Protein AF-A0AAV2HZ87-F1 (afdb_monomer)

Mean predicted aligned error: 24.45 Å

Organism: Lymnaea stagnalis (NCBI:txid6523)

Structure (mmCIF, N/CA/C/O backbone):
data_AF-A0AAV2HZ87-F1
#
_entry.id   AF-A0AAV2HZ87-F1
#
loop_
_atom_site.group_PDB
_atom_site.id
_atom_site.type_symbol
_atom_site.label_atom_id
_atom_site.label_alt_id
_atom_site.label_comp_id
_atom_site.label_asym_id
_atom_site.label_entity_id
_atom_site.label_seq_id
_atom_site.pdbx_PDB_ins_code
_atom_site.Cartn_x
_atom_site.Cartn_y
_atom_site.Cartn_z
_atom_site.occupancy
_atom_site.B_iso_or_equiv
_atom_site.auth_seq_id
_atom_site.auth_comp_id
_atom_site.auth_asym_id
_atom_site.auth_atom_id
_atom_site.pdbx_PDB_model_num
ATOM 1 N N . MET A 1 1 ? -7.444 34.129 24.844 1.00 46.22 1 MET A N 1
ATOM 2 C CA . MET A 1 1 ? -8.744 34.751 24.521 1.00 46.22 1 MET A CA 1
ATOM 3 C C . MET A 1 1 ? -9.625 33.693 23.876 1.00 46.22 1 MET A C 1
ATOM 5 O O . MET A 1 1 ? -9.539 33.537 22.671 1.00 46.22 1 MET A O 1
ATOM 9 N N . THR A 1 2 ? -10.431 32.992 24.679 1.00 33.97 2 THR A N 1
ATOM 10 C CA . THR A 1 2 ? -11.698 32.346 24.288 1.00 33.97 2 THR A CA 1
ATOM 11 C C . THR A 1 2 ? -12.420 31.922 25.572 1.00 33.97 2 THR A C 1
ATOM 13 O O . THR A 1 2 ? -11.978 31.061 26.316 1.00 33.97 2 THR A O 1
ATOM 16 N N . VAL A 1 3 ? -13.450 32.715 25.848 1.00 33.53 3 VAL A N 1
ATOM 17 C CA . VAL A 1 3 ? -14.628 32.626 26.721 1.00 33.53 3 VAL A CA 1
ATOM 18 C C . VAL A 1 3 ? -14.800 31.398 27.636 1.00 33.53 3 VAL A C 1
ATOM 20 O O . VAL A 1 3 ? -15.091 30.293 27.195 1.00 33.53 3 VAL A O 1
ATOM 23 N N . ASN A 1 4 ? -14.766 31.691 28.940 1.00 40.66 4 ASN A N 1
ATOM 24 C CA . ASN A 1 4 ? -15.251 30.883 30.060 1.00 40.66 4 ASN A CA 1
ATOM 25 C C . ASN A 1 4 ? -16.699 30.387 29.875 1.00 40.66 4 ASN A C 1
ATOM 27 O O . ASN A 1 4 ? -17.609 31.200 29.717 1.00 40.66 4 ASN A O 1
ATOM 31 N N . TYR A 1 5 ? -16.920 29.085 30.069 1.00 37.78 5 TYR A N 1
ATOM 32 C CA . TYR A 1 5 ? -18.210 28.511 30.476 1.00 37.78 5 TYR A CA 1
ATOM 33 C C . TYR A 1 5 ? -18.002 27.581 31.684 1.00 37.78 5 TYR A C 1
ATOM 35 O O . TYR A 1 5 ? -18.273 26.389 31.650 1.00 37.78 5 TYR A O 1
ATOM 43 N N . MET A 1 6 ? -17.513 28.148 32.788 1.00 40.31 6 MET A N 1
ATOM 44 C CA . MET A 1 6 ? -17.765 27.599 34.120 1.00 40.31 6 MET A CA 1
ATOM 45 C C . MET A 1 6 ? -18.746 28.513 34.849 1.00 40.31 6 MET A C 1
ATOM 47 O O . MET A 1 6 ? -18.586 29.731 34.858 1.00 40.31 6 MET A O 1
ATOM 51 N N . GLY A 1 7 ? -19.732 27.897 35.497 1.00 41.03 7 GLY A N 1
ATOM 52 C CA . GLY A 1 7 ? -20.393 28.471 36.663 1.00 41.03 7 GLY A CA 1
ATOM 53 C C . GLY A 1 7 ? -21.442 29.549 36.396 1.00 41.03 7 GLY A C 1
ATOM 54 O O . GLY A 1 7 ? -21.218 30.733 36.632 1.00 41.03 7 GLY A O 1
ATOM 55 N N . ARG A 1 8 ? -22.669 29.120 36.092 1.00 36.19 8 ARG A N 1
ATOM 56 C CA . ARG A 1 8 ? -23.851 29.749 36.698 1.00 36.19 8 ARG A CA 1
ATOM 57 C C . ARG A 1 8 ? -24.708 28.686 37.364 1.00 36.19 8 ARG A C 1
ATOM 59 O O . ARG A 1 8 ? -25.719 28.253 36.829 1.00 36.19 8 ARG A O 1
ATOM 66 N N . ILE A 1 9 ? -24.328 28.326 38.584 1.00 58.75 9 ILE A N 1
ATOM 67 C CA . ILE A 1 9 ? -25.347 28.100 39.603 1.00 58.75 9 ILE A CA 1
ATOM 68 C C . ILE A 1 9 ? -25.701 29.494 40.125 1.00 58.75 9 ILE A C 1
ATOM 70 O O . ILE A 1 9 ? -24.933 30.094 40.868 1.00 58.75 9 ILE A O 1
ATOM 74 N N . SER A 1 10 ? -26.837 30.038 39.687 1.00 39.12 10 SER A N 1
ATOM 75 C CA . SER A 1 10 ? -27.584 31.024 40.470 1.00 39.12 10 SER A CA 1
ATOM 76 C C . SER A 1 10 ? -29.057 30.994 40.062 1.00 39.12 10 SER A C 1
ATOM 78 O O . SER A 1 10 ? -29.461 31.583 39.065 1.00 39.12 10 SER A O 1
ATOM 80 N N . ILE A 1 11 ? -29.808 30.185 40.812 1.00 52.72 11 ILE A N 1
ATOM 81 C CA . ILE A 1 11 ? -31.067 30.551 41.472 1.00 52.72 11 ILE A CA 1
ATOM 82 C C . ILE A 1 11 ? -32.019 31.419 40.628 1.00 52.72 11 ILE A C 1
ATOM 84 O O . ILE A 1 11 ? -31.890 32.638 40.626 1.00 52.72 11 ILE A O 1
ATOM 88 N N . LEU A 1 12 ? -33.023 30.785 40.005 1.00 42.03 12 LEU A N 1
ATOM 89 C CA . LEU A 1 12 ? -34.413 31.273 39.906 1.00 42.03 12 LEU A CA 1
ATOM 90 C C . LEU A 1 12 ? -35.309 30.221 39.217 1.00 42.03 12 LEU A C 1
ATOM 92 O O . LEU A 1 12 ? -35.277 30.036 38.008 1.00 42.03 12 LEU A O 1
ATOM 96 N N . ASP A 1 13 ? -36.059 29.493 40.045 1.00 52.56 13 ASP A N 1
ATOM 97 C CA . ASP A 1 13 ? -37.490 29.185 39.899 1.00 52.56 13 ASP A CA 1
ATOM 98 C C . ASP A 1 13 ? -38.147 29.384 38.507 1.00 52.56 13 ASP A C 1
ATOM 100 O O . ASP A 1 13 ? -38.295 30.523 38.062 1.00 52.56 13 ASP A O 1
ATOM 104 N N . ARG A 1 14 ? -38.625 28.280 37.890 1.00 48.53 14 ARG A N 1
ATOM 105 C CA . ARG A 1 14 ? -39.996 28.076 37.335 1.00 48.53 14 ARG A CA 1
ATOM 106 C C . ARG A 1 14 ? -40.038 27.034 36.204 1.00 48.53 14 ARG A C 1
ATOM 108 O O . ARG A 1 14 ? -39.647 27.309 35.081 1.00 48.53 14 ARG A O 1
ATOM 115 N N . GLY A 1 15 ? -40.608 25.860 36.476 1.00 56.06 15 GLY A N 1
ATOM 116 C CA . GLY A 1 15 ? -41.425 25.094 35.514 1.00 56.06 15 GLY A CA 1
ATOM 117 C C . GLY A 1 15 ? -40.804 24.451 34.258 1.00 56.06 15 GLY A C 1
ATOM 118 O O . GLY A 1 15 ? -41.478 23.601 33.688 1.00 56.06 15 GLY A O 1
ATOM 119 N N . ASP A 1 16 ? -39.574 24.777 33.839 1.00 58.31 16 ASP A N 1
ATOM 120 C CA . ASP A 1 16 ? -39.048 24.407 32.502 1.00 58.31 16 ASP A CA 1
ATOM 121 C C . ASP A 1 16 ? -38.128 23.167 32.460 1.00 58.31 16 ASP A C 1
ATOM 123 O O . ASP A 1 16 ? -37.713 22.708 31.395 1.00 58.31 16 ASP A O 1
ATOM 127 N N . ALA A 1 17 ? -37.851 22.546 33.612 1.00 69.38 17 ALA A N 1
ATOM 128 C CA . ALA A 1 17 ? -37.120 21.273 33.686 1.00 69.38 17 ALA A CA 1
ATOM 129 C C . ALA A 1 17 ? -37.725 20.140 32.814 1.00 69.38 17 ALA A C 1
ATOM 131 O O . ALA A 1 17 ? -36.959 19.387 32.205 1.00 69.38 17 ALA A O 1
ATOM 132 N N . PRO A 1 18 ? -39.065 20.009 32.677 1.00 74.25 18 PRO A N 1
ATOM 133 C CA . PRO A 1 18 ? -39.667 19.059 31.745 1.00 74.25 18 PRO A CA 1
ATOM 134 C C . PRO A 1 18 ? -39.367 19.395 30.279 1.00 74.25 18 PRO A C 1
ATOM 136 O O . PRO A 1 18 ? -39.163 18.483 29.482 1.00 74.25 18 PRO A O 1
ATOM 139 N N . ALA A 1 19 ? -39.310 20.682 29.917 1.00 75.44 19 ALA A N 1
ATOM 140 C CA . ALA A 1 19 ? -39.018 21.114 28.553 1.00 75.44 19 ALA A CA 1
ATOM 141 C C . ALA A 1 19 ? -37.564 20.800 28.173 1.00 75.44 19 ALA A C 1
ATOM 143 O O . ALA A 1 19 ? -37.319 20.225 27.111 1.00 75.44 19 ALA A O 1
ATOM 144 N N . GLN A 1 20 ? -36.613 21.052 29.077 1.00 72.38 20 GLN A N 1
ATOM 145 C CA . GLN A 1 20 ? -35.204 20.715 28.857 1.00 72.38 20 GLN A CA 1
ATOM 146 C C . GLN A 1 20 ? -34.988 19.198 28.718 1.00 72.38 20 GLN A C 1
ATOM 148 O O . GLN A 1 20 ? -34.262 18.749 27.833 1.00 72.38 20 GLN A O 1
ATOM 153 N N . ALA A 1 21 ? -35.691 18.390 29.520 1.00 75.38 21 ALA A N 1
ATOM 154 C CA . ALA A 1 21 ? -35.643 16.932 29.408 1.00 75.38 21 ALA A CA 1
ATOM 155 C C . ALA A 1 21 ? -36.190 16.418 28.061 1.00 75.38 21 ALA A C 1
ATOM 157 O O . ALA A 1 21 ? -35.691 15.426 27.525 1.00 75.38 21 ALA A O 1
ATOM 158 N N . VAL A 1 22 ? -37.202 17.085 27.492 1.00 81.38 22 VAL A N 1
ATOM 159 C CA . VAL A 1 22 ? -37.735 16.758 26.159 1.00 81.38 22 VAL A CA 1
ATOM 160 C C . VAL A 1 22 ? -36.750 17.153 25.056 1.00 81.38 22 VAL A C 1
ATOM 162 O O . VAL A 1 22 ? -36.570 16.380 24.116 1.00 81.38 22 VAL A O 1
ATOM 165 N N . ILE A 1 23 ? -36.075 18.300 25.178 1.00 80.06 23 ILE A N 1
ATOM 166 C CA . ILE A 1 23 ? -35.040 18.738 24.229 1.00 80.06 23 ILE A CA 1
ATOM 167 C C . ILE A 1 23 ? -33.872 17.747 24.218 1.00 80.06 23 ILE A C 1
ATOM 169 O O . ILE A 1 23 ? -33.511 17.252 23.151 1.00 80.06 23 ILE A O 1
ATOM 173 N N . ASP A 1 24 ? -33.357 17.365 25.388 1.00 79.88 24 ASP A N 1
ATOM 174 C CA . ASP A 1 24 ? -32.273 16.385 25.502 1.00 79.88 24 ASP A CA 1
ATOM 175 C C . ASP A 1 24 ? -32.683 15.009 24.967 1.00 79.88 24 ASP A C 1
ATOM 177 O O . ASP A 1 24 ? -31.897 14.321 24.310 1.00 79.88 24 ASP A O 1
ATOM 181 N N . ARG A 1 25 ? -33.932 14.594 25.209 1.00 83.19 25 ARG A N 1
ATOM 182 C CA . ARG A 1 25 ? -34.468 13.335 24.680 1.00 83.19 25 ARG A CA 1
ATOM 183 C C . ARG A 1 25 ? -34.591 13.365 23.158 1.00 83.19 25 ARG A C 1
ATOM 185 O O . ARG A 1 25 ? -34.259 12.371 22.514 1.00 83.19 25 ARG A O 1
ATOM 192 N N . ASN A 1 26 ? -35.026 14.483 22.581 1.00 80.38 26 ASN A N 1
ATOM 193 C CA . ASN A 1 26 ? -35.097 14.659 21.131 1.00 80.38 26 ASN A CA 1
ATOM 194 C C . ASN A 1 26 ? -33.704 14.720 20.499 1.00 80.38 26 ASN A C 1
ATOM 196 O O . ASN A 1 26 ? -33.497 14.087 19.468 1.00 80.38 26 ASN A O 1
ATOM 200 N N . ALA A 1 27 ? -32.741 15.393 21.133 1.00 80.38 27 ALA A N 1
ATOM 201 C CA . ALA A 1 27 ? -31.355 15.434 20.673 1.00 80.38 27 ALA A CA 1
ATOM 202 C C . ALA A 1 27 ? -30.731 14.029 20.646 1.00 80.38 27 ALA A C 1
ATOM 204 O O . ALA A 1 27 ? -30.168 13.619 19.632 1.00 80.38 27 ALA A O 1
ATOM 205 N N . ARG A 1 28 ? -30.921 13.237 21.712 1.00 81.25 28 ARG A N 1
ATOM 206 C CA . ARG A 1 28 ? -30.480 11.831 21.744 1.00 81.25 28 ARG A CA 1
ATOM 207 C C . ARG A 1 28 ? -31.207 10.974 20.713 1.00 81.25 28 ARG A C 1
ATOM 209 O O . ARG A 1 28 ? -30.574 10.158 20.056 1.00 81.25 28 ARG A O 1
ATOM 216 N N . SER A 1 29 ? -32.517 11.158 20.542 1.00 83.38 29 SER A N 1
ATOM 217 C CA . SER A 1 29 ? -33.289 10.402 19.550 1.00 83.38 29 SER A CA 1
ATOM 218 C C . SER A 1 29 ? -32.896 10.746 18.111 1.00 83.38 29 SER A C 1
ATOM 220 O O . SER A 1 29 ? -32.966 9.870 17.252 1.00 83.38 29 SER A O 1
ATOM 222 N N . LEU A 1 30 ? -32.501 11.993 17.840 1.00 84.75 30 LEU A N 1
ATOM 223 C CA . LEU A 1 30 ? -31.978 12.416 16.544 1.00 84.75 30 LEU A CA 1
ATOM 224 C C . LEU A 1 30 ? -30.601 11.796 16.296 1.00 84.75 30 LEU A C 1
ATOM 226 O O . LEU A 1 30 ? -30.400 11.188 15.252 1.00 84.75 30 LEU A O 1
ATOM 230 N N . ALA A 1 31 ? -29.695 11.871 17.274 1.00 78.88 31 ALA A N 1
ATOM 231 C CA . ALA A 1 31 ? -28.378 11.241 17.186 1.00 78.88 31 ALA A CA 1
ATOM 232 C C . ALA A 1 31 ? -28.484 9.721 16.966 1.00 78.88 31 ALA A C 1
ATOM 234 O O . ALA A 1 31 ? -27.778 9.168 16.128 1.00 78.88 31 ALA A O 1
ATOM 235 N N . GLN A 1 32 ? -29.421 9.059 17.653 1.00 85.06 32 GLN A N 1
ATOM 236 C CA . GLN A 1 32 ? -29.711 7.637 17.464 1.00 85.06 32 GLN A CA 1
ATOM 237 C C . GLN A 1 32 ? -30.195 7.342 16.036 1.00 85.06 32 GLN A C 1
ATOM 239 O O . GLN A 1 32 ? -29.696 6.410 15.418 1.00 85.06 32 GLN A O 1
ATOM 244 N N . ARG A 1 33 ? -31.119 8.149 15.487 1.00 86.19 33 ARG A N 1
ATOM 245 C CA . ARG A 1 33 ? -31.588 7.981 14.098 1.00 86.19 33 ARG A CA 1
ATOM 246 C C . ARG A 1 33 ? -30.467 8.154 13.087 1.00 86.19 33 ARG A C 1
ATOM 248 O O . ARG A 1 33 ? -30.355 7.332 12.193 1.00 86.19 33 ARG A O 1
ATOM 255 N N . VAL A 1 34 ? -29.633 9.179 13.247 1.00 84.50 34 VAL A N 1
ATOM 256 C CA . VAL A 1 34 ? -28.495 9.417 12.348 1.00 84.50 34 VAL A CA 1
ATOM 257 C C . VAL A 1 34 ? -27.504 8.251 12.416 1.00 84.50 34 VAL A C 1
ATOM 259 O O . VAL A 1 34 ? -27.017 7.794 11.383 1.00 84.50 34 VAL A O 1
ATOM 262 N N . ALA A 1 35 ? -27.248 7.711 13.610 1.00 83.12 35 ALA A N 1
ATOM 263 C CA . ALA A 1 35 ? -26.404 6.531 13.777 1.00 83.12 35 ALA A CA 1
ATOM 264 C C . ALA A 1 35 ? -27.012 5.278 13.120 1.00 83.12 35 ALA A C 1
ATOM 266 O O . ALA A 1 35 ? -26.297 4.530 12.450 1.00 83.12 35 ALA A O 1
ATOM 267 N N . ASP A 1 36 ? -28.321 5.061 13.272 1.00 87.19 36 ASP A N 1
ATOM 268 C CA . ASP A 1 36 ? -29.033 3.938 12.657 1.00 87.19 36 ASP A CA 1
ATOM 269 C C . ASP A 1 36 ? -29.071 4.059 11.121 1.00 87.19 36 ASP A C 1
ATOM 271 O O . ASP A 1 36 ? -28.784 3.081 10.433 1.00 87.19 36 ASP A O 1
ATOM 275 N N . GLU A 1 37 ? -29.326 5.254 10.575 1.00 86.50 37 GLU A N 1
ATOM 276 C CA . GLU A 1 37 ? -29.279 5.535 9.131 1.00 86.50 37 GLU A CA 1
ATOM 277 C C . GLU A 1 37 ? -27.877 5.284 8.561 1.00 86.50 37 GLU A C 1
ATOM 279 O O . GLU A 1 37 ? -27.728 4.577 7.563 1.00 86.50 37 GLU A O 1
ATOM 284 N N . THR A 1 38 ? -26.835 5.768 9.243 1.00 83.88 38 THR A N 1
ATOM 285 C CA . THR A 1 38 ? -25.436 5.548 8.837 1.00 83.88 38 THR A CA 1
ATOM 286 C C . THR A 1 38 ? -25.082 4.059 8.856 1.00 83.88 38 THR A C 1
ATOM 288 O O . THR A 1 38 ? -24.423 3.551 7.947 1.00 83.88 38 THR A O 1
ATOM 291 N N . ARG A 1 39 ? -25.553 3.322 9.870 1.00 89.75 39 ARG A N 1
ATOM 292 C CA . ARG A 1 39 ? -25.362 1.869 9.970 1.00 89.75 39 ARG A CA 1
ATOM 293 C C . ARG A 1 39 ? -26.069 1.125 8.838 1.00 89.75 39 ARG A C 1
ATOM 295 O O . ARG A 1 39 ? -25.504 0.178 8.290 1.00 89.75 39 ARG A O 1
ATOM 302 N N . ASP A 1 40 ? -27.278 1.537 8.474 1.00 90.69 40 ASP A N 1
ATOM 303 C CA . ASP A 1 40 ? -28.033 0.932 7.376 1.00 90.69 40 ASP A CA 1
ATOM 304 C C . ASP A 1 40 ? -27.386 1.215 6.012 1.00 90.69 40 ASP A C 1
ATOM 306 O O . ASP A 1 40 ? -27.341 0.329 5.154 1.00 90.69 40 ASP A O 1
ATOM 310 N N . GLU A 1 41 ? -26.825 2.409 5.805 1.00 88.31 41 GLU A N 1
ATOM 311 C CA . GLU A 1 41 ? -26.032 2.721 4.611 1.00 88.31 41 GLU A CA 1
ATOM 312 C C . GLU A 1 41 ? -24.742 1.900 4.539 1.00 88.31 41 GLU A C 1
ATOM 314 O O . GLU A 1 41 ? -24.457 1.296 3.500 1.00 88.31 41 GLU A O 1
ATOM 319 N N . LEU A 1 42 ? -24.012 1.784 5.651 1.00 83.38 42 LEU A N 1
ATOM 320 C CA . LEU A 1 42 ? -22.840 0.912 5.762 1.00 83.38 42 LEU A CA 1
ATOM 321 C C . LEU A 1 42 ? -23.188 -0.545 5.454 1.00 83.38 42 LEU A C 1
ATOM 323 O O . LEU A 1 42 ? -22.469 -1.199 4.699 1.00 83.38 42 LEU A O 1
ATOM 327 N N . ASN A 1 43 ? -24.317 -1.043 5.960 1.00 85.69 43 ASN A N 1
ATOM 328 C CA . ASN A 1 43 ? -24.792 -2.388 5.649 1.00 85.69 43 ASN A CA 1
ATOM 329 C C . ASN A 1 43 ? -25.084 -2.557 4.152 1.00 85.69 43 ASN A C 1
ATOM 331 O O . ASN A 1 43 ? -24.660 -3.551 3.566 1.00 85.69 43 ASN A O 1
ATOM 335 N N . LYS A 1 44 ? -25.728 -1.582 3.494 1.00 88.94 44 LYS A N 1
ATOM 336 C CA . LYS A 1 44 ? -25.957 -1.622 2.035 1.00 88.94 44 LYS A CA 1
ATOM 337 C C . LYS A 1 44 ? -24.645 -1.661 1.250 1.00 88.94 44 LYS A C 1
ATOM 339 O O . LYS A 1 44 ? -24.542 -2.407 0.272 1.00 88.94 44 LYS A O 1
ATOM 344 N N . VAL A 1 45 ? -23.650 -0.874 1.661 1.00 81.44 45 VAL A N 1
ATOM 345 C CA . VAL A 1 45 ? -22.312 -0.886 1.051 1.00 81.44 45 VAL A CA 1
ATOM 346 C C . VAL A 1 45 ? -21.647 -2.242 1.268 1.00 81.44 45 VAL A C 1
ATOM 348 O O . VAL A 1 45 ? -21.163 -2.835 0.307 1.00 81.44 45 VAL A O 1
ATOM 351 N N . MET A 1 46 ? -21.698 -2.784 2.485 1.00 80.44 46 MET A N 1
ATOM 352 C CA . MET A 1 46 ? -21.112 -4.081 2.818 1.00 80.44 46 MET A CA 1
ATOM 353 C C . MET A 1 46 ? -21.745 -5.218 2.012 1.00 80.44 46 MET A C 1
ATOM 355 O O . MET A 1 46 ? -21.031 -6.044 1.449 1.00 80.44 46 MET A O 1
ATOM 359 N N . THR A 1 47 ? -23.073 -5.228 1.870 1.00 83.25 47 THR A N 1
ATOM 360 C CA . THR A 1 47 ? -23.779 -6.197 1.020 1.00 83.25 47 THR A CA 1
ATOM 361 C C . THR A 1 47 ? -23.380 -6.051 -0.448 1.00 83.25 47 THR A C 1
ATOM 363 O O . THR A 1 47 ? -23.161 -7.049 -1.128 1.00 83.25 47 THR A O 1
ATOM 366 N N . ARG A 1 48 ? -23.223 -4.820 -0.956 1.00 83.88 48 ARG A N 1
ATOM 367 C CA . ARG A 1 48 ? -22.747 -4.592 -2.329 1.00 83.88 48 ARG A CA 1
ATOM 368 C C . ARG A 1 48 ? -21.328 -5.127 -2.525 1.00 83.88 48 ARG A C 1
ATOM 370 O O . ARG A 1 48 ? -21.064 -5.774 -3.532 1.00 83.88 48 ARG A O 1
ATOM 377 N N . VAL A 1 49 ? -20.440 -4.891 -1.563 1.00 76.31 49 VAL A N 1
ATOM 378 C CA . VAL A 1 49 ? -19.057 -5.384 -1.579 1.00 76.31 49 VAL A CA 1
ATOM 379 C C . VAL A 1 49 ? -19.026 -6.913 -1.533 1.00 76.31 49 VAL A C 1
ATOM 381 O O . VAL A 1 49 ? -18.360 -7.528 -2.360 1.00 76.31 49 VAL A O 1
ATOM 384 N N . GLN A 1 50 ? -19.800 -7.540 -0.646 1.00 75.69 50 GLN A N 1
ATOM 385 C CA . GLN A 1 50 ? -19.923 -9.000 -0.575 1.00 75.69 50 GLN A CA 1
ATOM 386 C C . GLN A 1 50 ? -20.454 -9.604 -1.878 1.00 75.69 50 GLN A C 1
ATOM 388 O O . GLN A 1 50 ? -19.921 -10.609 -2.338 1.00 75.69 50 GLN A O 1
ATOM 393 N N . ASN A 1 51 ? -21.438 -8.968 -2.518 1.00 75.38 51 ASN A N 1
ATOM 394 C CA . ASN A 1 51 ? -21.941 -9.408 -3.820 1.00 75.38 51 ASN A CA 1
ATOM 395 C C . ASN A 1 51 ? -20.871 -9.309 -4.922 1.00 75.38 51 ASN A C 1
ATOM 397 O O . ASN A 1 51 ? -20.822 -10.165 -5.800 1.00 75.38 51 ASN A O 1
ATOM 401 N N . ILE A 1 52 ? -19.997 -8.296 -4.874 1.00 72.56 52 ILE A N 1
ATOM 402 C CA . ILE A 1 52 ? -18.876 -8.153 -5.817 1.00 72.56 52 ILE A CA 1
ATOM 403 C C . ILE A 1 52 ? -17.818 -9.238 -5.580 1.00 72.56 52 ILE A C 1
ATOM 405 O O . ILE A 1 52 ? -17.338 -9.825 -6.547 1.00 72.56 52 ILE A O 1
ATOM 409 N N . TYR A 1 53 ? -17.475 -9.532 -4.322 1.00 65.44 53 TYR A N 1
ATOM 410 C CA . TYR A 1 53 ? -16.528 -10.602 -3.992 1.00 65.44 53 TYR A CA 1
ATOM 411 C C . TYR A 1 53 ? -17.073 -11.985 -4.355 1.00 65.44 53 TYR A C 1
ATOM 413 O O . TYR A 1 53 ? -16.386 -12.745 -5.026 1.00 65.44 53 TYR A O 1
ATOM 421 N N . GLY A 1 54 ? -18.338 -12.273 -4.033 1.00 67.75 54 GLY A N 1
ATOM 422 C CA . GLY A 1 54 ? -18.983 -13.527 -4.427 1.00 67.75 54 GLY A CA 1
ATOM 423 C C . GLY A 1 54 ? -19.061 -13.712 -5.947 1.00 67.75 54 GLY A C 1
ATOM 424 O O . GLY A 1 54 ? -18.983 -14.835 -6.432 1.00 67.75 54 GLY A O 1
ATOM 425 N N . ALA A 1 55 ? -19.156 -12.622 -6.717 1.00 63.00 55 ALA A N 1
ATOM 426 C CA . ALA A 1 55 ? -19.056 -12.677 -8.173 1.00 63.00 55 ALA A CA 1
ATOM 427 C C . ALA A 1 55 ? -17.615 -12.901 -8.675 1.00 63.00 55 ALA A C 1
ATOM 429 O O . ALA A 1 55 ? -17.448 -13.499 -9.732 1.00 63.00 55 ALA A O 1
ATOM 430 N N . MET A 1 56 ? -16.584 -12.449 -7.949 1.00 57.84 56 MET A N 1
ATOM 431 C CA . MET A 1 56 ? -15.177 -12.704 -8.297 1.00 57.84 56 MET A CA 1
ATOM 432 C C . MET A 1 56 ? -14.748 -14.145 -7.994 1.00 57.84 56 MET A C 1
ATOM 434 O O . MET A 1 56 ? -14.030 -14.727 -8.801 1.00 57.84 56 MET A O 1
ATOM 438 N N . ASP A 1 57 ? -15.255 -14.757 -6.923 1.00 54.88 57 ASP A N 1
ATOM 439 C CA . ASP A 1 57 ? -14.926 -16.151 -6.583 1.00 54.88 57 ASP A CA 1
ATOM 440 C C . ASP A 1 57 ? -15.481 -17.164 -7.609 1.00 54.88 57 ASP A C 1
ATOM 442 O O . ASP A 1 57 ? -14.918 -18.238 -7.794 1.00 54.88 57 ASP A O 1
ATOM 446 N N . ILE A 1 58 ? -16.558 -16.821 -8.329 1.00 57.66 58 ILE A N 1
ATOM 447 C CA . ILE A 1 58 ? -17.106 -17.642 -9.431 1.00 57.66 58 ILE A CA 1
ATOM 448 C C . ILE A 1 58 ? -16.255 -17.507 -10.709 1.00 57.66 58 ILE A C 1
ATOM 450 O O . ILE A 1 58 ? -16.251 -18.390 -11.567 1.00 57.66 58 ILE A O 1
ATOM 454 N N . VAL A 1 59 ? -15.535 -16.393 -10.849 1.00 54.44 59 VAL A N 1
ATOM 455 C CA . VAL A 1 59 ? -14.733 -16.069 -12.032 1.00 54.44 59 VAL A CA 1
ATOM 456 C C . VAL A 1 59 ? -13.410 -16.838 -11.990 1.00 54.44 59 VAL A C 1
ATOM 458 O O . VAL A 1 59 ? -13.066 -17.440 -12.999 1.00 54.44 59 VAL A O 1
ATOM 461 N N . ASP A 1 60 ? -12.726 -16.948 -10.848 1.00 50.53 60 ASP A N 1
ATOM 462 C CA . ASP A 1 60 ? -11.375 -17.543 -10.773 1.00 50.53 60 ASP A CA 1
ATOM 463 C C . ASP A 1 60 ? -11.266 -19.012 -11.247 1.00 50.53 60 ASP A C 1
ATOM 465 O O . ASP A 1 60 ? -10.236 -19.393 -11.808 1.00 50.53 60 ASP A O 1
ATOM 469 N N . ASP A 1 61 ? -12.328 -19.822 -11.151 1.00 49.84 61 ASP A N 1
ATOM 470 C CA . ASP A 1 61 ? -12.308 -21.226 -11.609 1.00 49.84 61 ASP A CA 1
ATOM 471 C C . ASP A 1 61 ? -12.388 -21.395 -13.146 1.00 49.84 61 ASP A C 1
ATOM 473 O O . ASP A 1 61 ? -12.179 -22.493 -13.666 1.00 49.84 61 ASP A O 1
ATOM 477 N N . THR A 1 62 ? -12.655 -20.325 -13.910 1.00 52.28 62 THR A N 1
ATOM 478 C CA . THR A 1 62 ? -12.920 -20.418 -15.366 1.00 52.28 62 THR A CA 1
ATOM 479 C C . THR A 1 62 ? -11.744 -19.962 -16.252 1.00 52.28 62 THR A C 1
ATOM 481 O O . THR A 1 62 ? -11.722 -20.251 -17.448 1.00 52.28 62 THR A O 1
ATOM 484 N N . TYR A 1 63 ? -10.733 -19.275 -15.705 1.00 52.12 63 TYR A N 1
ATOM 485 C CA . TYR A 1 63 ? -9.761 -18.497 -16.505 1.00 52.12 63 TYR A CA 1
ATOM 486 C C . TYR A 1 63 ? -8.465 -19.219 -16.900 1.00 52.12 63 TYR A C 1
ATOM 488 O O . TYR A 1 63 ? -7.593 -18.618 -17.528 1.00 52.12 63 TYR A O 1
ATOM 496 N N . LEU A 1 64 ? -8.320 -20.510 -16.599 1.00 49.88 64 LEU A N 1
ATOM 497 C CA . LEU A 1 64 ? -7.101 -21.274 -16.904 1.00 49.88 64 LEU A CA 1
ATOM 498 C C . LEU A 1 64 ? -7.276 -22.263 -18.066 1.00 49.88 64 LEU A C 1
ATOM 500 O O . LEU A 1 64 ? -6.742 -23.370 -18.032 1.00 49.88 64 LEU A O 1
ATOM 504 N N . SER A 1 65 ? -7.989 -21.864 -19.124 1.00 53.28 65 SER A N 1
ATOM 505 C CA . SER A 1 65 ? -7.956 -22.592 -20.397 1.00 53.28 65 SER A CA 1
ATOM 506 C C . SER A 1 65 ? -7.102 -21.830 -21.421 1.00 53.28 65 SER A C 1
ATOM 508 O O . SER A 1 65 ? -7.396 -20.668 -21.696 1.00 53.28 65 SER A O 1
ATOM 510 N N . PRO A 1 66 ? -6.077 -22.449 -22.043 1.00 58.31 66 PRO A N 1
ATOM 511 C CA . PRO A 1 66 ? -5.184 -21.815 -23.029 1.00 58.31 66 PRO A CA 1
ATOM 512 C C . PRO A 1 66 ? -5.858 -21.486 -24.379 1.00 58.31 66 PRO A C 1
ATOM 514 O O . PRO A 1 66 ? -5.182 -21.291 -25.382 1.00 58.31 66 PRO A O 1
ATOM 517 N N . SER A 1 67 ? -7.189 -21.443 -24.412 1.00 66.12 67 SER A N 1
ATOM 518 C CA . SER A 1 67 ? -8.028 -21.248 -25.596 1.00 66.12 67 SER A CA 1
ATOM 519 C C . SER A 1 67 ? -8.796 -19.922 -25.568 1.00 66.12 67 SER A C 1
ATOM 521 O O . SER A 1 67 ? -9.798 -19.785 -26.259 1.00 66.12 67 SER A O 1
ATOM 523 N N . MET A 1 68 ? -8.378 -18.948 -24.757 1.00 76.88 68 MET A N 1
ATOM 524 C CA . MET A 1 68 ? -9.102 -17.686 -24.579 1.00 76.88 68 MET A CA 1
ATOM 525 C C . MET A 1 68 ? -8.259 -16.488 -25.029 1.00 76.88 68 MET A C 1
ATOM 527 O O . MET A 1 68 ? -7.115 -16.349 -24.599 1.00 76.88 68 MET A O 1
ATOM 531 N N . GLU A 1 69 ? -8.820 -1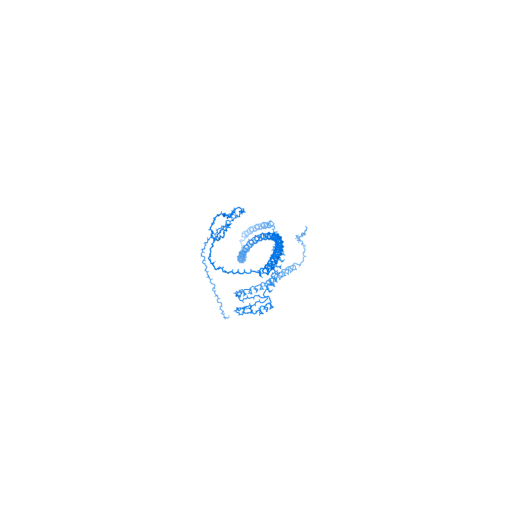5.620 -25.874 1.00 81.50 69 GLU A N 1
ATOM 532 C CA . GLU A 1 69 ? -8.158 -14.409 -26.382 1.00 81.50 69 GLU A CA 1
ATOM 533 C C . GLU A 1 69 ? -9.011 -13.163 -26.101 1.00 81.50 69 GLU A C 1
ATOM 535 O O . GLU A 1 69 ? -10.233 -13.178 -26.255 1.00 81.50 69 GLU A O 1
ATOM 540 N N . TYR A 1 70 ? -8.374 -12.078 -25.659 1.00 84.56 70 TYR A N 1
ATOM 541 C CA . TYR A 1 70 ? -9.048 -10.825 -25.315 1.00 84.56 70 TYR A CA 1
ATOM 542 C C . TYR A 1 70 ? -8.903 -9.823 -26.449 1.00 84.56 70 TYR A C 1
ATOM 544 O O . TYR A 1 70 ? -7.797 -9.588 -26.929 1.00 84.56 70 TYR A O 1
ATOM 552 N N . VAL A 1 71 ? -10.014 -9.204 -26.829 1.00 86.56 71 VAL A N 1
ATOM 553 C CA . VAL A 1 71 ? -10.087 -8.237 -27.924 1.00 86.56 71 VAL A CA 1
ATOM 554 C C . VAL A 1 71 ? -10.752 -6.966 -27.407 1.00 86.56 71 VAL A C 1
ATOM 556 O O . VAL A 1 71 ? -11.648 -7.034 -26.561 1.00 86.56 71 VAL A O 1
ATOM 559 N N . ASN A 1 72 ? -10.315 -5.797 -27.870 1.00 83.62 72 ASN A N 1
ATOM 560 C CA . ASN A 1 72 ? -10.827 -4.535 -27.342 1.00 83.62 72 ASN A CA 1
ATOM 561 C C . ASN A 1 72 ? -12.249 -4.266 -27.839 1.00 83.62 72 ASN A C 1
ATOM 563 O O . ASN A 1 72 ? -13.132 -3.983 -27.036 1.00 83.62 72 ASN A O 1
ATOM 567 N N . ASP A 1 73 ? -12.510 -4.443 -29.134 1.00 85.94 73 ASP A N 1
ATOM 568 C CA . ASP A 1 73 ? -13.822 -4.188 -29.724 1.00 85.94 73 ASP A CA 1
ATOM 569 C C . ASP A 1 73 ? -14.211 -5.205 -30.813 1.00 85.94 73 ASP A C 1
ATOM 571 O O . ASP A 1 73 ? -13.440 -6.074 -31.227 1.00 85.94 73 ASP A O 1
ATOM 575 N N . LEU A 1 74 ? -15.468 -5.130 -31.265 1.00 84.88 74 LEU A N 1
ATOM 576 C CA . LEU A 1 74 ? -15.981 -6.017 -32.315 1.00 84.88 74 LEU A CA 1
ATOM 577 C C . LEU A 1 74 ? -15.278 -5.786 -33.663 1.00 84.88 74 LEU A C 1
ATOM 579 O O . LEU A 1 74 ? -15.189 -6.717 -34.461 1.00 84.88 74 LEU A O 1
ATOM 583 N N . SER A 1 75 ? -14.758 -4.580 -33.901 1.00 85.44 75 SER A N 1
ATOM 584 C CA . SER A 1 75 ? -14.039 -4.207 -35.124 1.00 85.44 75 SER A CA 1
ATOM 585 C C . SER A 1 75 ? -12.702 -4.942 -35.235 1.00 85.44 75 SER A C 1
ATOM 587 O O . SER A 1 75 ? -12.356 -5.466 -36.295 1.00 85.44 75 SER A O 1
ATOM 589 N N . GLU A 1 76 ? -11.956 -5.015 -34.133 1.00 84.62 76 GLU A N 1
ATOM 590 C CA . GLU A 1 76 ? -10.699 -5.750 -34.032 1.00 84.62 76 GLU A CA 1
ATOM 591 C C . GLU A 1 76 ? -10.934 -7.260 -34.185 1.00 84.62 76 GLU A C 1
ATOM 593 O O . GLU A 1 76 ? -10.211 -7.923 -34.932 1.00 84.62 76 GLU A O 1
ATOM 598 N N . LEU A 1 77 ? -12.009 -7.796 -33.593 1.00 86.69 77 LEU A N 1
ATOM 599 C CA . LEU A 1 77 ? -12.394 -9.197 -33.789 1.00 86.69 77 LEU A CA 1
ATOM 600 C C . LEU A 1 77 ? -12.743 -9.479 -35.258 1.00 86.69 77 LEU A C 1
ATOM 602 O O . LEU A 1 77 ? -12.321 -10.491 -35.818 1.00 86.69 77 LEU A O 1
ATOM 606 N N . GLU A 1 78 ? -13.480 -8.579 -35.910 1.00 85.31 78 GLU A N 1
ATOM 607 C CA . GLU A 1 78 ? -13.814 -8.701 -37.330 1.00 85.31 78 GLU A CA 1
ATOM 608 C C . GLU A 1 78 ? -12.555 -8.668 -38.212 1.00 85.31 78 GLU A C 1
ATOM 610 O O . GLU A 1 78 ? -12.450 -9.443 -39.164 1.00 85.31 78 GLU A O 1
ATOM 615 N N . ALA A 1 79 ? -11.571 -7.826 -37.885 1.00 86.31 79 ALA A N 1
ATOM 616 C CA . ALA A 1 79 ? -10.290 -7.780 -38.587 1.00 86.31 79 ALA A CA 1
ATOM 617 C C . ALA A 1 79 ? -9.494 -9.087 -38.428 1.00 86.31 79 ALA A C 1
ATOM 619 O O . ALA A 1 79 ? -8.942 -9.593 -39.406 1.00 86.31 79 ALA A O 1
ATOM 620 N N . ILE A 1 80 ? -9.490 -9.673 -37.227 1.00 83.56 80 ILE A N 1
ATOM 621 C CA . ILE A 1 80 ? -8.840 -10.962 -36.945 1.00 83.56 80 ILE A CA 1
ATOM 622 C C . ILE A 1 80 ? -9.539 -12.110 -37.690 1.00 83.56 80 ILE A C 1
ATOM 624 O O . ILE A 1 80 ? -8.875 -12.993 -38.230 1.00 83.56 80 ILE A O 1
ATOM 628 N N . LEU A 1 81 ? -10.873 -12.089 -37.777 1.00 82.12 81 LEU A N 1
ATOM 629 C CA . LEU A 1 81 ? -11.656 -13.108 -38.487 1.00 82.12 81 LEU A CA 1
ATOM 630 C C . LEU A 1 81 ? -11.639 -12.953 -40.018 1.00 82.12 81 LEU A C 1
ATOM 632 O O . LEU A 1 81 ? -11.975 -13.911 -40.722 1.00 82.12 81 LEU A O 1
ATOM 636 N N . LYS A 1 82 ? -11.259 -11.780 -40.542 1.00 88.06 82 LYS A N 1
ATOM 637 C CA . LYS A 1 82 ? -11.015 -11.548 -41.978 1.00 88.06 82 LYS A CA 1
ATOM 638 C C . LYS A 1 82 ? -9.676 -12.121 -42.455 1.00 88.06 82 LYS A C 1
ATOM 640 O O . LYS A 1 82 ? -9.522 -12.354 -43.651 1.00 88.06 82 LYS A O 1
ATOM 645 N N . ASP A 1 83 ? -8.738 -12.382 -41.548 1.00 87.50 83 ASP A N 1
ATOM 646 C CA . ASP A 1 83 ? -7.479 -13.060 -41.854 1.00 87.50 83 ASP A CA 1
ATOM 647 C C . ASP A 1 83 ? -7.707 -14.578 -41.973 1.00 87.50 83 ASP A C 1
ATOM 649 O O . ASP A 1 83 ? -7.973 -15.278 -40.993 1.00 87.50 83 ASP A O 1
ATOM 653 N N . GLU A 1 84 ? -7.607 -15.106 -43.196 1.00 83.31 84 GLU A N 1
ATOM 654 C CA . GLU A 1 84 ? -7.861 -16.522 -43.484 1.00 83.31 84 GLU A CA 1
ATOM 655 C C . GLU A 1 84 ? -6.897 -17.480 -42.768 1.00 83.31 84 GLU A C 1
ATOM 657 O O . GLU A 1 84 ? -7.271 -18.620 -42.470 1.00 83.31 84 GLU A O 1
ATOM 662 N N . ILE A 1 85 ? -5.670 -17.039 -42.471 1.00 83.62 85 ILE A N 1
ATOM 663 C CA . ILE A 1 85 ? -4.649 -17.864 -41.817 1.00 83.62 85 ILE A CA 1
ATOM 664 C C . ILE A 1 85 ? -4.976 -17.981 -40.329 1.00 83.62 85 ILE A C 1
ATOM 666 O O . ILE A 1 85 ? -5.070 -19.091 -39.797 1.00 83.62 85 ILE A O 1
ATOM 670 N N . LYS A 1 86 ? -5.229 -16.843 -39.675 1.00 81.56 86 LYS A N 1
ATOM 671 C CA . LYS A 1 86 ? -5.602 -16.797 -38.256 1.00 81.56 86 LYS A CA 1
ATOM 672 C C . LYS A 1 86 ? -6.941 -17.472 -37.996 1.00 81.56 86 LYS A C 1
ATOM 674 O O . LYS A 1 86 ? -7.052 -18.297 -37.094 1.00 81.56 86 LYS A O 1
ATOM 679 N N . LYS A 1 87 ? -7.944 -17.227 -38.843 1.00 82.19 87 LYS A N 1
ATOM 680 C CA . LYS A 1 87 ? -9.246 -17.901 -38.763 1.00 82.19 87 LYS A CA 1
ATOM 681 C C . LYS A 1 87 ? -9.108 -19.425 -38.791 1.00 82.19 87 LYS A C 1
ATOM 683 O O . LYS A 1 87 ? -9.771 -20.110 -38.016 1.00 82.19 87 LYS A O 1
ATOM 688 N N . ARG A 1 88 ? -8.234 -19.968 -39.646 1.00 81.44 88 ARG A N 1
ATOM 689 C CA . ARG A 1 88 ? -7.975 -21.416 -39.709 1.00 81.44 88 ARG A CA 1
ATOM 690 C C . ARG A 1 88 ? -7.298 -21.931 -38.435 1.00 81.44 88 ARG A C 1
ATOM 692 O O . ARG A 1 88 ? -7.645 -23.013 -37.969 1.00 81.44 88 ARG A O 1
ATOM 699 N N . GLN A 1 89 ? -6.381 -21.159 -37.858 1.00 80.31 89 GLN A N 1
ATOM 700 C CA . GLN A 1 89 ? -5.709 -21.486 -36.598 1.00 80.31 89 GLN A CA 1
ATOM 701 C C . GLN A 1 89 ? -6.692 -21.525 -35.412 1.00 80.31 89 GLN A C 1
ATOM 703 O O . GLN A 1 89 ? -6.724 -22.514 -34.681 1.00 80.31 89 GLN A O 1
ATOM 708 N N . TYR A 1 90 ? -7.558 -20.517 -35.282 1.00 83.00 90 TYR A N 1
ATOM 709 C CA . TYR A 1 90 ? -8.579 -20.444 -34.225 1.00 83.00 90 TYR A CA 1
ATOM 710 C C . TYR A 1 90 ? -9.731 -21.445 -34.399 1.00 83.00 90 TYR A C 1
ATOM 712 O O . TYR A 1 90 ? -10.412 -21.790 -33.438 1.00 83.00 90 TYR A O 1
ATOM 720 N N . GLN A 1 91 ? -9.966 -21.937 -35.619 1.00 76.81 91 GLN A N 1
ATOM 721 C CA . GLN A 1 91 ? -10.895 -23.048 -35.855 1.00 76.81 91 GLN A CA 1
ATOM 722 C C . GLN A 1 91 ? -10.296 -24.405 -35.463 1.00 76.81 91 GLN A C 1
ATOM 724 O O . GLN A 1 91 ? -11.030 -25.285 -35.020 1.00 76.81 91 GLN A O 1
ATOM 729 N N . GLN A 1 92 ? -8.981 -24.590 -35.623 1.00 78.69 92 GLN A N 1
ATOM 730 C CA . GLN A 1 92 ? -8.294 -25.827 -35.230 1.00 78.69 92 GLN A CA 1
ATOM 731 C C . GLN A 1 92 ? -8.148 -25.947 -33.710 1.00 78.69 92 GLN A C 1
ATOM 733 O O . GLN A 1 92 ? -8.300 -27.035 -33.158 1.00 78.69 92 GLN A O 1
ATOM 738 N N . GLN A 1 93 ? -7.867 -24.833 -33.038 1.00 70.81 93 GLN A N 1
ATOM 739 C CA . GLN A 1 93 ? -7.824 -24.721 -31.586 1.00 70.81 93 GLN A CA 1
ATOM 740 C C . GLN A 1 93 ? -9.051 -23.918 -31.175 1.00 70.81 93 GLN A C 1
ATOM 742 O O . GLN A 1 93 ? -8.971 -22.699 -31.185 1.00 70.81 93 GLN A O 1
ATOM 747 N N . VAL A 1 94 ? -10.195 -24.560 -30.909 1.00 75.25 94 VAL A N 1
ATOM 748 C CA . VAL A 1 94 ? -11.453 -23.878 -30.530 1.00 75.25 94 VAL A CA 1
ATOM 749 C C . VAL A 1 94 ? -11.158 -22.735 -29.551 1.00 75.25 94 VAL A C 1
ATOM 751 O O . VAL A 1 94 ? -10.833 -23.007 -28.401 1.00 75.25 94 VAL A O 1
ATOM 754 N N . THR A 1 95 ? -11.213 -21.485 -30.027 1.00 79.69 95 THR A N 1
ATOM 755 C CA . THR A 1 95 ? -10.792 -20.292 -29.272 1.00 79.69 95 THR A CA 1
ATOM 756 C C . THR A 1 95 ? -12.004 -19.441 -28.903 1.00 79.69 95 THR A C 1
ATOM 758 O O . THR A 1 95 ? -12.860 -19.166 -29.745 1.00 79.69 95 THR A O 1
ATOM 761 N N . VAL A 1 96 ? -12.082 -19.021 -27.643 1.00 82.44 96 VAL A N 1
ATOM 762 C CA . VAL A 1 96 ? -13.119 -18.139 -27.104 1.00 82.44 96 VAL A CA 1
ATOM 763 C C . VAL A 1 96 ? -12.585 -16.711 -27.061 1.00 82.44 96 VAL A C 1
ATOM 765 O O . VAL A 1 96 ? -11.603 -16.433 -26.375 1.00 82.44 96 VAL A O 1
ATOM 768 N N . PHE A 1 97 ? -13.252 -15.795 -27.762 1.00 84.56 97 PHE A N 1
ATOM 769 C CA . PHE A 1 97 ? -12.903 -14.376 -27.746 1.00 84.56 97 PHE A CA 1
ATOM 770 C C . PHE A 1 97 ? -13.722 -13.625 -26.696 1.00 84.56 97 PHE A C 1
ATOM 772 O O . PHE A 1 97 ? -14.954 -13.654 -26.740 1.00 84.56 97 PHE A O 1
ATOM 779 N N . ILE A 1 98 ? -13.054 -12.921 -25.780 1.00 83.19 98 ILE A N 1
ATOM 780 C CA . ILE A 1 98 ? -13.708 -11.975 -24.870 1.00 83.19 98 ILE A CA 1
ATOM 781 C C . ILE A 1 98 ? -13.504 -10.562 -25.406 1.00 83.19 98 ILE A C 1
ATOM 783 O O . ILE A 1 98 ? -12.388 -10.047 -25.414 1.00 83.19 98 ILE A O 1
ATOM 787 N N . VAL A 1 99 ? -14.597 -9.922 -25.812 1.00 86.12 99 VAL A N 1
ATOM 788 C CA . VAL A 1 99 ? -14.586 -8.571 -26.384 1.00 86.12 99 VAL A CA 1
ATOM 789 C C . VAL A 1 99 ? -14.907 -7.529 -25.309 1.00 86.12 99 VAL A C 1
ATOM 791 O O . VAL A 1 99 ? -15.830 -7.726 -24.519 1.00 86.12 99 VAL A O 1
ATOM 794 N N . GLY A 1 100 ? -14.165 -6.419 -25.269 1.00 80.56 100 GLY A N 1
ATOM 795 C CA . GLY A 1 100 ? -14.452 -5.268 -24.398 1.00 80.56 100 GLY A CA 1
ATOM 796 C C . GLY A 1 100 ? -14.070 -5.444 -22.926 1.00 80.56 100 GLY A C 1
ATOM 797 O O . GLY A 1 100 ? -14.316 -4.558 -22.108 1.00 80.56 100 GLY A O 1
ATOM 798 N N . TYR A 1 101 ? -13.439 -6.563 -22.558 1.00 82.19 101 TYR A N 1
ATOM 799 C CA . TYR A 1 101 ? -13.003 -6.816 -21.179 1.00 82.19 101 TYR A CA 1
ATOM 800 C C . TYR A 1 101 ? -11.980 -5.783 -20.696 1.00 82.19 101 TYR A C 1
ATOM 802 O O . TYR A 1 101 ? -12.081 -5.293 -19.574 1.00 82.19 101 TYR A O 1
ATOM 810 N N . SER A 1 102 ? -11.038 -5.409 -21.569 1.00 79.12 102 SER A N 1
ATOM 811 C CA . SER A 1 102 ? -10.035 -4.379 -21.282 1.00 79.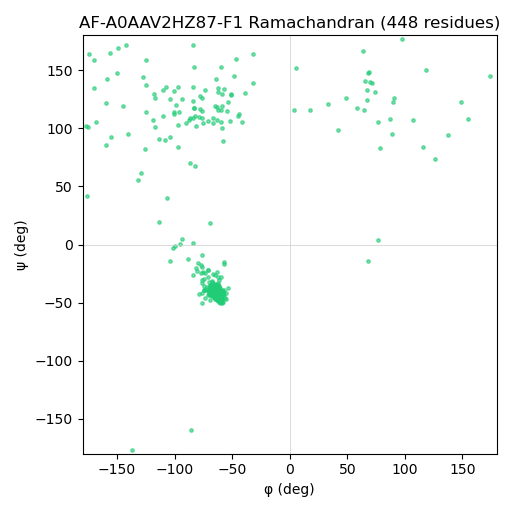12 102 SER A CA 1
ATOM 812 C C . SER A 1 102 ? -10.697 -3.059 -20.876 1.00 79.12 102 SER A C 1
ATOM 814 O O . SER A 1 102 ? -10.344 -2.479 -19.848 1.00 79.12 102 SER A O 1
ATOM 816 N N . ASP A 1 103 ? -11.722 -2.618 -21.606 1.00 77.81 103 ASP A N 1
ATOM 817 C CA . ASP A 1 103 ? -12.424 -1.364 -21.321 1.00 77.81 103 ASP A CA 1
ATOM 818 C C . ASP A 1 103 ? -13.181 -1.413 -19.990 1.00 77.81 103 ASP A C 1
ATOM 820 O O . ASP A 1 103 ? -13.129 -0.466 -19.200 1.00 77.81 103 ASP A O 1
ATOM 824 N N . ILE A 1 104 ? -13.830 -2.542 -19.692 1.00 78.94 104 ILE A N 1
ATOM 825 C CA . ILE A 1 104 ? -14.523 -2.764 -18.416 1.00 78.94 104 ILE A CA 1
ATOM 826 C C . ILE A 1 104 ? -13.522 -2.761 -17.252 1.00 78.94 104 ILE A C 1
ATOM 828 O O . ILE A 1 104 ? -13.778 -2.148 -16.212 1.00 78.94 104 ILE A O 1
ATOM 832 N N . CYS A 1 105 ? -12.355 -3.385 -17.421 1.00 77.69 105 CYS A N 1
ATOM 833 C CA . CYS A 1 105 ? -11.278 -3.342 -16.434 1.00 77.69 105 CYS A CA 1
ATOM 834 C C . CYS A 1 105 ? -10.775 -1.913 -16.194 1.00 77.69 105 CYS A C 1
ATOM 836 O O . CYS A 1 105 ? -10.581 -1.529 -15.040 1.00 77.69 105 CYS A O 1
ATOM 838 N N . HIS A 1 106 ? -10.628 -1.099 -17.243 1.00 76.12 106 HIS A N 1
ATOM 839 C CA . HIS A 1 106 ? -10.246 0.309 -17.108 1.00 76.12 106 HIS A CA 1
ATOM 840 C C . HIS A 1 106 ? -11.318 1.141 -16.392 1.00 76.12 106 HIS A C 1
ATOM 842 O O . HIS A 1 106 ? -10.987 1.968 -15.539 1.00 76.12 106 HIS A O 1
ATOM 848 N N . GLN A 1 107 ? -12.602 0.914 -16.679 1.00 77.00 107 GLN A N 1
ATOM 849 C CA . GLN A 1 107 ? -13.698 1.561 -15.948 1.00 77.00 107 GLN A CA 1
ATOM 850 C C . GLN A 1 107 ? -13.706 1.159 -14.467 1.00 77.00 107 GLN A C 1
ATOM 852 O O . GLN A 1 107 ? -13.823 2.022 -13.595 1.00 77.00 107 GLN A O 1
ATOM 857 N N . LYS A 1 108 ? -13.507 -0.130 -14.165 1.00 80.75 108 LYS A N 1
ATOM 858 C CA . LYS A 1 108 ? -13.392 -0.638 -12.790 1.00 80.75 108 LYS A CA 1
ATOM 859 C C . LYS A 1 108 ? -12.192 -0.033 -12.060 1.00 80.75 108 LYS A C 1
ATOM 861 O O . LYS A 1 108 ? -12.317 0.334 -10.894 1.00 80.75 108 LYS A O 1
ATOM 866 N N . LEU A 1 109 ? -11.054 0.112 -12.739 1.00 81.81 109 LEU A N 1
ATOM 867 C CA . LEU A 1 109 ? -9.865 0.757 -12.184 1.00 81.81 109 LEU A CA 1
ATOM 868 C C . LEU A 1 109 ? -10.133 2.226 -11.837 1.00 81.81 109 LEU A C 1
ATOM 870 O O . LEU A 1 109 ? -9.776 2.657 -10.744 1.00 81.81 109 LEU A O 1
ATOM 874 N N . ARG A 1 110 ? -10.815 2.975 -12.713 1.00 84.56 110 ARG A N 1
ATOM 875 C CA . ARG A 1 110 ? -11.219 4.363 -12.427 1.00 84.56 110 ARG A CA 1
ATOM 876 C C . ARG A 1 110 ? -12.159 4.455 -11.228 1.00 84.56 110 ARG A C 1
ATOM 878 O O . ARG A 1 110 ? -11.964 5.317 -10.381 1.00 84.56 110 ARG A O 1
ATOM 885 N N . LEU A 1 111 ? -13.138 3.556 -11.119 1.00 84.12 111 LEU A N 1
ATOM 886 C CA . LEU A 1 111 ? -14.031 3.501 -9.956 1.00 84.12 111 LEU A CA 1
ATOM 887 C C . LEU A 1 111 ? -13.264 3.201 -8.663 1.00 84.12 111 LEU A C 1
ATOM 889 O O . LEU A 1 111 ? -13.499 3.847 -7.649 1.00 84.12 111 LEU A O 1
ATOM 893 N N . LEU A 1 112 ? -12.319 2.258 -8.693 1.00 86.00 112 LEU A N 1
ATOM 894 C CA . LEU A 1 112 ? -11.453 1.966 -7.547 1.00 86.00 112 LEU A CA 1
ATOM 895 C C . LEU A 1 112 ? -10.599 3.174 -7.154 1.00 86.00 112 LEU A C 1
ATOM 897 O O . LEU A 1 112 ? -10.456 3.451 -5.967 1.00 86.00 112 LEU A O 1
ATOM 901 N N . GLN A 1 113 ? -10.069 3.909 -8.132 1.00 83.50 113 GLN A N 1
ATOM 902 C CA . GLN A 1 113 ? -9.334 5.148 -7.885 1.00 83.50 113 GLN A CA 1
ATOM 903 C C . GLN A 1 113 ? -10.226 6.213 -7.241 1.00 83.50 113 GLN A C 1
ATOM 905 O O . GLN A 1 113 ? -9.817 6.785 -6.240 1.00 83.50 113 GLN A O 1
ATOM 910 N N . GLN A 1 114 ? -11.452 6.411 -7.733 1.00 84.38 114 GLN A N 1
ATOM 911 C CA . GLN A 1 114 ? -12.420 7.348 -7.148 1.00 84.38 114 GLN A CA 1
ATOM 912 C C . GLN A 1 114 ? -12.822 6.966 -5.721 1.00 84.38 114 GLN A C 1
ATOM 914 O O . GLN A 1 114 ? -12.921 7.823 -4.851 1.00 84.38 114 GLN A O 1
ATOM 919 N N . VAL A 1 115 ? -13.041 5.675 -5.455 1.00 81.62 115 VAL A N 1
ATOM 920 C CA . VAL A 1 115 ? -13.341 5.185 -4.102 1.00 81.62 115 VAL A CA 1
ATOM 921 C C . VAL A 1 115 ? -12.146 5.405 -3.176 1.00 81.62 115 VAL A C 1
ATOM 923 O O . VAL A 1 115 ? -12.317 5.829 -2.037 1.00 81.62 115 VAL A O 1
ATOM 926 N N . ASN A 1 116 ? -10.930 5.152 -3.659 1.00 81.69 116 ASN A N 1
ATOM 927 C CA . ASN A 1 116 ? -9.717 5.399 -2.891 1.00 81.69 116 ASN A CA 1
ATOM 928 C C . ASN A 1 116 ? -9.512 6.898 -2.615 1.00 81.69 116 ASN A C 1
ATOM 930 O O . ASN A 1 116 ? -9.173 7.270 -1.499 1.00 81.69 116 ASN A O 1
ATOM 934 N N . GLU A 1 117 ? -9.767 7.759 -3.599 1.00 83.81 117 GLU A N 1
ATOM 935 C CA . GLU A 1 117 ? -9.741 9.217 -3.451 1.00 83.81 117 GLU A CA 1
ATOM 936 C C . GLU A 1 117 ? -10.772 9.682 -2.416 1.00 83.81 117 GLU A C 1
ATOM 938 O O . GLU A 1 117 ? -10.409 10.380 -1.474 1.00 83.81 117 GLU A O 1
ATOM 943 N N . PHE A 1 118 ? -12.005 9.166 -2.478 1.00 84.94 118 PHE A N 1
ATOM 944 C CA . PHE A 1 118 ? -13.038 9.412 -1.472 1.00 84.94 118 PHE A CA 1
ATOM 945 C C . PHE A 1 118 ? -12.578 9.032 -0.057 1.00 84.94 118 PHE A C 1
ATOM 947 O O . PHE A 1 118 ? -12.744 9.819 0.874 1.00 84.94 118 PHE A O 1
ATOM 954 N N . PHE A 1 119 ? -11.980 7.852 0.135 1.00 82.00 119 PHE A N 1
ATOM 955 C CA . PHE A 1 119 ? -11.466 7.465 1.452 1.00 82.00 119 PHE A CA 1
ATOM 956 C C . PHE A 1 119 ? -10.281 8.334 1.882 1.00 82.00 119 PHE A C 1
ATOM 958 O O . PHE A 1 119 ? -10.234 8.767 3.025 1.00 82.00 119 PHE A O 1
ATOM 965 N N . MET A 1 120 ? -9.352 8.657 0.983 1.00 80.56 120 MET A N 1
ATOM 966 C CA . MET A 1 120 ? -8.193 9.496 1.302 1.00 80.56 120 MET A CA 1
ATOM 967 C C . MET A 1 120 ? -8.565 10.948 1.626 1.00 80.56 120 MET A C 1
ATOM 969 O O . MET A 1 120 ? -7.872 11.582 2.421 1.00 80.56 120 MET A O 1
ATOM 973 N N . GLU A 1 121 ? -9.626 11.484 1.026 1.00 77.62 121 GLU A N 1
ATOM 974 C CA . GLU A 1 121 ? -10.149 12.820 1.323 1.00 77.62 121 GLU A CA 1
ATOM 975 C C . GLU A 1 121 ? -10.934 12.845 2.637 1.00 77.62 121 GLU A C 1
ATOM 977 O O . GLU A 1 121 ? -10.747 13.753 3.443 1.00 77.62 121 GLU A O 1
ATOM 982 N N . ASN A 1 122 ? -11.754 11.826 2.905 1.00 69.38 122 ASN A N 1
ATOM 983 C CA . ASN A 1 122 ? -12.592 11.794 4.105 1.00 69.38 122 ASN A CA 1
ATOM 984 C C . ASN A 1 122 ? -11.867 11.267 5.352 1.00 69.38 122 ASN A C 1
ATOM 986 O O . ASN A 1 122 ? -12.203 11.676 6.459 1.00 69.38 122 ASN A O 1
ATOM 990 N N . CYS A 1 123 ? -10.835 10.430 5.211 1.00 62.84 123 CYS A N 1
ATOM 991 C CA . CYS A 1 123 ? -10.006 10.002 6.343 1.00 62.84 123 CYS A CA 1
ATOM 992 C C . CYS A 1 123 ? -9.116 11.127 6.890 1.00 62.84 123 CYS A C 1
ATOM 994 O O . CYS A 1 123 ? -8.700 11.046 8.038 1.00 62.84 123 CYS A O 1
ATOM 996 N N . LYS A 1 124 ? -8.826 12.172 6.102 1.00 58.22 124 LYS A N 1
ATOM 997 C CA . LYS A 1 124 ? -8.054 13.341 6.564 1.00 58.22 124 LYS A CA 1
ATOM 998 C C . LYS A 1 124 ? -8.880 14.340 7.375 1.00 58.22 124 LYS A C 1
ATOM 1000 O O . LYS A 1 124 ? -8.291 15.180 8.038 1.00 58.22 124 LYS A O 1
ATOM 1005 N N . ASN A 1 125 ? -10.210 14.252 7.312 1.00 54.56 125 ASN A N 1
ATOM 1006 C CA . ASN A 1 125 ? -11.127 15.155 8.017 1.00 54.56 125 ASN A CA 1
ATOM 1007 C C . ASN A 1 125 ? -11.600 14.595 9.366 1.00 54.56 125 ASN A C 1
ATOM 1009 O O . ASN A 1 125 ? -12.409 15.226 10.037 1.00 54.56 125 ASN A O 1
ATOM 1013 N N . ILE A 1 126 ? -11.137 13.402 9.744 1.00 56.03 126 ILE A N 1
ATOM 1014 C CA . ILE A 1 126 ? -11.357 12.847 11.077 1.00 56.03 126 ILE A CA 1
ATOM 1015 C C . ILE A 1 126 ? -10.090 13.173 11.864 1.00 56.03 126 ILE A C 1
ATOM 1017 O O . ILE A 1 126 ? -9.156 12.373 11.899 1.00 56.03 126 ILE A O 1
ATOM 1021 N N . ASP A 1 127 ? -10.029 14.388 12.412 1.00 50.28 127 ASP A N 1
ATOM 1022 C CA . ASP A 1 127 ? -8.971 14.760 13.347 1.00 50.28 127 ASP A CA 1
ATOM 1023 C C . ASP A 1 127 ? -8.991 13.776 14.526 1.00 50.28 127 ASP A C 1
ATOM 1025 O O . ASP A 1 127 ? -10.044 13.456 15.083 1.00 50.28 127 ASP A O 1
ATOM 1029 N N . GLU A 1 128 ? -7.812 13.286 14.916 1.00 54.25 128 GLU A N 1
ATOM 1030 C CA . GLU A 1 128 ? -7.634 12.375 16.059 1.00 54.25 128 GLU A CA 1
ATOM 1031 C C . GLU A 1 128 ? -8.181 12.967 17.379 1.00 54.25 128 GLU A C 1
ATOM 1033 O O . GLU A 1 128 ? -8.414 12.225 18.335 1.00 54.25 128 GLU A O 1
ATOM 1038 N N . GLU A 1 129 ? -8.438 14.281 17.417 1.00 50.03 129 GLU A N 1
ATOM 1039 C CA . GLU A 1 129 ? -9.064 15.009 18.527 1.00 50.03 129 GLU A CA 1
ATOM 1040 C C . GLU A 1 129 ? -10.566 14.720 18.708 1.00 50.03 129 GLU A C 1
ATOM 1042 O O . GLU A 1 129 ? -11.039 14.759 19.841 1.00 50.03 129 GLU A O 1
ATOM 1047 N N . ASP A 1 130 ? -11.307 14.352 17.655 1.00 53.91 130 ASP A N 1
ATOM 1048 C CA . ASP A 1 130 ? -12.751 14.060 17.755 1.00 53.91 130 ASP A CA 1
ATOM 1049 C C . ASP A 1 130 ? -13.047 12.588 18.105 1.00 53.91 130 ASP A C 1
ATOM 1051 O O . ASP A 1 130 ? -14.176 12.231 18.457 1.00 53.91 130 ASP A O 1
ATOM 1055 N N . TRP A 1 131 ? -12.045 11.703 18.024 1.00 54.09 131 TRP A N 1
ATOM 1056 C CA . TRP A 1 131 ? -12.232 10.270 18.295 1.00 54.09 131 TRP A CA 1
ATOM 1057 C C . TRP A 1 131 ? -12.232 9.930 19.789 1.00 54.09 131 TRP A C 1
ATOM 1059 O O . TRP A 1 131 ? -12.789 8.911 20.210 1.00 54.09 131 TRP A O 1
ATOM 1069 N N . PHE A 1 132 ? -11.629 10.785 20.609 1.00 49.75 132 PHE A N 1
ATOM 1070 C CA . PHE A 1 132 ? -11.637 10.633 22.053 1.00 49.75 132 PHE A CA 1
ATOM 1071 C C . PHE A 1 132 ? -12.508 11.739 22.638 1.00 49.75 132 PHE A C 1
ATOM 1073 O O . PHE A 1 132 ? -12.081 12.891 22.615 1.00 49.75 132 PHE A O 1
ATOM 1080 N N . PRO A 1 1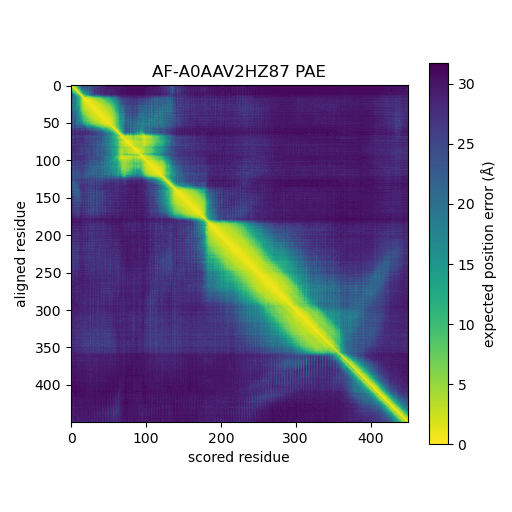33 ? -13.697 11.442 23.204 1.00 54.22 133 PRO A N 1
ATOM 1081 C CA . PRO A 1 133 ? -14.308 12.404 24.106 1.00 54.22 133 PRO A CA 1
ATOM 1082 C C . PRO A 1 133 ? -13.249 12.697 25.160 1.00 54.22 133 PRO A C 1
ATOM 1084 O O . PRO A 1 133 ? -12.819 11.774 25.856 1.00 54.22 133 PRO A O 1
ATOM 1087 N N . THR A 1 134 ? -12.769 13.941 25.205 1.00 50.03 134 THR A N 1
ATOM 1088 C CA . THR A 1 134 ? -11.817 14.403 26.209 1.00 50.03 134 THR A CA 1
ATOM 1089 C C . THR A 1 134 ? -12.442 14.009 27.534 1.00 50.03 134 THR A C 1
ATOM 1091 O O . THR A 1 134 ? -13.492 14.537 27.909 1.00 50.03 134 THR A O 1
ATOM 1094 N N . THR A 1 135 ? -11.903 12.972 28.179 1.00 51.75 135 THR A N 1
ATOM 1095 C CA . THR A 1 135 ? -12.366 12.591 29.507 1.00 51.75 135 THR A CA 1
ATOM 1096 C C . THR A 1 135 ? -12.256 13.863 30.328 1.00 51.75 135 THR A C 1
ATOM 1098 O O . THR A 1 135 ? -11.168 14.445 30.312 1.00 51.75 135 THR A O 1
ATOM 1101 N N . PRO A 1 136 ? -13.353 14.352 30.937 1.00 55.59 136 PRO A N 1
ATOM 1102 C CA . PRO A 1 136 ? -13.284 15.572 31.718 1.00 55.59 136 PRO A CA 1
ATOM 1103 C C . PRO A 1 136 ? -12.123 15.403 32.688 1.00 55.59 136 PRO A C 1
ATOM 1105 O O . PRO A 1 136 ? -12.048 14.349 33.324 1.00 55.59 136 PRO A O 1
ATOM 1108 N N . ASP A 1 137 ? -11.207 16.375 32.722 1.00 51.88 137 ASP A N 1
ATOM 1109 C CA . ASP A 1 137 ? -10.105 16.415 33.682 1.00 51.88 137 ASP A CA 1
ATOM 1110 C C . ASP A 1 137 ? -10.736 16.396 35.078 1.00 51.88 137 ASP A C 1
ATOM 1112 O O . ASP A 1 137 ? -11.135 17.419 35.634 1.00 51.88 137 ASP A O 1
ATOM 1116 N N . MET A 1 138 ? -10.949 15.190 35.599 1.00 59.69 138 MET A N 1
ATOM 1117 C CA . MET A 1 138 ? -11.364 14.967 36.965 1.00 59.69 138 MET A CA 1
ATOM 1118 C C . MET A 1 138 ? -10.117 15.211 37.786 1.00 59.69 138 MET A C 1
ATOM 1120 O O . MET A 1 138 ? -9.209 14.379 37.789 1.00 59.69 138 MET A O 1
ATOM 1124 N N . ASP A 1 139 ? -10.078 16.362 38.447 1.00 72.38 139 ASP A N 1
ATOM 1125 C CA . ASP A 1 139 ? -9.064 16.661 39.441 1.00 72.38 139 ASP A CA 1
ATOM 1126 C C . ASP A 1 139 ? -9.149 15.591 40.538 1.00 72.38 139 ASP A C 1
ATOM 1128 O O . ASP A 1 139 ? -10.056 15.573 41.376 1.00 72.38 139 ASP A O 1
ATOM 1132 N N . LEU A 1 140 ? -8.238 14.621 40.463 1.00 72.62 140 LEU A N 1
ATOM 1133 C CA . LEU A 1 140 ? -8.203 13.483 41.371 1.00 72.62 140 LEU A CA 1
ATOM 1134 C C . LEU A 1 140 ? -7.954 13.938 42.810 1.00 72.62 140 LEU A C 1
ATOM 1136 O O . LEU A 1 140 ? -8.380 13.236 43.726 1.00 72.62 140 LEU A O 1
ATOM 1140 N N . ASP A 1 141 ? -7.345 15.109 43.009 1.00 78.94 141 ASP A N 1
ATOM 1141 C CA . ASP A 1 141 ? -7.141 15.684 44.332 1.00 78.94 141 ASP A CA 1
ATOM 1142 C C . ASP A 1 141 ? -8.465 16.241 44.882 1.00 78.94 141 ASP A C 1
ATOM 1144 O O . ASP A 1 141 ? -8.791 16.007 46.045 1.00 78.94 141 ASP A O 1
ATOM 1148 N N . GLU A 1 142 ? -9.303 16.877 44.055 1.00 79.62 142 GLU A N 1
ATOM 1149 C CA . GLU A 1 142 ? -10.652 17.312 44.457 1.00 79.62 142 GLU A CA 1
ATOM 1150 C C . GLU A 1 142 ? -11.577 16.114 44.748 1.00 79.62 142 GLU A C 1
ATOM 1152 O O . GLU A 1 142 ? -12.303 16.092 45.749 1.00 79.62 142 GLU A O 1
ATOM 1157 N N . VAL A 1 143 ? -11.511 15.064 43.923 1.00 79.50 143 VAL A N 1
ATOM 1158 C CA . VAL A 1 143 ? -12.253 13.814 44.160 1.00 79.50 143 VAL A CA 1
ATOM 1159 C C . VAL A 1 143 ? -11.749 13.111 45.424 1.00 79.50 143 VAL A C 1
ATOM 1161 O O . VAL A 1 143 ? -12.549 12.607 46.209 1.00 79.50 143 VAL A O 1
ATOM 1164 N N . SER A 1 144 ? -10.439 13.109 45.669 1.00 83.81 144 SER A N 1
ATOM 1165 C CA . SER A 1 144 ? -9.860 12.561 46.897 1.00 83.81 144 SER A CA 1
ATOM 1166 C C . SER A 1 144 ? -10.339 13.331 48.127 1.00 83.81 144 SER A C 1
ATOM 1168 O O . SER A 1 144 ? -10.815 12.714 49.079 1.00 83.81 144 SER A O 1
ATOM 1170 N N . ASN A 1 145 ? -10.306 14.666 48.084 1.00 88.75 145 ASN A N 1
ATOM 1171 C CA . ASN A 1 145 ? -10.758 15.520 49.184 1.00 88.75 145 ASN A CA 1
ATOM 1172 C C . ASN A 1 145 ? -12.256 15.325 49.474 1.00 88.75 145 ASN A C 1
ATOM 1174 O O . ASN A 1 145 ? -12.654 15.178 50.626 1.00 88.75 145 ASN A O 1
ATOM 1178 N N . THR A 1 146 ? -13.097 15.239 48.440 1.00 87.12 146 THR A N 1
ATOM 1179 C CA . THR A 1 146 ? -14.544 15.005 48.616 1.00 87.12 146 THR A CA 1
ATOM 1180 C C . THR A 1 146 ? -14.863 13.608 49.154 1.00 87.12 146 THR A C 1
ATOM 1182 O O . THR A 1 146 ? -15.801 13.447 49.943 1.00 87.12 146 THR A O 1
ATOM 1185 N N . VAL A 1 147 ? -14.087 12.589 48.772 1.00 87.31 147 VAL A N 1
ATOM 1186 C CA . VAL A 1 147 ? -14.193 11.237 49.339 1.00 87.31 147 VAL A CA 1
ATOM 1187 C C . VAL A 1 147 ? -13.742 11.221 50.799 1.00 87.31 147 VAL A C 1
ATOM 1189 O O . VAL A 1 147 ? -14.411 10.597 51.623 1.00 87.31 147 VAL A O 1
ATOM 1192 N N . GLU A 1 148 ? -12.661 11.922 51.137 1.00 91.50 148 GLU A N 1
ATOM 1193 C CA . GLU A 1 148 ? -12.160 12.040 52.509 1.00 91.50 148 GLU A CA 1
ATOM 1194 C C . GLU A 1 148 ? -13.161 12.772 53.416 1.00 91.50 148 GLU A C 1
ATOM 1196 O O . GLU A 1 148 ? -13.506 12.264 54.484 1.00 91.50 148 GLU A O 1
ATOM 1201 N N . ASP A 1 149 ? -13.735 13.885 52.956 1.00 88.56 149 ASP A N 1
ATOM 1202 C CA . ASP A 1 149 ? -14.798 14.607 53.664 1.00 88.56 149 ASP A CA 1
ATOM 1203 C C . ASP A 1 149 ? -16.049 13.740 53.856 1.00 88.56 149 ASP A C 1
ATOM 1205 O O . ASP A 1 149 ? -16.638 13.705 54.942 1.00 88.56 149 ASP A O 1
ATOM 1209 N N . SER A 1 150 ? -16.432 12.973 52.831 1.00 88.31 150 SER A N 1
ATOM 1210 C CA . SER A 1 150 ? -17.559 12.036 52.912 1.00 88.31 150 SER A CA 1
ATOM 1211 C C . SER A 1 150 ? -17.295 10.905 53.912 1.00 88.31 150 SER A C 1
ATOM 1213 O O . SER A 1 150 ? -18.193 10.521 54.667 1.00 88.31 150 SER A O 1
ATOM 1215 N N . LEU A 1 151 ? -16.064 10.386 53.958 1.00 88.56 151 LEU A N 1
ATOM 1216 C CA . LEU A 1 151 ? -15.633 9.374 54.924 1.00 88.56 151 LEU A CA 1
ATOM 1217 C C . LEU A 1 151 ? -15.625 9.920 56.353 1.00 88.56 151 LEU A C 1
ATOM 1219 O O . LEU A 1 151 ? -16.129 9.256 57.261 1.00 88.56 151 LEU A O 1
ATOM 1223 N N . ASN A 1 152 ? -15.120 11.137 56.550 1.00 91.94 152 ASN A N 1
ATOM 1224 C CA . ASN A 1 152 ? -15.132 11.815 57.842 1.00 91.94 152 ASN A CA 1
ATOM 1225 C C . ASN A 1 152 ? -16.568 12.041 58.329 1.00 91.94 152 ASN A C 1
ATOM 1227 O O . ASN A 1 152 ? -16.895 11.717 59.474 1.00 91.94 152 ASN A O 1
ATOM 1231 N N . HIS A 1 153 ? -17.465 12.477 57.442 1.00 90.50 153 HIS A N 1
ATOM 1232 C CA . HIS A 1 153 ? -18.874 12.657 57.777 1.00 90.50 153 HIS A CA 1
ATOM 1233 C C . HIS A 1 153 ? -19.571 11.327 58.114 1.00 90.50 153 HIS A C 1
ATOM 1235 O O . HIS A 1 153 ? -20.324 11.234 59.087 1.00 90.50 153 HIS A O 1
ATOM 1241 N N . ALA A 1 154 ? -19.276 10.257 57.369 1.00 87.88 154 ALA A N 1
ATOM 1242 C CA . ALA A 1 154 ? -19.768 8.915 57.679 1.00 87.88 154 ALA A CA 1
ATOM 1243 C C . ALA A 1 154 ? -19.247 8.405 59.036 1.00 87.88 154 ALA A C 1
ATOM 1245 O O . ALA A 1 154 ? -19.982 7.752 59.787 1.00 87.88 154 ALA A O 1
ATOM 1246 N N . HIS A 1 155 ? -18.002 8.732 59.387 1.00 89.56 155 HIS A N 1
ATOM 1247 C CA . HIS A 1 155 ? -17.416 8.382 60.676 1.00 89.56 155 HIS A CA 1
ATOM 1248 C C . HIS A 1 155 ? -18.102 9.120 61.837 1.00 89.56 155 HIS A C 1
ATOM 1250 O O . HIS A 1 155 ? -18.470 8.496 62.838 1.00 89.56 155 HIS A O 1
ATOM 1256 N N . GLU A 1 156 ? -18.371 10.419 61.688 1.00 91.00 156 GLU A N 1
ATOM 1257 C CA . GLU A 1 156 ? -19.128 11.205 62.672 1.00 91.00 156 GLU A CA 1
ATOM 1258 C C . GLU A 1 156 ? -20.561 10.690 62.856 1.00 91.00 156 GLU A C 1
ATOM 1260 O O . GLU A 1 156 ? -21.028 10.535 63.990 1.00 91.00 156 GLU A O 1
ATOM 1265 N N . LEU A 1 157 ? -21.252 10.355 61.761 1.00 86.81 157 LEU A N 1
ATOM 1266 C CA . LEU A 1 157 ? -22.589 9.758 61.813 1.00 86.81 157 LEU A CA 1
ATOM 1267 C C . LEU A 1 157 ? -22.576 8.403 62.527 1.00 86.81 157 LEU A C 1
ATOM 1269 O O . LEU A 1 157 ? -23.456 8.131 63.346 1.00 86.81 157 LEU A O 1
ATOM 1273 N N . THR A 1 158 ? -21.556 7.580 62.284 1.00 89.38 158 THR A N 1
ATOM 1274 C CA . THR A 1 158 ? -21.380 6.288 62.964 1.00 89.38 158 THR A CA 1
ATOM 1275 C C . THR A 1 158 ? -21.171 6.476 64.466 1.00 89.38 158 THR A C 1
ATOM 1277 O O . THR A 1 158 ? -21.792 5.779 65.273 1.00 89.38 158 THR A O 1
ATOM 1280 N N . LYS A 1 159 ? -20.359 7.461 64.868 1.00 91.25 159 LYS A N 1
ATOM 1281 C CA . LYS A 1 159 ? -20.155 7.808 66.279 1.00 91.25 159 LYS A CA 1
ATOM 1282 C C . LYS A 1 159 ? -21.456 8.270 66.937 1.00 91.25 159 LYS A C 1
ATOM 1284 O O . LYS A 1 159 ? -21.802 7.789 68.017 1.00 91.25 159 LYS A O 1
ATOM 1289 N N . ARG A 1 160 ? -22.224 9.127 66.259 1.00 92.12 160 ARG A N 1
ATOM 1290 C CA . ARG A 1 160 ? -23.533 9.594 66.737 1.00 92.12 160 ARG A CA 1
ATOM 1291 C C . ARG A 1 160 ? -24.542 8.453 66.863 1.00 92.12 160 ARG A C 1
ATOM 1293 O O . ARG A 1 160 ? -25.318 8.422 67.815 1.00 92.12 160 ARG A O 1
ATOM 1300 N N . LEU A 1 161 ? -24.514 7.491 65.942 1.00 89.44 161 LEU A N 1
ATOM 1301 C CA . LEU A 1 161 ? -25.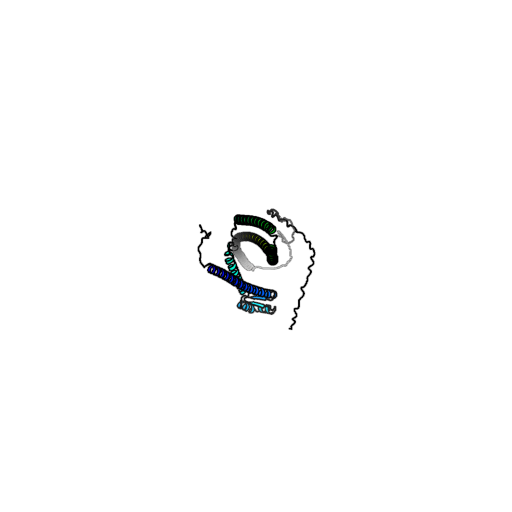357 6.298 65.997 1.00 89.44 161 LEU A CA 1
ATOM 1302 C C . LEU A 1 161 ? -24.977 5.389 67.177 1.00 89.44 161 LEU A C 1
ATOM 1304 O O . LEU A 1 161 ? -25.858 4.863 67.858 1.00 89.44 161 LEU A O 1
ATOM 1308 N N . ALA A 1 162 ? -23.683 5.250 67.473 1.00 88.44 162 ALA A N 1
ATOM 1309 C CA . ALA A 1 162 ? -23.202 4.514 68.642 1.00 88.44 162 ALA A CA 1
ATOM 1310 C C . ALA A 1 162 ? -23.606 5.188 69.967 1.00 88.44 162 ALA A C 1
ATOM 1312 O O . ALA A 1 162 ? -24.027 4.505 70.903 1.00 88.44 162 ALA A O 1
ATOM 1313 N N . GLU A 1 163 ? -23.529 6.520 70.045 1.00 90.12 163 GLU A N 1
ATOM 1314 C CA . GLU A 1 163 ? -24.003 7.300 71.197 1.00 90.12 163 GLU A CA 1
ATOM 1315 C C . GLU A 1 163 ? -25.519 7.159 71.390 1.00 90.12 163 GLU A C 1
ATOM 1317 O O . GLU A 1 163 ? -25.970 6.838 72.490 1.00 90.12 163 GLU A O 1
ATOM 1322 N N . LEU A 1 164 ? -26.300 7.278 70.312 1.00 90.69 164 LEU A N 1
ATOM 1323 C CA . LEU A 1 164 ? -27.749 7.071 70.338 1.00 90.69 164 LEU A CA 1
ATOM 1324 C C . LEU A 1 164 ? -28.111 5.658 70.818 1.00 90.69 164 LEU A C 1
ATOM 1326 O O . LEU A 1 164 ? -29.009 5.487 71.643 1.00 90.69 164 LEU A O 1
ATOM 1330 N N . ASN A 1 165 ? -27.392 4.639 70.343 1.00 89.12 165 ASN A N 1
ATOM 1331 C CA . ASN A 1 165 ? -27.609 3.257 70.761 1.00 89.12 165 ASN A CA 1
ATOM 1332 C C . ASN A 1 165 ? -27.286 3.063 72.255 1.00 89.12 165 ASN A C 1
ATOM 1334 O O . ASN A 1 165 ? -28.054 2.447 72.993 1.00 89.12 165 ASN A O 1
ATOM 1338 N N . LYS A 1 166 ? -26.192 3.664 72.740 1.00 90.56 166 LYS A N 1
ATOM 1339 C CA . LYS A 1 166 ? -25.831 3.664 74.166 1.00 90.56 166 LYS A CA 1
ATOM 1340 C C . LYS A 1 166 ? -26.918 4.310 75.028 1.00 90.56 166 LYS A C 1
ATOM 1342 O O . LYS A 1 166 ? -27.243 3.779 76.092 1.00 90.56 166 LYS A O 1
ATOM 1347 N N . ASP A 1 167 ? -27.495 5.419 74.578 1.00 86.44 167 ASP A N 1
ATOM 1348 C CA . ASP A 1 167 ? -28.564 6.112 75.299 1.00 86.44 167 ASP A CA 1
ATOM 1349 C C . ASP A 1 167 ? -29.891 5.344 75.259 1.00 86.44 167 ASP A C 1
ATOM 1351 O O . ASP A 1 167 ? -30.582 5.261 76.277 1.00 86.44 167 ASP A O 1
ATOM 1355 N N . MET A 1 168 ? -30.213 4.690 74.140 1.00 86.25 168 MET A N 1
ATOM 1356 C CA . MET A 1 168 ? -31.377 3.810 74.027 1.00 86.25 168 MET A CA 1
ATOM 1357 C C . MET A 1 168 ? -31.268 2.605 74.970 1.00 86.25 168 MET A C 1
ATOM 1359 O O . MET A 1 168 ? -32.219 2.307 75.692 1.00 86.25 168 MET A O 1
ATOM 1363 N N . ILE A 1 169 ? -30.101 1.954 75.033 1.00 84.81 169 ILE A N 1
ATOM 1364 C CA . ILE A 1 169 ? -29.844 0.835 75.951 1.00 84.81 169 ILE A CA 1
ATOM 1365 C C . ILE A 1 169 ? -29.961 1.294 77.409 1.00 84.81 169 ILE A C 1
ATOM 1367 O O . ILE A 1 169 ? -30.616 0.625 78.208 1.00 84.81 169 ILE A O 1
ATOM 1371 N N . LYS A 1 170 ? -29.399 2.458 77.764 1.00 86.56 170 LYS A N 1
ATOM 1372 C CA . LYS A 1 170 ? -29.560 3.042 79.107 1.00 86.56 170 LYS A CA 1
ATOM 1373 C C . LYS A 1 170 ? -31.023 3.325 79.439 1.00 86.56 170 LYS A C 1
ATOM 1375 O O . LYS A 1 170 ? -31.469 3.013 80.542 1.00 86.56 170 LYS A O 1
ATOM 1380 N N . TYR A 1 171 ? -31.778 3.894 78.499 1.00 82.12 171 TYR A N 1
ATOM 1381 C CA . TYR A 1 171 ? -33.200 4.163 78.684 1.00 82.12 171 TYR A CA 1
ATOM 1382 C C . TYR A 1 171 ? -33.998 2.867 78.851 1.00 82.12 171 TYR A C 1
ATOM 1384 O O . TYR A 1 171 ? -34.832 2.782 79.749 1.00 82.12 171 TYR A O 1
ATOM 1392 N N . MET A 1 172 ? -33.725 1.840 78.041 1.00 80.44 172 MET A N 1
ATOM 1393 C CA . MET A 1 172 ? -34.361 0.527 78.157 1.00 80.44 172 MET A CA 1
ATOM 1394 C C . MET A 1 172 ? -34.012 -0.168 79.475 1.00 80.44 172 MET A C 1
ATOM 1396 O O . MET A 1 172 ? -34.916 -0.704 80.111 1.00 80.44 172 MET A O 1
ATOM 1400 N N . GLY A 1 173 ? -32.755 -0.101 79.926 1.00 76.38 173 GLY A N 1
ATOM 1401 C CA . GLY A 1 173 ? -32.334 -0.605 81.237 1.00 76.38 173 GLY A CA 1
ATOM 1402 C C . GLY A 1 173 ? -33.088 0.080 82.380 1.00 76.38 173 GLY A C 1
ATOM 1403 O O . GLY A 1 173 ? -33.737 -0.583 83.186 1.00 76.38 173 GLY A O 1
ATOM 1404 N N . ALA A 1 174 ? -33.132 1.415 82.377 1.00 72.69 174 ALA A N 1
ATOM 1405 C CA . ALA A 1 174 ? -33.857 2.195 83.382 1.00 72.69 174 ALA A CA 1
ATOM 1406 C C . ALA A 1 174 ? -35.389 2.019 83.306 1.00 72.69 174 ALA A C 1
ATOM 1408 O O . ALA A 1 174 ? -36.092 2.095 84.317 1.00 72.69 174 ALA A O 1
ATOM 1409 N N . ALA A 1 175 ? -35.941 1.798 82.111 1.00 66.06 175 ALA A N 1
ATOM 1410 C CA . ALA A 1 175 ? -37.365 1.550 81.904 1.00 66.06 175 ALA A CA 1
ATOM 1411 C C . ALA A 1 175 ? -37.780 0.124 82.301 1.00 66.06 175 ALA A C 1
ATOM 1413 O O . ALA A 1 175 ? -38.922 -0.065 82.732 1.00 66.06 175 ALA A O 1
ATOM 1414 N N . ALA A 1 176 ? -36.874 -0.851 82.168 1.00 65.50 176 ALA A N 1
ATOM 1415 C CA . ALA A 1 176 ? -37.052 -2.225 82.625 1.00 65.50 176 ALA A CA 1
ATOM 1416 C C . ALA A 1 176 ? -37.016 -2.306 84.159 1.00 65.50 176 ALA A C 1
ATOM 1418 O O . ALA A 1 176 ? -37.917 -2.899 84.750 1.00 65.50 176 ALA A O 1
ATOM 1419 N N . GLU A 1 177 ? -36.075 -1.612 84.808 1.00 59.34 177 GLU A N 1
ATOM 1420 C CA . GLU A 1 177 ? -36.008 -1.512 86.276 1.00 59.34 177 GLU A CA 1
ATOM 1421 C C . GLU A 1 177 ? -37.253 -0.834 86.881 1.00 59.34 177 GLU A C 1
ATOM 1423 O O . GLU A 1 177 ? -37.735 -1.230 87.940 1.00 59.34 177 GLU A O 1
ATOM 1428 N N . LYS A 1 178 ? -37.845 0.150 86.188 1.00 58.00 178 LYS A N 1
ATOM 1429 C CA . LYS A 1 178 ? -39.011 0.911 86.683 1.00 58.00 178 LYS A CA 1
ATOM 1430 C C . LYS A 1 178 ? -40.381 0.262 86.438 1.00 58.00 178 LYS A C 1
ATOM 1432 O O . LYS A 1 178 ? -41.398 0.867 86.782 1.00 58.00 178 LYS A O 1
ATOM 1437 N N . LYS A 1 179 ? -40.475 -0.934 85.842 1.00 55.03 179 LYS A N 1
ATOM 1438 C CA . LYS A 1 179 ? -41.775 -1.566 85.515 1.00 55.03 179 LYS A CA 1
ATOM 1439 C C . LYS A 1 179 ? -41.896 -3.030 85.947 1.00 55.03 179 LYS A C 1
ATOM 1441 O O . LYS A 1 179 ? -42.333 -3.872 85.168 1.00 55.03 179 LYS A O 1
ATOM 1446 N N . ALA A 1 180 ? -41.682 -3.308 87.230 1.00 47.94 180 ALA A N 1
ATOM 1447 C CA . ALA A 1 180 ? -42.223 -4.501 87.889 1.00 47.94 180 ALA A CA 1
ATOM 1448 C C . ALA A 1 180 ? -43.692 -4.276 88.332 1.00 47.94 180 ALA A C 1
ATOM 1450 O O . ALA A 1 180 ? -44.004 -4.169 89.513 1.00 47.94 180 ALA A O 1
ATOM 1451 N N . SER A 1 181 ? -44.619 -4.133 87.376 1.00 50.97 181 SER A N 1
ATOM 1452 C CA . SER A 1 181 ? -46.068 -4.026 87.641 1.00 50.97 181 SER A CA 1
ATOM 1453 C C . SER A 1 181 ? -46.867 -4.601 86.469 1.00 50.97 181 SER A C 1
ATOM 1455 O O . SER A 1 181 ? -46.445 -4.478 85.323 1.00 50.97 181 SER A O 1
ATOM 1457 N N . ASN A 1 182 ? -48.039 -5.196 86.714 1.00 55.81 182 ASN A N 1
ATOM 1458 C CA . ASN A 1 182 ? -48.852 -5.926 85.722 1.00 55.81 182 ASN A CA 1
ATOM 1459 C C . ASN A 1 182 ? -49.269 -5.120 84.462 1.00 55.81 182 ASN A C 1
ATOM 1461 O O . ASN A 1 182 ? -49.595 -5.719 83.439 1.00 55.81 182 ASN A O 1
ATOM 1465 N N . LYS A 1 183 ? -49.186 -3.777 84.458 1.00 57.97 183 LYS A N 1
ATOM 1466 C CA . LYS A 1 183 ? -49.296 -2.947 83.228 1.00 57.97 183 LYS A CA 1
ATOM 1467 C C . LYS A 1 183 ? -48.032 -2.973 82.348 1.00 57.97 183 LYS A C 1
ATOM 1469 O O . LYS A 1 183 ? -48.112 -2.715 81.148 1.00 57.97 183 LYS A O 1
ATOM 1474 N N . GLY A 1 184 ? -46.873 -3.268 82.930 1.00 62.59 184 GLY A N 1
ATOM 1475 C CA . GLY A 1 184 ? -45.592 -3.461 82.252 1.00 62.59 184 GLY A CA 1
ATOM 1476 C C . GLY A 1 184 ? -45.603 -4.682 81.341 1.00 62.59 184 GLY A C 1
ATOM 1477 O O . GLY A 1 184 ? -45.136 -4.576 80.214 1.00 62.59 184 GLY A O 1
ATOM 1478 N N . ARG A 1 185 ? -46.252 -5.780 81.753 1.00 65.06 185 ARG A N 1
ATOM 1479 C CA . ARG A 1 185 ? -46.350 -7.015 80.956 1.00 65.06 185 ARG A CA 1
ATOM 1480 C C . ARG A 1 185 ? -47.008 -6.785 79.591 1.00 65.06 185 ARG A C 1
ATOM 1482 O O . ARG A 1 185 ? -46.420 -7.142 78.583 1.00 65.06 185 ARG A O 1
ATOM 1489 N N . LYS A 1 186 ? -48.140 -6.068 79.536 1.00 74.31 186 LYS A N 1
ATOM 1490 C CA . LYS A 1 186 ? -48.800 -5.690 78.266 1.00 74.31 186 LYS A CA 1
ATOM 1491 C C . LYS A 1 186 ? -47.955 -4.754 77.391 1.00 74.31 186 LYS A C 1
ATOM 1493 O O . LYS A 1 186 ? -48.017 -4.833 76.169 1.00 74.31 186 LYS A O 1
ATOM 1498 N N . LYS A 1 187 ? -47.172 -3.847 77.992 1.00 77.94 187 LYS A N 1
ATOM 1499 C CA . LYS A 1 187 ? -46.251 -2.971 77.241 1.00 77.94 187 LYS A CA 1
ATOM 1500 C C . LYS A 1 187 ? -45.048 -3.744 76.697 1.00 77.94 187 LYS A C 1
ATOM 1502 O O . LYS A 1 187 ? -44.644 -3.476 75.575 1.00 77.94 187 LYS A O 1
ATOM 1507 N N . ILE A 1 188 ? -44.516 -4.693 77.468 1.00 77.25 188 ILE A N 1
ATOM 1508 C CA . ILE A 1 188 ? -43.447 -5.604 77.045 1.00 77.25 188 ILE A CA 1
ATOM 1509 C C . ILE A 1 188 ? -43.953 -6.512 75.927 1.00 77.25 188 ILE A C 1
ATOM 1511 O O . ILE A 1 188 ? -43.262 -6.679 74.940 1.00 77.25 188 ILE A O 1
ATOM 1515 N N . GLU A 1 189 ? -45.176 -7.028 76.026 1.00 78.75 189 GLU A N 1
ATOM 1516 C CA . GLU A 1 189 ? -45.788 -7.866 74.992 1.00 78.75 189 GLU A CA 1
ATOM 1517 C C . GLU A 1 189 ? -46.030 -7.091 73.689 1.00 78.75 189 GLU A C 1
ATOM 1519 O O . GLU A 1 189 ? -45.694 -7.580 72.616 1.00 78.75 189 GLU A O 1
ATOM 1524 N N . LYS A 1 190 ? -46.494 -5.834 73.768 1.00 85.69 190 LYS A N 1
ATOM 1525 C CA . LYS A 1 190 ? -46.590 -4.957 72.589 1.00 85.69 190 LYS A CA 1
ATOM 1526 C C . LYS A 1 190 ? -45.214 -4.618 71.999 1.00 85.69 190 LYS A C 1
ATOM 1528 O O . LYS A 1 190 ? -45.072 -4.603 70.784 1.00 85.69 190 LYS A O 1
ATOM 1533 N N . ALA A 1 191 ? -44.207 -4.366 72.837 1.00 84.50 191 ALA A N 1
ATOM 1534 C CA . ALA A 1 191 ? -42.837 -4.123 72.382 1.00 84.50 191 ALA A CA 1
ATOM 1535 C C . ALA A 1 191 ? -42.198 -5.380 71.767 1.00 84.50 191 ALA A C 1
ATOM 1537 O O . ALA A 1 191 ? -41.466 -5.272 70.794 1.00 84.50 191 ALA A O 1
ATOM 1538 N N . LEU A 1 192 ? -42.508 -6.566 72.295 1.00 82.75 192 LEU A N 1
ATOM 1539 C CA . LEU A 1 192 ? -42.076 -7.853 71.755 1.00 82.75 192 LEU A CA 1
ATOM 1540 C C . LEU A 1 192 ? -42.719 -8.114 70.389 1.00 82.75 192 LEU A C 1
ATOM 1542 O O . LEU A 1 192 ? -42.045 -8.583 69.478 1.00 82.75 192 LEU A O 1
ATOM 1546 N N . GLN A 1 193 ? -44.008 -7.797 70.242 1.00 87.06 193 GLN A N 1
ATOM 1547 C CA . GLN A 1 193 ? -44.712 -7.928 68.970 1.00 87.06 193 GLN A CA 1
ATOM 1548 C C . GLN A 1 193 ? -44.169 -6.945 67.925 1.00 87.06 193 GLN A C 1
ATOM 1550 O O . GLN A 1 193 ? -43.883 -7.362 66.809 1.00 87.06 193 GLN A O 1
ATOM 1555 N N . GLN A 1 194 ? -43.918 -5.690 68.313 1.00 88.88 194 GLN A N 1
ATOM 1556 C CA . GLN A 1 194 ? -43.257 -4.711 67.445 1.00 88.88 194 GLN A CA 1
ATOM 1557 C C . GLN A 1 194 ? -41.849 -5.171 67.051 1.00 88.88 194 GLN A C 1
ATOM 1559 O O . GLN A 1 194 ? -41.508 -5.147 65.880 1.00 88.88 194 GLN A O 1
ATOM 1564 N N . ALA A 1 195 ? -41.051 -5.669 68.000 1.00 89.62 195 ALA A N 1
ATOM 1565 C CA . ALA A 1 195 ? -39.721 -6.192 67.705 1.00 89.62 195 ALA A CA 1
ATOM 1566 C C . ALA A 1 195 ? -39.774 -7.408 66.765 1.00 89.62 195 ALA A C 1
ATOM 1568 O O . ALA A 1 195 ? -38.900 -7.560 65.920 1.00 89.62 195 ALA A O 1
ATOM 1569 N N . LYS A 1 196 ? -40.798 -8.266 66.872 1.00 91.88 196 LYS A N 1
ATOM 1570 C CA . LYS A 1 196 ? -41.024 -9.358 65.913 1.00 91.88 196 LYS A CA 1
ATOM 1571 C C . LYS A 1 196 ? -41.348 -8.839 64.515 1.00 91.88 196 LYS A C 1
ATOM 1573 O O . LYS A 1 196 ? -40.793 -9.359 63.553 1.00 91.88 196 LYS A O 1
ATOM 1578 N N . GLU A 1 197 ? -42.226 -7.847 64.404 1.00 93.06 197 GLU A N 1
ATOM 1579 C CA . GLU A 1 197 ? -42.570 -7.214 63.125 1.00 93.06 197 GLU A CA 1
ATOM 1580 C C . GLU A 1 197 ? -41.350 -6.521 62.504 1.00 93.06 197 GLU A C 1
ATOM 1582 O O . GLU A 1 197 ? -41.066 -6.728 61.326 1.00 93.06 197 GLU A O 1
ATOM 1587 N N . ASP A 1 198 ? -40.562 -5.803 63.305 1.00 93.31 198 ASP A N 1
ATOM 1588 C CA . ASP A 1 198 ? -39.336 -5.137 62.862 1.00 93.31 198 ASP A CA 1
ATOM 1589 C C . ASP A 1 198 ? -38.270 -6.154 62.420 1.00 93.31 198 ASP A C 1
ATOM 1591 O O . ASP A 1 198 ? -37.638 -5.970 61.381 1.00 93.31 198 ASP A O 1
ATOM 1595 N N . VAL A 1 199 ? -38.089 -7.256 63.160 1.00 93.12 199 VAL A N 1
ATOM 1596 C CA . VAL A 1 199 ? -37.174 -8.348 62.777 1.00 93.12 199 VAL A CA 1
ATOM 1597 C C . VAL A 1 199 ? -37.646 -9.032 61.497 1.00 93.12 199 VAL A C 1
ATOM 1599 O O . VAL A 1 199 ? -36.821 -9.311 60.631 1.00 93.12 199 VAL A O 1
ATOM 1602 N N . SER A 1 200 ? -38.951 -9.262 61.337 1.00 92.12 200 SER A N 1
ATOM 1603 C CA . SER A 1 200 ? -39.515 -9.809 60.098 1.00 92.12 200 SER A CA 1
ATOM 1604 C C . SER A 1 200 ? -39.261 -8.868 58.919 1.00 92.12 200 SER A C 1
ATOM 1606 O O . SER A 1 200 ? -38.740 -9.298 57.893 1.00 92.12 200 SER A O 1
ATOM 1608 N N . GLY A 1 201 ? -39.534 -7.571 59.084 1.00 93.62 201 GLY A N 1
ATOM 1609 C CA . GLY A 1 201 ? -39.301 -6.567 58.046 1.00 93.62 201 GLY A CA 1
ATOM 1610 C C . GLY A 1 201 ? -37.819 -6.387 57.703 1.00 93.62 201 GLY A C 1
ATOM 1611 O O . GLY A 1 201 ? -37.466 -6.198 56.540 1.00 93.62 201 GLY A O 1
ATOM 1612 N N . LEU A 1 202 ? -36.922 -6.482 58.690 1.00 92.81 202 LEU A N 1
ATOM 1613 C CA . LEU A 1 202 ? -35.475 -6.495 58.456 1.00 92.81 202 LEU A CA 1
ATOM 1614 C C . LEU A 1 202 ? -35.025 -7.776 57.750 1.00 92.81 202 LEU A C 1
ATOM 1616 O O . LEU A 1 202 ? -34.177 -7.699 56.865 1.00 92.81 202 LEU A O 1
ATOM 1620 N N . SER A 1 203 ? -35.604 -8.929 58.091 1.00 92.88 203 SER A N 1
ATOM 1621 C CA . SER A 1 203 ? -35.316 -10.201 57.425 1.00 92.88 203 SER A CA 1
ATOM 1622 C C . SER A 1 203 ? -35.727 -10.170 55.953 1.00 92.88 203 SER A C 1
ATOM 1624 O O . SER A 1 203 ? -34.965 -10.627 55.107 1.00 92.88 203 SER A O 1
ATOM 1626 N N . GLU A 1 204 ? -36.889 -9.598 55.628 1.00 94.62 204 GLU A N 1
ATOM 1627 C CA . GLU A 1 204 ? -37.335 -9.420 54.239 1.00 94.62 204 GLU A CA 1
ATOM 1628 C C . GLU A 1 204 ? -36.400 -8.489 53.458 1.00 94.62 204 GLU A C 1
ATOM 1630 O O . GLU A 1 204 ? -35.988 -8.818 52.345 1.00 94.62 204 GLU A O 1
ATOM 1635 N N . LYS A 1 205 ? -35.996 -7.358 54.054 1.00 95.75 205 LYS A N 1
ATOM 1636 C CA . LYS A 1 205 ? -35.019 -6.442 53.440 1.00 95.75 205 LYS A CA 1
ATOM 1637 C C . LYS A 1 205 ? -33.661 -7.103 53.227 1.00 95.75 205 LYS A C 1
ATOM 1639 O O . LYS A 1 205 ? -33.039 -6.880 52.194 1.00 95.75 205 LYS A O 1
ATOM 1644 N N . LEU A 1 206 ? -33.201 -7.907 54.182 1.00 94.88 206 LEU A N 1
ATOM 1645 C CA . LEU A 1 206 ? -31.930 -8.620 54.080 1.00 94.88 206 LEU A CA 1
ATOM 1646 C C . LEU A 1 206 ? -31.971 -9.663 52.960 1.00 94.88 206 LEU A C 1
ATOM 1648 O O . LEU A 1 206 ? -31.027 -9.748 52.183 1.00 94.88 206 LEU A O 1
ATOM 1652 N N . LEU A 1 207 ? -33.083 -10.388 52.825 1.00 95.25 207 LEU A N 1
ATOM 1653 C CA . LEU A 1 207 ? -33.279 -11.356 51.746 1.00 95.25 207 LEU A CA 1
ATOM 1654 C C . LEU A 1 207 ? -33.340 -10.670 50.372 1.00 95.25 207 LEU A C 1
ATOM 1656 O O . LEU A 1 207 ? -32.775 -11.161 49.397 1.00 95.25 207 LEU A O 1
ATOM 1660 N N . HIS A 1 208 ? -33.984 -9.502 50.300 1.00 94.44 208 HIS A N 1
ATOM 1661 C CA . HIS A 1 208 ? -34.000 -8.685 49.091 1.00 94.44 208 HIS A CA 1
ATOM 1662 C C . HIS A 1 208 ? -32.595 -8.200 48.710 1.00 94.44 208 HIS A C 1
ATOM 1664 O O . HIS A 1 208 ? -32.187 -8.374 47.566 1.00 94.44 208 HIS A O 1
ATOM 1670 N N . LEU A 1 209 ? -31.830 -7.672 49.671 1.00 95.31 209 LEU A N 1
ATOM 1671 C CA . LEU A 1 209 ? -30.450 -7.233 49.448 1.00 95.31 209 LEU A CA 1
ATOM 1672 C C . LEU A 1 209 ? -29.521 -8.386 49.055 1.00 95.31 209 LEU A C 1
ATOM 1674 O O . LEU A 1 209 ? -28.644 -8.187 48.222 1.00 95.31 209 LEU A O 1
ATOM 1678 N N . GLN A 1 210 ? -29.709 -9.585 49.615 1.00 94.25 210 GLN A N 1
ATOM 1679 C CA . GLN A 1 210 ? -28.965 -10.775 49.192 1.00 94.25 210 GLN A CA 1
ATOM 1680 C C . GLN A 1 210 ? -29.222 -11.091 47.720 1.00 94.25 210 GLN A C 1
ATOM 1682 O O . GLN A 1 210 ? -28.273 -11.271 46.965 1.00 94.25 210 GLN A O 1
ATOM 1687 N N . LYS A 1 211 ? -30.487 -11.060 47.291 1.00 96.25 211 LYS A N 1
ATOM 1688 C CA . LYS A 1 211 ? -30.841 -11.282 45.889 1.00 96.25 211 LYS A CA 1
ATOM 1689 C C . LYS A 1 211 ? -30.270 -10.203 44.963 1.00 96.25 211 LYS A C 1
ATOM 1691 O O . LYS A 1 211 ? -29.720 -10.520 43.915 1.00 96.25 211 LYS A O 1
ATOM 1696 N N . GLU A 1 212 ? -30.358 -8.929 45.347 1.00 95.31 212 GLU A N 1
ATOM 1697 C CA . GLU A 1 212 ? -29.751 -7.842 44.566 1.00 95.31 212 GLU A CA 1
ATOM 1698 C C . GLU A 1 212 ? -28.225 -7.977 44.466 1.00 95.31 212 GLU A C 1
ATOM 1700 O O . GLU A 1 212 ? -27.629 -7.584 43.459 1.00 95.31 212 GLU A O 1
ATOM 1705 N N . LEU A 1 213 ? -27.583 -8.509 45.510 1.00 95.69 213 LEU A N 1
ATOM 1706 C CA . LEU A 1 213 ? -26.147 -8.754 45.530 1.00 95.69 213 LEU A CA 1
ATOM 1707 C C . LEU A 1 213 ? -25.766 -9.906 44.591 1.00 95.69 213 LEU A C 1
ATOM 1709 O O . LEU A 1 213 ? -24.832 -9.735 43.813 1.00 95.69 213 LEU A O 1
ATOM 1713 N N . GLU A 1 214 ? -26.530 -11.002 44.583 1.00 96.31 214 GLU A N 1
ATOM 1714 C CA . GLU A 1 214 ? -26.380 -12.106 43.620 1.00 96.31 214 GLU A CA 1
ATOM 1715 C C . GLU A 1 214 ? -26.543 -11.617 42.166 1.00 96.31 214 GLU A C 1
ATOM 1717 O O . GLU A 1 214 ? -25.679 -11.870 41.324 1.00 96.31 214 GLU A O 1
ATOM 1722 N N . ASP A 1 215 ? -27.580 -10.820 41.879 1.00 96.44 215 ASP A N 1
ATOM 1723 C CA . ASP A 1 215 ? -27.814 -10.242 40.546 1.00 96.44 215 ASP A CA 1
ATOM 1724 C C . ASP A 1 215 ? -26.661 -9.311 40.110 1.00 96.44 215 ASP A C 1
ATOM 1726 O O . ASP A 1 215 ? -26.303 -9.224 38.927 1.00 96.44 215 ASP A O 1
ATOM 1730 N N . ARG A 1 216 ? -26.070 -8.565 41.056 1.00 95.19 216 ARG A N 1
ATOM 1731 C CA . ARG A 1 216 ? -24.889 -7.729 40.786 1.00 95.19 216 ARG A CA 1
ATOM 1732 C C . ARG A 1 216 ? -23.644 -8.569 40.542 1.00 95.19 216 ARG A C 1
ATOM 1734 O O . ARG A 1 216 ? -22.868 -8.220 39.654 1.00 95.19 216 ARG A O 1
ATOM 1741 N N . GLU A 1 217 ? -23.451 -9.646 41.288 1.00 96.44 217 GLU A N 1
ATOM 1742 C CA . GLU A 1 217 ? -22.311 -10.546 41.129 1.00 96.44 217 GLU A CA 1
ATOM 1743 C C . GLU A 1 217 ? -22.340 -11.237 39.755 1.00 96.44 217 GLU A C 1
ATOM 1745 O O . GLU A 1 217 ? -21.325 -11.271 39.053 1.00 96.44 217 GLU A O 1
ATOM 1750 N N . GLU A 1 218 ? -23.523 -11.653 39.289 1.00 96.94 218 GLU A N 1
ATOM 1751 C CA . GLU A 1 218 ? -23.705 -12.184 37.935 1.00 96.94 218 GLU A CA 1
ATOM 1752 C C . GLU A 1 218 ? -23.372 -11.135 36.858 1.00 96.94 218 GLU A C 1
ATOM 1754 O O . GLU A 1 218 ? -22.624 -11.419 35.915 1.00 96.94 218 GLU A O 1
ATOM 1759 N N . LYS A 1 219 ? -23.838 -9.887 37.020 1.00 96.50 219 LYS A N 1
ATOM 1760 C CA . LYS A 1 219 ? -23.488 -8.781 36.106 1.00 96.50 219 LYS A CA 1
ATOM 1761 C C . LYS A 1 219 ? -21.989 -8.503 36.070 1.00 96.50 219 LYS A C 1
ATOM 1763 O O . LYS A 1 219 ? -21.443 -8.304 34.983 1.00 96.50 219 LYS A O 1
ATOM 1768 N N . VAL A 1 220 ? -21.318 -8.508 37.222 1.00 97.00 220 VAL A N 1
ATOM 1769 C CA . VAL A 1 220 ? -19.858 -8.349 37.300 1.00 97.00 220 VAL A CA 1
ATOM 1770 C C . VAL A 1 220 ? -19.171 -9.480 36.540 1.00 97.00 220 VAL A C 1
ATOM 1772 O O . VAL A 1 220 ? -18.283 -9.218 35.732 1.00 97.00 220 VAL A O 1
ATOM 1775 N N . HIS A 1 221 ? -19.617 -10.725 36.712 1.00 96.31 221 HIS A N 1
ATOM 1776 C CA . HIS A 1 221 ? -19.029 -11.861 36.009 1.00 96.31 221 HIS A CA 1
ATOM 1777 C C . HIS A 1 221 ? -19.197 -11.765 34.480 1.00 96.31 221 HIS A C 1
ATOM 1779 O O . HIS A 1 221 ? -18.267 -12.065 33.726 1.00 96.31 221 HIS A O 1
ATOM 1785 N N . VAL A 1 222 ? -20.352 -11.284 34.004 1.00 96.06 222 VAL A N 1
ATOM 1786 C CA . VAL A 1 222 ? -20.584 -11.002 32.577 1.00 96.06 222 VAL A CA 1
ATOM 1787 C C . VAL A 1 222 ? -19.678 -9.874 32.075 1.00 96.06 222 VAL A C 1
ATOM 1789 O O . VAL A 1 222 ? -19.054 -10.024 31.022 1.00 96.06 222 VAL A O 1
ATOM 1792 N N . MET A 1 223 ? -19.557 -8.771 32.821 1.00 95.75 223 MET A N 1
ATOM 1793 C CA . MET A 1 223 ? -18.675 -7.657 32.455 1.00 95.75 223 MET A CA 1
ATOM 1794 C C . MET A 1 223 ? -17.207 -8.082 32.382 1.00 95.75 223 MET A C 1
ATOM 1796 O O . MET A 1 223 ? -16.516 -7.688 31.445 1.00 95.75 223 MET A O 1
ATOM 1800 N N . VAL A 1 224 ? -16.735 -8.922 33.308 1.00 96.19 224 VAL A N 1
ATOM 1801 C CA . VAL A 1 224 ? -15.360 -9.445 33.287 1.00 96.19 224 VAL A CA 1
ATOM 1802 C C . VAL A 1 224 ? -15.103 -10.256 32.016 1.00 96.19 224 VAL A C 1
ATOM 1804 O O . VAL A 1 224 ? -14.123 -9.994 31.324 1.00 96.19 224 VAL A O 1
ATOM 1807 N N . LYS A 1 225 ? -16.015 -11.158 31.626 1.00 96.75 225 LYS A N 1
ATOM 1808 C CA . LYS A 1 225 ? -15.881 -11.923 30.370 1.00 96.75 225 LYS A CA 1
ATOM 1809 C C . LYS A 1 225 ? -15.867 -11.025 29.133 1.00 96.75 225 LYS A C 1
ATOM 1811 O O . LYS A 1 225 ? -15.092 -11.252 28.204 1.00 96.75 225 LYS A O 1
ATOM 1816 N N . GLN A 1 226 ? -16.712 -9.993 29.107 1.00 95.12 226 GLN A N 1
ATOM 1817 C CA . GLN A 1 226 ? -16.713 -9.018 28.013 1.00 95.12 226 GLN A CA 1
ATOM 1818 C C . GLN A 1 226 ? -15.405 -8.223 27.961 1.00 95.12 226 GLN A C 1
ATOM 1820 O O . GLN A 1 226 ? -14.866 -8.002 26.876 1.00 95.12 226 GLN A O 1
ATOM 1825 N N . MET A 1 227 ? -14.875 -7.822 29.117 1.00 95.12 227 MET A N 1
ATOM 1826 C CA . MET A 1 227 ? -13.598 -7.125 29.225 1.00 95.12 227 MET A CA 1
ATOM 1827 C C . MET A 1 227 ? -12.440 -8.002 28.737 1.00 95.12 227 MET A C 1
ATOM 1829 O O . MET A 1 227 ? -11.622 -7.527 27.958 1.00 95.12 227 MET A O 1
ATOM 1833 N N . GLU A 1 228 ? -12.393 -9.282 29.116 1.00 96.19 228 GLU A N 1
ATOM 1834 C CA . GLU A 1 228 ? -11.394 -10.240 28.622 1.00 96.19 228 GLU A CA 1
ATOM 1835 C C . GLU A 1 228 ? -11.457 -10.400 27.097 1.00 96.19 228 GLU A C 1
ATOM 1837 O O . GLU A 1 228 ? -10.425 -10.335 26.426 1.00 96.19 228 GLU A O 1
ATOM 1842 N N . SER A 1 229 ? -12.665 -10.530 26.533 1.00 92.81 229 SER A N 1
ATOM 1843 C CA . SER A 1 229 ? -12.864 -10.611 25.080 1.00 92.81 229 SER A CA 1
ATOM 1844 C C . SER A 1 229 ? -12.365 -9.353 24.365 1.00 92.81 229 SER A C 1
ATOM 1846 O O . SER A 1 229 ? -11.602 -9.452 23.403 1.00 92.81 229 SER A O 1
ATOM 1848 N N . LYS A 1 230 ? -12.741 -8.163 24.857 1.00 96.12 230 LYS A N 1
ATOM 1849 C CA . LYS A 1 230 ? -12.285 -6.886 24.288 1.00 96.12 230 LYS A CA 1
ATOM 1850 C C . LYS A 1 230 ? -10.775 -6.700 24.425 1.00 96.12 230 LYS A C 1
ATOM 1852 O O . LYS A 1 230 ? -10.136 -6.211 23.502 1.00 96.12 230 LYS A O 1
ATOM 1857 N N . ASN A 1 231 ? -10.180 -7.120 25.539 1.00 95.50 231 ASN A N 1
ATOM 1858 C CA . ASN A 1 231 ? -8.735 -7.027 25.742 1.00 95.50 231 ASN A CA 1
ATOM 1859 C C . ASN A 1 231 ? -7.970 -7.904 24.731 1.00 95.50 231 ASN A C 1
ATOM 1861 O O . ASN A 1 231 ? -6.937 -7.504 24.191 1.00 95.50 231 ASN A O 1
ATOM 1865 N N . LEU A 1 232 ? -8.520 -9.074 24.401 1.00 95.25 232 LEU A N 1
ATOM 1866 C CA . LEU A 1 232 ? -7.959 -9.966 23.390 1.00 95.25 232 LEU A CA 1
ATOM 1867 C C . LEU A 1 232 ? -8.078 -9.383 21.968 1.00 95.25 232 LEU A C 1
ATOM 1869 O O . LEU A 1 232 ? -7.164 -9.540 21.159 1.00 95.25 232 LEU A O 1
ATOM 1873 N N . GLU A 1 233 ? -9.162 -8.667 21.659 1.00 93.62 233 GLU A N 1
ATOM 1874 C CA . GLU A 1 233 ? -9.297 -7.901 20.409 1.00 93.62 233 GLU A CA 1
ATOM 1875 C C . GLU A 1 233 ? -8.286 -6.753 20.321 1.00 93.62 233 GLU A C 1
ATOM 1877 O O . GLU A 1 233 ? -7.606 -6.617 19.305 1.00 93.62 233 GLU A O 1
ATOM 1882 N N . VAL A 1 234 ? -8.109 -5.982 21.398 1.00 94.56 234 VAL A N 1
ATOM 1883 C CA . VAL A 1 234 ? -7.104 -4.907 21.464 1.00 94.56 234 VAL A CA 1
ATOM 1884 C C . VAL A 1 234 ? -5.696 -5.453 21.215 1.00 94.56 234 VAL A C 1
ATOM 1886 O O . VAL A 1 234 ? -4.937 -4.863 20.445 1.00 94.56 234 VAL A O 1
ATOM 1889 N N . GLN A 1 235 ? -5.346 -6.606 21.794 1.00 95.19 235 GLN A N 1
ATOM 1890 C CA . GLN A 1 235 ? -4.062 -7.254 21.509 1.00 95.19 235 GLN A CA 1
ATOM 1891 C C . GLN A 1 235 ? -3.913 -7.629 20.030 1.00 95.19 235 GLN A C 1
ATOM 1893 O O . GLN A 1 235 ? -2.861 -7.366 19.450 1.00 95.19 235 GLN A O 1
ATOM 1898 N N . LYS A 1 236 ? -4.958 -8.176 19.392 1.00 95.00 236 LYS A N 1
ATOM 1899 C CA . LYS A 1 236 ? -4.930 -8.494 17.953 1.00 95.00 236 LYS A CA 1
ATOM 1900 C C . LYS A 1 236 ? -4.704 -7.249 17.100 1.00 95.00 236 LYS A C 1
ATOM 1902 O O . LYS A 1 236 ? -3.857 -7.280 16.208 1.00 95.00 236 LYS A O 1
ATOM 1907 N N . PHE A 1 237 ? -5.417 -6.158 17.383 1.00 95.00 237 PHE A N 1
ATOM 1908 C CA . PHE A 1 237 ? -5.236 -4.897 16.662 1.00 95.00 237 PHE A CA 1
ATOM 1909 C C . PHE A 1 237 ? -3.833 -4.325 16.858 1.00 95.00 237 PHE A C 1
ATOM 1911 O O . PHE A 1 237 ? -3.216 -3.883 15.892 1.00 95.00 237 PHE A O 1
ATOM 1918 N N . ARG A 1 238 ? -3.282 -4.409 18.073 1.00 95.88 238 ARG A N 1
ATOM 1919 C CA . ARG A 1 238 ? -1.909 -3.980 18.353 1.00 95.88 238 ARG A CA 1
ATOM 1920 C C . ARG A 1 238 ? -0.881 -4.783 17.558 1.00 95.88 238 ARG A C 1
ATOM 1922 O O . ARG A 1 238 ? -0.013 -4.190 16.927 1.00 95.88 238 ARG A O 1
ATOM 1929 N N . THR A 1 239 ? -0.994 -6.112 17.535 1.00 95.00 239 THR A N 1
ATOM 1930 C CA . THR A 1 239 ? -0.090 -6.960 16.742 1.00 95.00 239 THR A CA 1
ATOM 1931 C C . THR A 1 239 ? -0.217 -6.674 15.245 1.00 95.00 239 THR A C 1
ATOM 1933 O O . THR A 1 239 ? 0.795 -6.581 14.554 1.00 95.00 239 THR A O 1
ATOM 1936 N N . ALA A 1 240 ? -1.437 -6.478 14.733 1.00 92.19 240 ALA A N 1
ATOM 1937 C CA . ALA A 1 240 ? -1.654 -6.107 13.336 1.00 92.19 240 ALA A CA 1
ATOM 1938 C C . ALA A 1 240 ? -1.030 -4.740 12.997 1.00 92.19 240 ALA A C 1
ATOM 1940 O O . ALA A 1 240 ? -0.385 -4.605 11.959 1.00 92.19 240 ALA A O 1
ATOM 1941 N N . ALA A 1 241 ? -1.155 -3.752 13.887 1.00 92.69 241 ALA A N 1
ATOM 1942 C CA . ALA A 1 241 ? -0.540 -2.437 13.724 1.00 92.69 241 ALA A CA 1
ATOM 1943 C C . ALA A 1 241 ? 0.997 -2.504 13.747 1.00 92.69 241 ALA A C 1
ATOM 1945 O O . ALA A 1 241 ? 1.656 -1.855 12.935 1.00 92.69 241 ALA A O 1
ATOM 1946 N N . GLU A 1 242 ? 1.585 -3.315 14.631 1.00 94.50 242 GLU A N 1
ATOM 1947 C CA . GLU A 1 242 ? 3.037 -3.532 14.676 1.00 94.50 242 GLU A CA 1
ATOM 1948 C C . GLU A 1 242 ? 3.555 -4.195 13.388 1.00 94.50 242 GLU A C 1
ATOM 1950 O O . GLU A 1 242 ? 4.564 -3.751 12.836 1.00 94.50 242 GLU A O 1
ATOM 1955 N N . LEU A 1 243 ? 2.832 -5.187 12.853 1.00 94.06 243 LEU A N 1
ATOM 1956 C CA . LEU A 1 243 ? 3.151 -5.812 11.564 1.00 94.06 243 LEU A CA 1
ATOM 1957 C C . LEU A 1 243 ?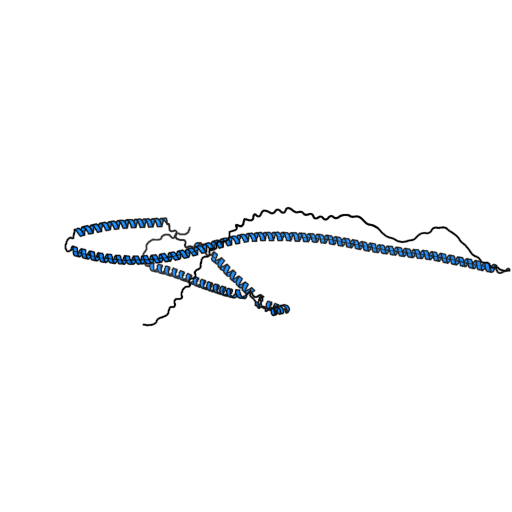 3.025 -4.825 10.395 1.00 94.06 243 LEU A C 1
ATOM 1959 O O . LEU A 1 243 ? 3.919 -4.755 9.553 1.00 94.06 243 LEU A O 1
ATOM 1963 N N . ALA A 1 244 ? 1.958 -4.025 10.361 1.00 92.69 244 ALA A N 1
ATOM 1964 C CA . ALA A 1 244 ? 1.768 -2.999 9.338 1.00 92.69 244 ALA A CA 1
ATOM 1965 C C . ALA A 1 244 ? 2.882 -1.941 9.382 1.00 92.69 244 ALA A C 1
ATOM 1967 O O . ALA A 1 244 ? 3.407 -1.541 8.342 1.00 92.69 244 ALA A O 1
ATOM 1968 N N . LYS A 1 245 ? 3.309 -1.534 10.583 1.00 95.25 245 LYS A N 1
ATOM 1969 C CA . LYS A 1 245 ? 4.427 -0.603 10.772 1.00 95.25 245 LYS A CA 1
ATOM 1970 C C . LYS A 1 245 ? 5.752 -1.189 10.278 1.00 95.25 245 LYS A C 1
ATOM 1972 O O . LYS A 1 245 ? 6.534 -0.468 9.658 1.00 95.25 245 LYS A O 1
ATOM 1977 N N . ALA A 1 246 ? 6.002 -2.477 10.522 1.00 93.94 246 ALA A N 1
ATOM 1978 C CA . ALA A 1 246 ? 7.182 -3.165 10.003 1.00 93.94 246 ALA A CA 1
ATOM 1979 C C . ALA A 1 246 ? 7.176 -3.206 8.463 1.00 93.94 246 ALA A C 1
ATOM 1981 O O . ALA A 1 246 ? 8.155 -2.791 7.841 1.00 93.94 246 ALA A O 1
ATOM 1982 N N . ALA A 1 247 ? 6.047 -3.585 7.856 1.00 93.00 247 ALA A N 1
ATOM 1983 C CA . ALA A 1 247 ? 5.881 -3.604 6.402 1.00 93.00 247 ALA A CA 1
ATOM 1984 C C . ALA A 1 247 ? 6.061 -2.210 5.771 1.00 93.00 247 ALA A C 1
ATOM 1986 O O . ALA A 1 247 ? 6.748 -2.064 4.761 1.00 93.00 247 ALA A O 1
ATOM 1987 N N . ALA A 1 248 ? 5.522 -1.157 6.393 1.00 92.38 248 ALA A N 1
ATOM 1988 C CA . ALA A 1 248 ? 5.734 0.220 5.943 1.00 92.38 248 ALA A CA 1
ATOM 1989 C C . ALA A 1 248 ? 7.220 0.631 5.996 1.00 92.38 248 ALA A C 1
ATOM 1991 O O . ALA A 1 248 ? 7.709 1.344 5.116 1.00 92.38 248 ALA A O 1
ATOM 1992 N N . GLY A 1 249 ? 7.962 0.159 7.004 1.00 93.06 249 GLY A N 1
ATOM 1993 C CA . GLY A 1 249 ? 9.412 0.340 7.095 1.00 93.06 249 GLY A CA 1
ATOM 1994 C C . GLY A 1 249 ? 10.167 -0.299 5.925 1.00 93.06 249 GLY A C 1
ATOM 1995 O O . GLY A 1 249 ? 11.037 0.345 5.335 1.00 93.06 249 GLY A O 1
ATOM 1996 N N . GLU A 1 250 ? 9.802 -1.526 5.550 1.00 94.81 250 GLU A N 1
ATOM 1997 C CA . GLU A 1 250 ? 10.380 -2.237 4.401 1.00 94.81 250 GLU A CA 1
ATOM 1998 C C . GLU A 1 250 ? 10.060 -1.541 3.074 1.00 94.81 250 GLU A C 1
ATOM 2000 O O . GLU A 1 250 ? 10.958 -1.321 2.261 1.00 94.81 250 GLU A O 1
ATOM 2005 N N . ILE A 1 251 ? 8.814 -1.097 2.883 1.00 93.19 251 ILE A N 1
ATOM 2006 C CA . ILE A 1 251 ? 8.398 -0.329 1.700 1.00 93.19 251 ILE A CA 1
ATOM 2007 C C . ILE A 1 251 ? 9.233 0.951 1.560 1.00 93.19 251 ILE A C 1
ATOM 2009 O O . ILE A 1 251 ? 9.710 1.275 0.473 1.00 93.19 251 ILE A O 1
ATOM 2013 N N . ASN A 1 252 ? 9.478 1.669 2.658 1.00 93.00 252 ASN A N 1
ATOM 2014 C CA . ASN A 1 252 ? 10.319 2.867 2.640 1.00 93.00 252 ASN A CA 1
ATOM 2015 C C . ASN A 1 252 ? 11.785 2.565 2.295 1.00 93.00 252 ASN A C 1
ATOM 2017 O O . ASN A 1 252 ? 12.440 3.376 1.634 1.00 93.00 252 ASN A O 1
ATOM 2021 N N . ALA A 1 253 ? 12.317 1.418 2.724 1.00 94.69 253 ALA A N 1
ATOM 2022 C CA . ALA A 1 253 ? 13.656 0.981 2.337 1.00 94.69 253 ALA A CA 1
ATOM 2023 C C . ALA A 1 253 ? 13.726 0.654 0.836 1.00 94.69 253 ALA A C 1
ATOM 2025 O O . ALA A 1 253 ? 14.643 1.115 0.154 1.00 94.69 253 ALA A O 1
ATOM 2026 N N . LEU A 1 254 ? 12.720 -0.050 0.308 1.00 94.94 254 LEU A N 1
ATOM 2027 C CA . LEU A 1 254 ? 12.614 -0.367 -1.117 1.00 94.94 254 LEU A CA 1
ATOM 2028 C C . LEU A 1 254 ? 12.479 0.892 -1.980 1.00 94.94 254 LEU A C 1
ATOM 2030 O O . LEU A 1 254 ? 13.163 0.999 -2.993 1.00 94.94 254 LEU A O 1
ATOM 2034 N N . HIS A 1 255 ? 11.688 1.888 -1.568 1.00 94.19 255 HIS A N 1
ATOM 2035 C CA . HIS A 1 255 ? 11.601 3.169 -2.281 1.00 94.19 255 HIS A CA 1
ATOM 2036 C C . HIS A 1 255 ? 12.957 3.880 -2.380 1.00 94.19 255 HIS A C 1
ATOM 2038 O O . HIS A 1 255 ? 13.306 4.404 -3.438 1.00 94.19 255 HIS A O 1
ATOM 2044 N N . LYS A 1 256 ? 13.755 3.868 -1.303 1.00 95.12 256 LYS A N 1
ATOM 2045 C CA . LYS A 1 256 ? 15.118 4.425 -1.331 1.00 95.12 256 LYS A CA 1
ATOM 2046 C C . LYS A 1 256 ? 16.020 3.655 -2.293 1.00 95.12 256 LYS A C 1
ATOM 2048 O O . LYS A 1 256 ? 16.803 4.268 -3.014 1.00 95.12 256 LYS A O 1
ATOM 2053 N N . GLU A 1 257 ? 15.912 2.328 -2.325 1.00 96.31 257 GLU A N 1
ATOM 2054 C CA . GLU A 1 257 ? 16.689 1.503 -3.250 1.00 96.31 257 GLU A CA 1
ATOM 2055 C C . GLU A 1 257 ? 16.288 1.743 -4.713 1.00 96.31 257 GLU A C 1
ATOM 2057 O O . GLU A 1 257 ? 17.162 1.878 -5.571 1.00 96.31 257 GLU A O 1
ATOM 2062 N N . ILE A 1 258 ? 14.988 1.860 -4.997 1.00 95.56 258 ILE A N 1
ATOM 2063 C CA . ILE A 1 258 ? 14.470 2.200 -6.328 1.00 95.56 258 ILE A CA 1
ATOM 2064 C C . ILE A 1 258 ? 15.038 3.546 -6.781 1.00 95.56 258 ILE A C 1
ATOM 2066 O O . ILE A 1 258 ? 15.636 3.607 -7.853 1.00 95.56 258 ILE A O 1
ATOM 2070 N N . ALA A 1 259 ? 14.969 4.584 -5.943 1.00 96.44 259 ALA A N 1
ATOM 2071 C CA . ALA A 1 259 ? 15.509 5.904 -6.274 1.00 96.44 259 ALA A CA 1
ATOM 2072 C C . ALA A 1 259 ? 17.020 5.866 -6.587 1.00 96.44 259 ALA A C 1
ATOM 2074 O O . ALA A 1 259 ? 17.487 6.496 -7.539 1.00 96.44 259 ALA A O 1
ATOM 2075 N N . LEU A 1 260 ? 17.802 5.084 -5.831 1.00 96.94 260 LEU A N 1
ATOM 2076 C CA . LEU A 1 260 ? 19.231 4.886 -6.109 1.00 96.94 260 LEU A CA 1
ATOM 2077 C C . LEU A 1 260 ? 19.467 4.164 -7.443 1.00 96.94 260 LEU A C 1
ATOM 2079 O O . LEU A 1 260 ? 20.368 4.535 -8.203 1.00 96.94 260 LEU A O 1
ATOM 2083 N N . ARG A 1 261 ? 18.668 3.134 -7.745 1.00 95.44 261 ARG A N 1
ATOM 2084 C CA . ARG A 1 261 ? 18.755 2.402 -9.015 1.00 95.44 261 ARG A CA 1
ATOM 2085 C C . ARG A 1 261 ? 18.353 3.282 -10.199 1.00 95.44 261 ARG A C 1
ATOM 2087 O O . ARG A 1 261 ? 19.031 3.237 -11.222 1.00 95.44 261 ARG A O 1
ATOM 2094 N N . GLU A 1 262 ? 17.333 4.121 -10.061 1.00 96.69 262 GLU A N 1
ATOM 2095 C CA . GLU A 1 262 ? 16.924 5.090 -11.084 1.00 96.69 262 GLU A CA 1
ATOM 2096 C C . GLU A 1 262 ? 18.020 6.118 -11.367 1.00 96.69 262 GLU A C 1
ATOM 2098 O O . GLU A 1 262 ? 18.382 6.328 -12.527 1.00 96.69 262 GLU A O 1
ATOM 2103 N N . ALA A 1 263 ? 18.632 6.688 -10.324 1.00 97.00 263 ALA A N 1
ATOM 2104 C CA . ALA A 1 263 ? 19.766 7.597 -10.478 1.00 97.00 263 ALA A CA 1
ATOM 2105 C C . ALA A 1 263 ? 20.933 6.929 -11.230 1.00 97.00 263 ALA A C 1
ATOM 2107 O O . ALA A 1 263 ? 21.543 7.532 -12.120 1.00 97.00 263 ALA A O 1
ATOM 2108 N N . LYS A 1 264 ? 21.209 5.652 -10.934 1.00 97.81 264 LYS A N 1
ATOM 2109 C CA . LYS A 1 264 ? 22.223 4.864 -11.647 1.00 97.81 264 LYS A CA 1
ATOM 2110 C C . LYS A 1 264 ? 21.857 4.640 -13.117 1.00 97.81 264 LYS A C 1
ATOM 2112 O O . LYS A 1 264 ? 22.724 4.797 -13.973 1.00 97.81 264 LYS A O 1
ATOM 2117 N N . ILE A 1 265 ? 20.598 4.322 -13.423 1.00 96.94 265 ILE A N 1
ATOM 2118 C CA . ILE A 1 265 ? 20.114 4.165 -14.805 1.00 96.94 265 ILE A CA 1
ATOM 2119 C C . ILE A 1 265 ? 20.285 5.472 -15.583 1.00 96.94 265 ILE A C 1
ATOM 2121 O O . ILE A 1 265 ? 20.778 5.449 -16.709 1.00 96.94 265 ILE A O 1
ATOM 2125 N N . ILE A 1 266 ? 19.926 6.613 -14.989 1.00 97.00 266 ILE A N 1
ATOM 2126 C CA . ILE A 1 266 ? 20.091 7.931 -15.619 1.00 97.00 266 ILE A CA 1
ATOM 2127 C C . ILE A 1 266 ? 21.569 8.193 -15.927 1.00 97.00 266 ILE A C 1
ATOM 2129 O O . ILE A 1 266 ? 21.904 8.556 -17.054 1.00 97.00 266 ILE A O 1
ATOM 2133 N N . SER A 1 267 ? 22.463 7.950 -14.965 1.00 97.62 267 SER A N 1
ATOM 2134 C CA . SER A 1 267 ? 23.909 8.115 -15.159 1.00 97.62 267 SER A CA 1
ATOM 2135 C C . SER A 1 267 ? 24.455 7.215 -16.276 1.00 97.62 267 SER A C 1
ATOM 2137 O O . SER A 1 267 ? 25.193 7.682 -17.144 1.00 97.62 267 SER A O 1
ATOM 2139 N N . GLN A 1 268 ? 24.041 5.946 -16.316 1.00 96.94 268 GLN A N 1
ATOM 2140 C CA . GLN A 1 268 ? 24.448 5.013 -17.368 1.00 96.94 268 GLN A CA 1
ATOM 2141 C C . GLN A 1 268 ? 23.916 5.426 -18.743 1.00 96.94 268 GLN A C 1
ATOM 2143 O O . GLN A 1 268 ? 24.657 5.373 -19.720 1.00 96.94 268 GLN A O 1
ATOM 2148 N N . ARG A 1 269 ? 22.668 5.900 -18.835 1.00 96.81 269 ARG A N 1
ATOM 2149 C CA . ARG A 1 269 ? 22.105 6.435 -20.085 1.00 96.81 269 ARG A CA 1
ATOM 2150 C C . ARG A 1 269 ? 22.873 7.659 -20.581 1.00 96.81 269 ARG A C 1
ATOM 2152 O O . ARG A 1 269 ? 23.152 7.754 -21.771 1.00 96.81 269 ARG A O 1
ATOM 2159 N N . GLN A 1 270 ? 23.270 8.560 -19.682 1.00 97.06 270 GLN A N 1
ATOM 2160 C CA . GLN A 1 270 ? 24.126 9.696 -20.037 1.00 97.06 270 GLN A CA 1
ATOM 2161 C C . GLN A 1 270 ? 25.496 9.238 -20.551 1.00 97.06 270 GLN A C 1
ATOM 2163 O O . GLN A 1 270 ? 26.017 9.816 -21.501 1.00 97.06 270 GLN A O 1
ATOM 2168 N N . GLN A 1 271 ? 26.083 8.198 -19.952 1.00 97.69 271 GLN A N 1
ATOM 2169 C CA . GLN A 1 271 ? 27.351 7.638 -20.417 1.00 97.69 271 GLN A CA 1
ATOM 2170 C C . GLN A 1 271 ? 27.218 6.980 -21.797 1.00 97.69 271 GLN A C 1
ATOM 2172 O O . GLN A 1 271 ? 28.077 7.197 -22.646 1.00 97.69 271 GLN A O 1
ATOM 2177 N N . ILE A 1 272 ? 26.137 6.231 -22.036 1.00 96.31 272 ILE A N 1
ATOM 2178 C CA . ILE A 1 272 ? 25.830 5.650 -23.351 1.00 96.31 272 ILE A CA 1
ATOM 2179 C C . ILE A 1 272 ? 25.705 6.760 -24.393 1.00 96.31 272 ILE A C 1
ATOM 2181 O O . ILE A 1 272 ? 26.395 6.708 -25.401 1.00 96.31 272 ILE A O 1
ATOM 2185 N N . SER A 1 273 ? 24.929 7.808 -24.109 1.00 97.38 273 SER A N 1
ATOM 2186 C CA . SER A 1 273 ? 24.765 8.940 -25.026 1.00 97.38 273 SER A CA 1
ATOM 2187 C C . SER A 1 273 ? 26.096 9.623 -25.366 1.00 97.38 273 SER A C 1
ATOM 2189 O O . SER A 1 273 ? 26.346 9.936 -26.527 1.00 97.38 273 SER A O 1
ATOM 2191 N N . LYS A 1 274 ? 26.995 9.804 -24.387 1.00 96.19 274 LYS A N 1
ATOM 2192 C CA . LYS A 1 274 ? 28.347 10.333 -24.647 1.00 96.19 274 LYS A CA 1
ATOM 2193 C C . LYS A 1 274 ? 29.157 9.415 -25.562 1.00 96.19 274 LYS A C 1
ATOM 2195 O O . LYS A 1 274 ? 29.744 9.891 -26.527 1.00 96.19 274 LYS A O 1
ATOM 2200 N N . LEU A 1 275 ? 29.159 8.112 -25.283 1.00 95.50 275 LEU A N 1
ATOM 2201 C CA . LEU A 1 275 ? 29.873 7.126 -26.098 1.00 95.50 275 LEU A CA 1
ATOM 2202 C C . LEU A 1 275 ? 29.299 7.023 -27.517 1.00 95.50 275 LEU A C 1
ATOM 2204 O O . LEU A 1 275 ? 30.053 6.823 -28.462 1.00 95.50 275 LEU A O 1
ATOM 2208 N N . GLU A 1 276 ? 27.986 7.178 -27.686 1.00 95.50 276 GLU A N 1
ATOM 2209 C CA . GLU A 1 276 ? 27.337 7.233 -28.998 1.00 95.50 276 GLU A CA 1
ATOM 2210 C C . GLU A 1 276 ? 27.809 8.452 -29.796 1.00 95.50 276 GLU A C 1
ATOM 2212 O O . GLU A 1 276 ? 28.176 8.303 -30.962 1.00 95.50 276 GLU A O 1
ATOM 2217 N N . VAL A 1 277 ? 27.889 9.633 -29.170 1.00 95.50 277 VAL A N 1
ATOM 2218 C CA . VAL A 1 277 ? 28.443 10.837 -29.812 1.00 95.50 277 VAL A CA 1
ATOM 2219 C C . VAL A 1 277 ? 29.903 10.608 -30.213 1.00 95.50 277 VAL A C 1
ATOM 2221 O O . VAL A 1 277 ? 30.236 10.768 -31.387 1.00 95.50 277 VAL A O 1
ATOM 2224 N N . GLU A 1 278 ? 30.752 10.128 -29.300 1.00 94.81 278 GLU A N 1
ATOM 2225 C CA . GLU A 1 278 ? 32.160 9.814 -29.598 1.00 94.81 278 GLU A CA 1
ATOM 2226 C C . GLU A 1 278 ? 32.300 8.792 -30.741 1.00 94.81 278 GLU A C 1
ATOM 2228 O O . GLU A 1 278 ? 33.161 8.929 -31.616 1.00 94.81 278 GLU A O 1
ATOM 2233 N N . LEU A 1 279 ? 31.431 7.776 -30.788 1.00 93.94 279 LEU A N 1
ATOM 2234 C CA . LEU A 1 279 ? 31.400 6.787 -31.866 1.00 93.94 279 LEU A CA 1
ATOM 2235 C C . LEU A 1 279 ? 31.028 7.436 -33.206 1.00 93.94 279 LEU A C 1
ATOM 2237 O O . LEU A 1 279 ? 31.679 7.158 -34.215 1.00 93.94 279 LEU A O 1
ATOM 2241 N N . THR A 1 280 ? 30.007 8.299 -33.231 1.00 93.31 280 THR A N 1
ATOM 2242 C CA . THR A 1 280 ? 29.600 9.010 -34.455 1.00 93.31 280 THR A CA 1
ATOM 2243 C C . THR A 1 280 ? 30.693 9.946 -34.961 1.00 93.31 280 THR A C 1
ATOM 2245 O O . THR A 1 280 ? 30.996 9.923 -36.154 1.00 93.31 280 THR A O 1
ATOM 2248 N N . GLU A 1 281 ? 31.365 10.684 -34.075 1.00 92.25 281 GLU A N 1
ATOM 2249 C CA . GLU A 1 281 ? 32.511 11.528 -34.427 1.00 92.25 281 GLU A CA 1
ATOM 2250 C C . GLU A 1 281 ? 33.663 10.691 -34.990 1.00 92.25 281 GLU A C 1
ATOM 2252 O O . GLU A 1 281 ? 34.220 11.009 -36.043 1.00 92.25 281 GLU A O 1
ATOM 2257 N N . THR A 1 282 ? 33.980 9.567 -34.342 1.00 92.44 282 THR A N 1
ATOM 2258 C CA . THR A 1 282 ? 35.036 8.654 -34.796 1.00 92.44 282 THR A CA 1
ATOM 2259 C C . THR A 1 282 ? 34.710 8.060 -36.168 1.00 92.44 282 THR A C 1
ATOM 2261 O O . THR A 1 282 ? 35.588 7.970 -37.030 1.00 92.44 282 THR A O 1
ATOM 2264 N N . ASN A 1 283 ? 33.456 7.669 -36.401 1.00 91.69 283 ASN A N 1
ATOM 2265 C CA . ASN A 1 283 ? 33.002 7.161 -37.694 1.00 91.69 283 ASN A CA 1
ATOM 2266 C C . ASN A 1 283 ? 33.064 8.243 -38.772 1.00 91.69 283 ASN A C 1
ATOM 2268 O O . ASN A 1 283 ? 33.565 7.974 -39.859 1.00 91.69 283 ASN A O 1
ATOM 2272 N N . HIS A 1 284 ? 32.665 9.474 -38.458 1.00 91.56 284 HIS A N 1
ATOM 2273 C CA . HIS A 1 284 ? 32.750 10.591 -39.391 1.00 91.56 284 HIS A CA 1
ATOM 2274 C C . HIS A 1 284 ? 34.203 10.940 -39.756 1.00 91.56 284 HIS A C 1
ATOM 2276 O O . HIS A 1 284 ? 34.510 11.219 -40.916 1.00 91.56 284 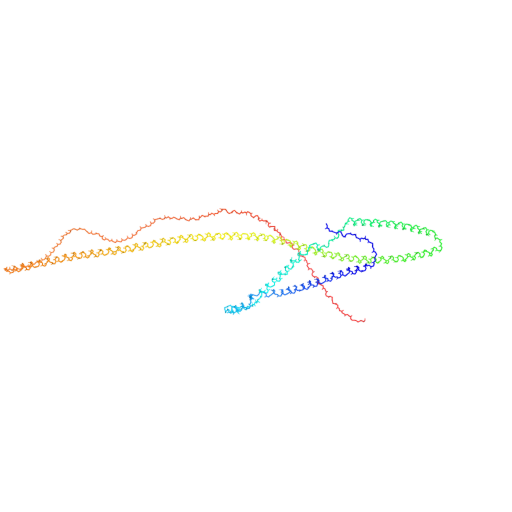HIS A O 1
ATOM 2282 N N . ILE A 1 285 ? 35.132 10.877 -38.795 1.00 90.94 285 ILE A N 1
ATOM 2283 C CA . ILE A 1 285 ? 36.571 11.050 -39.054 1.00 90.94 285 ILE A CA 1
ATOM 2284 C C . ILE A 1 285 ? 37.095 9.935 -39.969 1.00 90.94 285 ILE A C 1
ATOM 2286 O O . ILE A 1 285 ? 37.840 10.221 -40.907 1.00 90.94 285 ILE A O 1
ATOM 2290 N N . LYS A 1 286 ? 36.697 8.680 -39.724 1.00 90.88 286 LYS A N 1
ATOM 2291 C CA . LYS A 1 286 ? 37.067 7.533 -40.571 1.00 90.88 286 LYS A CA 1
ATOM 2292 C C . LYS A 1 286 ? 36.498 7.645 -41.983 1.00 90.88 286 LYS A C 1
ATOM 2294 O O . LYS A 1 286 ? 37.192 7.347 -42.944 1.00 90.88 286 LYS A O 1
ATOM 2299 N N . GLU A 1 287 ? 35.259 8.093 -42.129 1.00 89.31 287 GLU A N 1
ATOM 2300 C CA . GLU A 1 287 ? 34.634 8.299 -43.434 1.00 89.31 287 GLU A CA 1
ATOM 2301 C C . GLU A 1 287 ? 35.323 9.434 -44.205 1.00 89.31 287 GLU A C 1
ATOM 2303 O O . GLU A 1 287 ? 35.652 9.286 -45.382 1.00 89.31 287 GLU A O 1
ATOM 2308 N N . LYS A 1 288 ? 35.655 10.540 -43.526 1.00 89.38 288 LYS A N 1
ATOM 2309 C CA . LYS A 1 288 ? 36.462 11.631 -44.095 1.00 89.38 288 LYS A CA 1
ATOM 2310 C C . LYS A 1 288 ? 37.861 11.183 -44.519 1.00 89.38 288 LYS A C 1
ATOM 2312 O O . LYS A 1 288 ? 38.381 11.688 -45.510 1.00 89.38 288 LYS A O 1
ATOM 2317 N N . SER A 1 289 ? 38.514 10.290 -43.776 1.00 86.88 289 SER A N 1
ATOM 2318 C CA . SER A 1 289 ? 39.828 9.777 -44.179 1.00 86.88 289 SER A CA 1
ATOM 2319 C C . SER A 1 289 ? 39.719 8.785 -45.336 1.00 86.88 289 SER A C 1
ATOM 2321 O O . SER A 1 289 ? 40.530 8.853 -46.256 1.00 86.88 289 SER A O 1
ATOM 2323 N N . LEU A 1 290 ? 38.696 7.929 -45.340 1.00 88.06 290 LEU A N 1
ATOM 2324 C CA . LEU A 1 290 ? 38.452 6.958 -46.406 1.00 88.06 290 LEU A CA 1
ATOM 2325 C C . LEU A 1 290 ? 38.063 7.633 -47.727 1.00 88.06 290 LEU A C 1
ATOM 2327 O O . LEU A 1 290 ? 38.578 7.260 -48.773 1.00 88.06 290 LEU A O 1
ATOM 2331 N N . THR A 1 291 ? 37.234 8.677 -47.684 1.00 82.12 291 THR A N 1
ATOM 2332 C CA . THR A 1 291 ? 36.920 9.499 -48.865 1.00 82.12 291 THR A CA 1
ATOM 2333 C C . THR A 1 291 ? 38.161 10.200 -49.408 1.00 82.12 291 THR A C 1
ATOM 2335 O O . THR A 1 291 ? 38.406 10.133 -50.606 1.00 82.12 291 THR A O 1
ATOM 2338 N N . LYS A 1 292 ? 39.006 10.797 -48.552 1.00 83.75 292 LYS A N 1
ATOM 2339 C CA . LYS A 1 292 ? 40.297 11.370 -48.988 1.00 83.75 292 LYS A CA 1
ATOM 2340 C C . LYS A 1 292 ? 41.208 10.336 -49.657 1.00 83.75 292 LYS A C 1
ATOM 2342 O O . LYS A 1 292 ? 41.840 10.654 -50.658 1.00 83.75 292 LYS A O 1
ATOM 2347 N N . LEU A 1 293 ? 41.269 9.119 -49.115 1.00 78.44 293 LEU A N 1
ATOM 2348 C CA . LEU A 1 293 ? 41.996 8.000 -49.721 1.00 78.44 293 LEU A CA 1
ATOM 2349 C C . LEU A 1 293 ? 41.403 7.617 -51.083 1.00 78.44 293 LEU A C 1
ATOM 2351 O O . LEU A 1 293 ? 42.157 7.493 -52.036 1.00 78.44 293 LEU A O 1
ATOM 2355 N N . SER A 1 294 ? 40.076 7.527 -51.198 1.00 82.25 294 SER A N 1
ATOM 2356 C CA . SER A 1 294 ? 39.388 7.245 -52.467 1.00 82.25 294 SER A CA 1
ATOM 2357 C C . SER A 1 294 ? 39.677 8.303 -53.531 1.00 82.25 294 SER A C 1
ATOM 2359 O O . SER A 1 294 ? 40.005 7.950 -54.655 1.00 82.25 294 SER A O 1
ATOM 2361 N N . PHE A 1 295 ? 39.623 9.593 -53.181 1.00 78.50 295 PHE A N 1
ATOM 2362 C CA . PHE A 1 295 ? 39.982 10.675 -54.105 1.00 78.50 295 PHE A CA 1
ATOM 2363 C C . PHE A 1 295 ? 41.451 10.588 -54.538 1.00 78.50 295 PHE A C 1
ATOM 2365 O O . PHE A 1 295 ? 41.754 10.733 -55.717 1.00 78.50 295 PHE A O 1
ATOM 2372 N N . SER A 1 296 ? 42.363 10.294 -53.606 1.00 78.56 296 SER A N 1
ATOM 2373 C CA . SER A 1 296 ? 43.785 10.095 -53.915 1.00 78.56 296 SER A CA 1
ATOM 2374 C C . SER A 1 296 ? 44.026 8.873 -54.814 1.00 78.56 296 SER A C 1
ATOM 2376 O O . SER A 1 296 ? 44.904 8.906 -55.680 1.00 78.56 296 SER A O 1
ATOM 2378 N N . ASP A 1 297 ? 43.277 7.790 -54.610 1.00 81.31 297 ASP A N 1
ATOM 2379 C CA . ASP A 1 297 ? 43.344 6.583 -55.435 1.00 81.31 297 ASP A CA 1
ATOM 2380 C C . ASP A 1 297 ? 42.771 6.841 -56.833 1.00 81.31 297 ASP A C 1
ATOM 2382 O O . ASP A 1 297 ? 43.381 6.432 -57.819 1.00 81.31 297 ASP A O 1
ATOM 2386 N N . GLU A 1 298 ? 41.659 7.571 -56.946 1.00 81.00 298 GLU A N 1
ATOM 2387 C CA . GLU A 1 298 ? 41.082 7.991 -58.228 1.00 81.00 298 GLU A CA 1
ATOM 2388 C C . GLU A 1 298 ? 42.030 8.912 -59.005 1.00 81.00 298 GLU A C 1
ATOM 2390 O O . GLU A 1 298 ? 42.266 8.678 -60.190 1.00 81.00 298 GLU A O 1
ATOM 2395 N N . GLU A 1 299 ? 42.642 9.909 -58.358 1.00 80.31 299 GLU A N 1
ATOM 2396 C CA . GLU A 1 299 ? 43.667 10.761 -58.978 1.00 80.31 299 GLU A CA 1
ATOM 2397 C C . GLU A 1 299 ? 44.875 9.938 -59.450 1.00 80.31 299 GLU A C 1
ATOM 2399 O O . GLU A 1 299 ? 45.384 10.129 -60.560 1.00 80.31 299 GLU A O 1
ATOM 2404 N N . SER A 1 300 ? 45.316 8.974 -58.636 1.00 76.56 300 SER A N 1
ATOM 2405 C CA . SER A 1 300 ? 46.412 8.070 -58.993 1.00 76.56 300 SER A CA 1
ATOM 2406 C C . SER A 1 300 ? 46.047 7.185 -60.187 1.00 76.56 300 SER A C 1
ATOM 2408 O O . SER A 1 300 ? 46.853 7.031 -61.106 1.00 76.56 300 SER A O 1
ATOM 2410 N N . GLN A 1 301 ? 44.825 6.649 -60.227 1.00 82.31 301 GLN A N 1
ATOM 2411 C CA . GLN A 1 301 ? 44.316 5.863 -61.352 1.00 82.31 301 GLN A CA 1
ATOM 2412 C C . GLN A 1 301 ? 44.197 6.702 -62.626 1.00 82.31 301 GLN A C 1
ATOM 2414 O O . GLN A 1 301 ? 44.648 6.262 -63.683 1.00 82.31 301 GLN A O 1
ATOM 2419 N N . GLN A 1 302 ? 43.666 7.925 -62.544 1.00 84.19 302 GLN A N 1
ATOM 2420 C CA . GLN A 1 302 ? 43.598 8.843 -63.684 1.00 84.19 302 GLN A CA 1
ATOM 2421 C C . GLN A 1 302 ? 44.993 9.142 -64.241 1.00 84.19 302 GLN A C 1
ATOM 2423 O O . GLN A 1 302 ? 45.199 9.103 -65.456 1.00 84.19 302 GLN A O 1
ATOM 2428 N N . LYS A 1 303 ? 45.981 9.366 -63.367 1.00 85.25 303 LYS A N 1
ATOM 2429 C CA . LYS A 1 303 ? 47.372 9.578 -63.778 1.00 85.25 303 LYS A CA 1
ATOM 2430 C C . LYS A 1 303 ? 47.973 8.346 -64.457 1.00 85.25 303 LYS A C 1
ATOM 2432 O O . LYS A 1 303 ? 48.668 8.494 -65.460 1.00 85.25 303 LYS A O 1
ATOM 2437 N N . ILE A 1 304 ? 47.688 7.143 -63.954 1.00 84.88 304 ILE A N 1
ATOM 2438 C CA . ILE A 1 304 ? 48.107 5.885 -64.592 1.00 84.88 304 ILE A CA 1
ATOM 2439 C C . ILE A 1 304 ? 47.495 5.762 -65.993 1.00 84.88 304 ILE A C 1
ATOM 2441 O O . ILE A 1 304 ? 48.213 5.446 -66.937 1.00 84.88 304 ILE A O 1
ATOM 2445 N N . VAL A 1 305 ? 46.202 6.058 -66.156 1.00 87.12 305 VAL A N 1
ATOM 2446 C CA . VAL A 1 305 ? 45.525 6.009 -67.464 1.00 87.12 305 VAL A CA 1
ATOM 2447 C C . VAL A 1 305 ? 46.133 7.010 -68.450 1.00 87.12 305 VAL A C 1
ATOM 2449 O O . VAL A 1 305 ? 46.361 6.662 -69.608 1.00 87.12 305 VAL A O 1
ATOM 2452 N N . LEU A 1 306 ? 46.439 8.233 -68.006 1.00 86.31 306 LEU A N 1
ATOM 2453 C CA . LEU A 1 306 ? 47.099 9.238 -68.845 1.00 86.31 306 LEU A CA 1
ATOM 2454 C C . LEU A 1 306 ? 48.493 8.787 -69.291 1.00 86.31 306 LEU A C 1
ATOM 2456 O O . LEU A 1 306 ? 48.792 8.843 -70.481 1.00 86.31 306 LEU A O 1
ATOM 2460 N N . LEU A 1 307 ? 49.310 8.278 -68.364 1.00 86.12 307 LEU A N 1
ATOM 2461 C CA . LEU A 1 307 ? 50.638 7.747 -68.684 1.00 86.12 307 LEU A CA 1
ATOM 2462 C C . LEU A 1 307 ? 50.564 6.545 -69.633 1.00 86.12 307 LEU A C 1
ATOM 2464 O O . LEU A 1 307 ? 51.400 6.414 -70.522 1.00 86.12 307 LEU A O 1
ATOM 2468 N N . GLN A 1 308 ? 49.555 5.683 -69.484 1.00 85.44 308 GLN A N 1
ATOM 2469 C CA . GLN A 1 308 ? 49.337 4.557 -70.389 1.00 85.44 308 GLN A CA 1
ATOM 2470 C C . GLN A 1 308 ? 48.990 5.038 -71.804 1.00 85.44 308 GLN A C 1
ATOM 2472 O O . GLN A 1 308 ? 49.537 4.527 -72.779 1.00 85.44 308 GLN A O 1
ATOM 2477 N N . LYS A 1 309 ? 48.127 6.055 -71.919 1.00 89.44 309 LYS A N 1
ATOM 2478 C CA . LYS A 1 309 ? 47.769 6.663 -73.205 1.00 89.44 309 LYS A CA 1
ATOM 2479 C C . LYS A 1 309 ? 48.978 7.314 -73.882 1.00 89.44 309 LYS A C 1
ATOM 2481 O O . LYS A 1 309 ? 49.174 7.118 -75.076 1.00 89.44 309 LYS A O 1
ATOM 2486 N N . GLU A 1 310 ? 49.797 8.039 -73.124 1.00 87.56 310 GLU A N 1
ATOM 2487 C CA . GLU A 1 310 ? 51.032 8.653 -73.626 1.00 87.56 310 GLU A CA 1
ATOM 2488 C C . GLU A 1 310 ? 52.056 7.595 -74.068 1.00 87.56 310 GLU A C 1
ATOM 2490 O O . GLU A 1 310 ? 52.684 7.730 -75.119 1.00 87.56 310 GLU A O 1
ATOM 2495 N N . LEU A 1 311 ? 52.171 6.490 -73.324 1.00 88.00 311 LEU A N 1
ATOM 2496 C CA . LEU A 1 311 ? 53.011 5.354 -73.702 1.00 88.00 311 LEU A CA 1
ATOM 2497 C C . LEU A 1 311 ? 52.546 4.712 -75.017 1.00 88.00 311 LEU A C 1
ATOM 2499 O O . LEU A 1 311 ? 53.371 4.379 -75.868 1.00 88.00 311 LEU A O 1
ATOM 2503 N N . ASP A 1 312 ? 51.239 4.524 -75.195 1.00 88.50 312 ASP A N 1
ATOM 2504 C CA . ASP A 1 312 ? 50.682 3.945 -76.418 1.00 88.50 312 ASP A CA 1
ATOM 2505 C C . ASP A 1 312 ? 50.827 4.897 -77.618 1.00 88.50 312 ASP A C 1
ATOM 2507 O O . ASP A 1 312 ? 51.118 4.453 -78.731 1.00 88.50 312 ASP A O 1
ATOM 2511 N N . GLU A 1 313 ? 50.730 6.209 -77.397 1.00 90.19 313 GLU A N 1
ATOM 2512 C CA . GLU A 1 313 ? 51.003 7.224 -78.415 1.00 90.19 313 GLU A CA 1
ATOM 2513 C C . GLU A 1 313 ? 52.484 7.238 -78.828 1.00 90.19 313 GLU A C 1
ATOM 2515 O O . GLU A 1 313 ? 52.783 7.211 -80.023 1.00 90.19 313 GLU A O 1
ATOM 2520 N N . GLN A 1 314 ? 53.419 7.151 -77.874 1.00 86.31 314 GLN A N 1
ATOM 2521 C CA . GLN A 1 314 ? 54.846 6.983 -78.179 1.00 86.31 314 GLN A CA 1
ATOM 2522 C C . GLN A 1 314 ? 55.148 5.670 -78.908 1.00 86.31 314 GLN A C 1
ATOM 2524 O O . GLN A 1 314 ? 56.004 5.638 -79.795 1.00 86.31 314 GLN A O 1
ATOM 2529 N N . LYS A 1 315 ? 54.478 4.567 -78.553 1.00 88.88 315 LYS A N 1
ATOM 2530 C CA . LYS A 1 315 ? 54.624 3.297 -79.282 1.00 88.88 315 LYS A CA 1
ATOM 2531 C C . LYS A 1 315 ? 54.171 3.440 -80.727 1.00 88.88 315 LYS A C 1
ATOM 2533 O O . LYS A 1 315 ? 54.883 2.985 -81.616 1.00 88.88 315 LYS A O 1
ATOM 2538 N N . LYS A 1 316 ? 53.035 4.102 -80.958 1.00 89.69 316 LYS A N 1
ATOM 2539 C CA . LYS A 1 316 ? 52.524 4.370 -82.303 1.00 89.69 316 LYS A CA 1
ATOM 2540 C C . LYS A 1 316 ? 53.484 5.253 -83.102 1.00 89.69 316 LYS A C 1
ATOM 2542 O O . LYS A 1 316 ? 53.842 4.885 -84.213 1.00 89.69 316 LYS A O 1
ATOM 2547 N N . GLN A 1 317 ? 53.972 6.347 -82.513 1.00 86.56 317 GLN A N 1
ATOM 2548 C CA . GLN A 1 317 ? 54.983 7.203 -83.143 1.00 86.56 317 GLN A CA 1
ATOM 2549 C C . GLN A 1 317 ? 56.253 6.415 -83.497 1.00 86.56 317 GLN A C 1
ATOM 2551 O O . GLN A 1 317 ? 56.762 6.534 -84.607 1.00 86.56 317 GLN A O 1
ATOM 2556 N N . ASN A 1 318 ? 56.739 5.554 -82.598 1.00 86.50 318 ASN A N 1
ATOM 2557 C CA . ASN A 1 318 ? 57.880 4.682 -82.882 1.00 86.50 318 ASN A CA 1
ATOM 2558 C C . ASN A 1 318 ? 57.597 3.672 -84.002 1.00 86.50 318 ASN A C 1
ATOM 2560 O O . ASN A 1 318 ? 58.490 3.367 -84.790 1.00 86.50 318 ASN A O 1
ATOM 2564 N N . GLU A 1 319 ? 56.386 3.121 -84.071 1.00 89.62 319 GLU A N 1
ATOM 2565 C CA . GLU A 1 319 ? 55.991 2.204 -85.140 1.00 89.62 319 GLU A CA 1
ATOM 2566 C C . GLU A 1 319 ? 55.919 2.920 -86.494 1.00 89.62 319 GLU A C 1
ATOM 2568 O O . GLU A 1 319 ? 56.398 2.383 -87.493 1.00 89.62 319 GLU A O 1
ATOM 2573 N N . ASP A 1 320 ? 55.392 4.143 -86.524 1.00 88.00 320 ASP A N 1
ATOM 2574 C CA . ASP A 1 320 ? 55.334 4.975 -87.725 1.00 88.00 320 ASP A CA 1
ATOM 2575 C C . ASP A 1 320 ? 56.746 5.355 -88.201 1.00 88.00 320 ASP A C 1
ATOM 2577 O O . ASP A 1 320 ? 57.066 5.151 -89.373 1.00 88.00 320 ASP A O 1
ATOM 2581 N N . VAL A 1 321 ? 57.642 5.759 -87.290 1.00 87.69 321 VAL A N 1
ATOM 2582 C CA . VAL A 1 321 ? 59.066 6.001 -87.598 1.00 87.69 321 VAL A CA 1
ATOM 2583 C C . VAL A 1 321 ? 59.748 4.733 -88.114 1.00 87.69 321 VAL A C 1
ATOM 2585 O O . VAL A 1 321 ? 60.512 4.789 -89.076 1.00 87.69 321 VAL A O 1
ATOM 2588 N N . ARG A 1 322 ? 59.468 3.563 -87.523 1.00 86.62 322 ARG A N 1
ATOM 2589 C CA . ARG A 1 322 ? 59.987 2.282 -88.031 1.00 86.62 322 ARG A CA 1
ATOM 2590 C C . ARG A 1 322 ? 59.484 1.997 -89.442 1.00 86.62 322 ARG A C 1
ATOM 2592 O O . ARG A 1 322 ? 60.290 1.621 -90.283 1.00 86.62 322 ARG A O 1
ATOM 2599 N N . LYS A 1 323 ? 58.194 2.202 -89.722 1.00 88.88 323 LYS A N 1
ATOM 2600 C CA . LYS A 1 323 ? 57.619 2.022 -91.066 1.00 88.88 323 LYS A CA 1
ATOM 2601 C C . LYS A 1 323 ? 58.237 2.979 -92.078 1.00 88.88 323 LYS A C 1
ATOM 2603 O O . LYS A 1 323 ? 58.530 2.558 -93.192 1.00 88.88 323 LYS A O 1
ATOM 2608 N N . GLU A 1 324 ? 58.438 4.244 -91.718 1.00 86.94 324 GLU A N 1
ATOM 2609 C CA . GLU A 1 324 ? 59.119 5.220 -92.575 1.00 86.94 324 GLU A CA 1
ATOM 2610 C C . GLU A 1 324 ? 60.573 4.829 -92.837 1.00 86.94 324 GLU A C 1
ATOM 2612 O O . GLU A 1 324 ? 61.008 4.850 -93.987 1.00 86.94 324 GLU A O 1
ATOM 2617 N N . MET A 1 325 ? 61.297 4.388 -91.807 1.00 87.25 325 MET A N 1
ATOM 2618 C CA . MET A 1 325 ? 62.658 3.873 -91.949 1.00 87.25 325 MET A CA 1
ATOM 2619 C C . MET A 1 325 ? 62.700 2.654 -92.878 1.00 87.25 325 MET A C 1
ATOM 2621 O O . MET A 1 325 ? 63.530 2.605 -93.780 1.00 87.25 325 MET A O 1
ATOM 2625 N N . THR A 1 326 ? 61.784 1.693 -92.717 1.00 85.88 326 THR A N 1
ATOM 2626 C CA . THR A 1 326 ? 61.684 0.526 -93.606 1.00 85.88 326 THR A CA 1
ATOM 2627 C C . THR A 1 326 ? 61.380 0.944 -95.041 1.00 85.88 326 THR A C 1
ATOM 2629 O O . THR A 1 326 ? 62.079 0.507 -95.944 1.00 85.88 326 THR A O 1
ATOM 2632 N N . LYS A 1 327 ? 60.427 1.860 -95.265 1.00 88.00 327 LYS A N 1
ATOM 2633 C CA . LYS A 1 327 ? 60.152 2.406 -96.605 1.00 88.00 327 LYS A CA 1
ATOM 2634 C C . LYS A 1 327 ? 61.375 3.089 -97.211 1.00 88.00 327 LYS A C 1
ATOM 2636 O O . LYS A 1 327 ? 61.602 2.969 -98.410 1.00 88.00 327 LYS A O 1
ATOM 2641 N N . HIS A 1 328 ? 62.149 3.816 -96.406 1.00 86.50 328 HIS A N 1
ATOM 2642 C CA . HIS A 1 328 ? 63.373 4.457 -96.872 1.00 86.50 328 HIS A CA 1
ATOM 2643 C C . HIS A 1 328 ? 64.432 3.423 -97.271 1.00 86.50 328 HIS A C 1
ATOM 2645 O O . HIS A 1 328 ? 65.034 3.556 -98.334 1.00 86.50 328 HIS A O 1
ATOM 2651 N N . LEU A 1 329 ? 64.612 2.369 -96.470 1.00 86.69 329 LEU A N 1
ATOM 2652 C CA . LEU A 1 329 ? 65.502 1.251 -96.789 1.00 86.69 329 LEU A CA 1
ATOM 2653 C C . LEU A 1 329 ? 65.045 0.501 -98.050 1.00 86.69 329 LEU A C 1
ATOM 2655 O O . LEU A 1 329 ? 65.858 0.274 -98.939 1.00 86.69 329 LEU A O 1
ATOM 2659 N N . ASP A 1 330 ? 63.753 0.195 -98.186 1.00 87.25 330 ASP A N 1
ATOM 2660 C CA . ASP A 1 330 ? 63.184 -0.448 -99.379 1.00 87.25 330 ASP A CA 1
ATOM 2661 C C . ASP A 1 330 ? 63.355 0.422 -100.630 1.00 87.25 330 ASP A C 1
ATOM 2663 O O . ASP A 1 330 ? 63.643 -0.082 -101.720 1.00 87.25 330 ASP A O 1
ATOM 2667 N N . HIS A 1 331 ? 63.217 1.742 -100.483 1.00 87.81 331 HIS A N 1
ATOM 2668 C CA . HIS A 1 331 ? 63.479 2.691 -101.557 1.00 87.81 331 HIS A CA 1
ATOM 2669 C C . HIS A 1 331 ? 64.959 2.690 -101.955 1.00 87.81 331 HIS A C 1
ATOM 2671 O O . HIS A 1 331 ? 65.257 2.602 -103.143 1.00 87.81 331 HIS A O 1
ATOM 2677 N N . GLN A 1 332 ? 65.886 2.720 -100.990 1.00 87.44 332 GLN A N 1
ATOM 2678 C CA . GLN A 1 332 ? 67.321 2.615 -101.268 1.00 87.44 332 GLN A CA 1
ATOM 2679 C C . GLN A 1 332 ? 67.668 1.296 -101.973 1.00 87.44 332 GLN A C 1
ATOM 2681 O O . GLN A 1 332 ? 68.394 1.320 -102.963 1.00 87.44 332 GLN A O 1
ATOM 2686 N N . ILE A 1 333 ? 67.110 0.165 -101.523 1.00 87.19 333 ILE A N 1
ATOM 2687 C CA . ILE A 1 333 ? 67.284 -1.147 -102.168 1.00 87.19 333 ILE A CA 1
ATOM 2688 C C . ILE A 1 333 ? 66.740 -1.120 -103.599 1.00 87.19 333 ILE A C 1
ATOM 2690 O O . ILE A 1 333 ? 67.409 -1.589 -104.515 1.00 87.19 333 ILE A O 1
ATOM 2694 N N . SER A 1 334 ? 65.558 -0.538 -103.811 1.00 87.12 334 SER A N 1
ATOM 2695 C CA . SER A 1 334 ? 64.943 -0.440 -105.140 1.00 87.12 334 SER A CA 1
ATOM 2696 C C . SER A 1 334 ? 65.778 0.415 -106.093 1.00 87.12 334 SER A C 1
ATOM 2698 O O . SER A 1 334 ? 66.022 -0.002 -107.218 1.00 87.12 334 SER A O 1
ATOM 2700 N N . VAL A 1 335 ? 66.281 1.569 -105.639 1.00 86.44 335 VAL A N 1
ATOM 2701 C CA . VAL A 1 335 ? 67.190 2.421 -106.426 1.00 86.44 335 VAL A CA 1
ATOM 2702 C C . VAL A 1 335 ? 68.483 1.675 -106.760 1.00 86.44 335 VAL A C 1
ATOM 2704 O O . VAL A 1 335 ? 68.969 1.762 -107.888 1.00 86.44 335 VAL A O 1
ATOM 2707 N N . LEU A 1 336 ? 69.027 0.907 -105.812 1.00 85.44 336 LEU A N 1
ATOM 2708 C CA . LEU A 1 336 ? 70.223 0.098 -106.038 1.00 85.44 336 LEU A CA 1
ATOM 2709 C C . LEU A 1 336 ? 69.968 -1.012 -107.070 1.00 85.44 336 LEU A C 1
ATOM 2711 O O . LEU A 1 336 ? 70.785 -1.219 -107.963 1.00 85.44 336 LEU A O 1
ATOM 2715 N N . HIS A 1 337 ? 68.823 -1.695 -106.979 1.00 86.38 337 HIS A N 1
ATOM 2716 C CA . HIS A 1 337 ? 68.396 -2.708 -107.944 1.00 86.38 337 HIS A CA 1
ATOM 2717 C C . HIS A 1 337 ? 68.168 -2.118 -109.339 1.00 86.38 337 HIS A C 1
ATOM 2719 O O . HIS A 1 337 ? 68.597 -2.726 -110.316 1.00 86.38 337 HIS A O 1
ATOM 2725 N N . GLU A 1 338 ? 67.536 -0.947 -109.448 1.00 85.38 338 GLU A N 1
ATOM 2726 C CA . GLU A 1 338 ? 67.311 -0.254 -110.724 1.00 85.38 338 GLU A CA 1
ATOM 2727 C C . GLU A 1 338 ? 68.646 0.162 -111.362 1.00 85.38 338 GLU A C 1
ATOM 2729 O O . GLU A 1 338 ? 68.872 -0.081 -112.545 1.00 85.38 338 GLU A O 1
ATOM 2734 N N . SER A 1 339 ? 69.571 0.695 -110.557 1.00 85.25 339 SER A N 1
ATOM 2735 C CA . SER A 1 339 ? 70.934 1.036 -110.981 1.00 85.25 339 SER A CA 1
ATOM 2736 C C . SER A 1 339 ? 71.716 -0.196 -111.451 1.00 85.25 339 SER A C 1
ATOM 2738 O O . SER A 1 339 ? 72.302 -0.192 -112.530 1.00 85.25 339 SER A O 1
ATOM 2740 N N . HIS A 1 340 ? 71.666 -1.299 -110.696 1.00 82.38 340 HIS A N 1
ATOM 2741 C CA . HIS A 1 340 ? 72.274 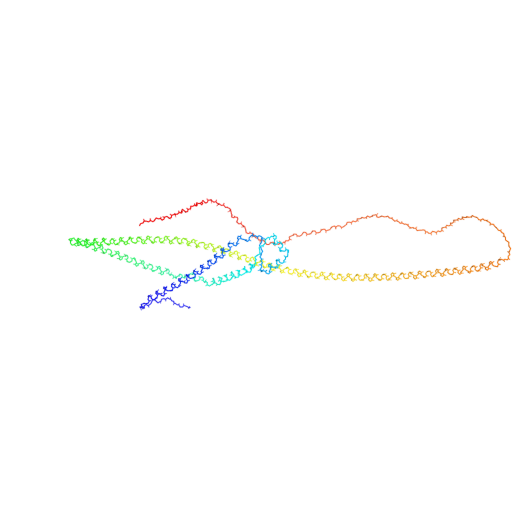-2.568 -111.107 1.00 82.38 340 HIS A CA 1
ATOM 2742 C C . HIS A 1 340 ? 71.641 -3.119 -112.388 1.00 82.38 340 HIS A C 1
ATOM 2744 O O . HIS A 1 340 ? 72.344 -3.665 -113.235 1.00 82.38 340 HIS A O 1
ATOM 2750 N N . ARG A 1 341 ? 70.321 -2.983 -112.549 1.00 86.88 341 ARG A N 1
ATOM 2751 C CA . ARG A 1 341 ? 69.609 -3.418 -113.751 1.00 86.88 341 ARG A CA 1
ATOM 2752 C C . ARG A 1 341 ? 70.050 -2.618 -114.971 1.00 86.88 341 ARG A C 1
ATOM 2754 O O . ARG A 1 341 ? 70.368 -3.235 -115.981 1.00 86.88 341 ARG A O 1
ATOM 2761 N N . GLN A 1 342 ? 70.139 -1.294 -114.847 1.00 83.94 342 GLN A N 1
ATOM 2762 C CA . GLN A 1 342 ? 70.689 -0.423 -115.887 1.00 83.94 342 GLN A CA 1
ATOM 2763 C C . GLN A 1 342 ? 72.139 -0.789 -116.210 1.00 83.94 342 GLN A C 1
ATOM 2765 O O . GLN A 1 342 ? 72.458 -0.984 -117.373 1.00 83.94 342 GLN A O 1
ATOM 2770 N N . ALA A 1 343 ? 72.990 -1.011 -115.204 1.00 79.25 343 ALA A N 1
ATOM 2771 C CA . ALA A 1 343 ? 74.373 -1.428 -115.429 1.00 79.25 343 ALA A CA 1
ATOM 2772 C C . ALA A 1 343 ? 74.480 -2.780 -116.163 1.00 79.25 343 ALA A C 1
ATOM 2774 O O . ALA A 1 343 ? 75.345 -2.947 -117.020 1.00 79.25 343 ALA A O 1
ATOM 2775 N N . ILE A 1 344 ? 73.600 -3.746 -115.864 1.00 80.12 344 ILE A N 1
ATOM 2776 C CA . ILE A 1 344 ? 73.518 -5.024 -116.595 1.00 80.12 344 ILE A CA 1
ATOM 2777 C C . ILE A 1 344 ? 73.039 -4.805 -118.034 1.00 80.12 344 ILE A C 1
ATOM 2779 O O . ILE A 1 344 ? 73.522 -5.471 -118.947 1.00 80.12 344 ILE A O 1
ATOM 2783 N N . GLU A 1 345 ? 72.086 -3.902 -118.251 1.00 80.44 345 GLU A N 1
ATOM 2784 C CA . GLU A 1 345 ? 71.542 -3.584 -119.573 1.00 80.44 345 GLU A CA 1
ATOM 2785 C C . GLU A 1 345 ? 72.578 -2.852 -120.447 1.00 80.44 345 GLU A C 1
ATOM 2787 O O . GLU A 1 345 ? 72.776 -3.215 -121.609 1.00 80.44 345 GLU A O 1
ATOM 2792 N N . ASP A 1 346 ? 73.348 -1.937 -119.859 1.00 80.00 346 ASP A N 1
ATOM 2793 C CA . ASP A 1 346 ? 74.501 -1.279 -120.478 1.00 80.00 346 ASP A CA 1
ATOM 2794 C C . ASP A 1 346 ? 75.617 -2.289 -120.805 1.00 80.00 346 ASP A C 1
ATOM 2796 O O . ASP A 1 346 ? 76.125 -2.324 -121.925 1.00 80.00 346 ASP A O 1
ATOM 2800 N N . LEU A 1 347 ? 75.945 -3.203 -119.882 1.00 77.31 347 LEU A N 1
ATOM 2801 C CA . LEU A 1 347 ? 76.885 -4.305 -120.140 1.00 77.31 347 LEU A CA 1
ATOM 2802 C C . LEU A 1 347 ? 76.402 -5.229 -121.264 1.00 77.31 347 LEU A C 1
ATOM 2804 O O . LEU A 1 347 ? 77.194 -5.689 -122.086 1.00 77.31 347 LEU A O 1
ATOM 2808 N N . LYS A 1 348 ? 75.098 -5.513 -121.322 1.00 78.12 348 LYS A N 1
ATOM 2809 C CA . LYS A 1 348 ? 74.508 -6.377 -122.347 1.00 78.12 348 LYS A CA 1
ATOM 2810 C C . LYS A 1 348 ? 74.536 -5.718 -123.724 1.00 78.12 348 LYS A C 1
ATOM 2812 O O . LYS A 1 348 ? 74.860 -6.390 -124.700 1.00 78.12 348 LYS A O 1
ATOM 2817 N N . THR A 1 349 ? 74.239 -4.423 -123.809 1.00 77.31 349 THR A N 1
ATOM 2818 C CA . THR A 1 349 ? 74.333 -3.663 -125.065 1.00 77.31 349 THR A CA 1
ATOM 2819 C C . THR A 1 349 ? 75.783 -3.510 -125.525 1.00 77.31 349 THR A C 1
ATOM 2821 O O . THR A 1 349 ? 76.059 -3.669 -126.717 1.00 77.31 349 THR A O 1
ATOM 2824 N N . GLN A 1 350 ? 76.729 -3.328 -124.596 1.00 76.25 350 GLN A N 1
ATOM 2825 C CA . GLN A 1 350 ? 78.160 -3.363 -124.896 1.00 76.25 350 GLN A CA 1
ATOM 2826 C C . GLN A 1 350 ? 78.581 -4.735 -125.449 1.00 76.25 350 GLN A C 1
ATOM 2828 O O . GLN A 1 350 ? 79.155 -4.801 -126.537 1.00 76.25 350 GLN A O 1
ATOM 2833 N N . HIS A 1 351 ? 78.209 -5.837 -124.793 1.00 71.69 351 HIS A N 1
ATOM 2834 C CA . HIS A 1 351 ? 78.503 -7.184 -125.289 1.00 71.69 351 HIS A CA 1
ATOM 2835 C C . HIS A 1 351 ? 77.834 -7.487 -126.637 1.00 71.69 351 HIS A C 1
ATOM 2837 O O . HIS A 1 351 ? 78.476 -8.065 -127.508 1.00 71.69 351 HIS A O 1
ATOM 2843 N N . GLU A 1 352 ? 76.583 -7.084 -126.878 1.00 68.88 352 GLU A N 1
ATOM 2844 C CA . GLU A 1 352 ? 75.939 -7.240 -128.195 1.00 68.88 352 GLU A CA 1
ATOM 2845 C C . GLU A 1 352 ? 76.661 -6.446 -129.293 1.00 68.88 352 GLU A C 1
ATOM 2847 O O . GLU A 1 352 ? 76.764 -6.920 -130.430 1.00 68.88 352 GLU A O 1
ATOM 2852 N N . SER A 1 353 ? 77.194 -5.267 -128.961 1.00 64.81 353 SER A N 1
ATOM 2853 C CA . SER A 1 353 ? 77.992 -4.464 -129.890 1.00 64.81 353 SER A CA 1
ATOM 2854 C C . SER A 1 353 ? 79.354 -5.105 -130.193 1.00 64.81 353 SER A C 1
ATOM 2856 O O . SER A 1 353 ? 79.743 -5.174 -131.359 1.00 64.81 353 SER A O 1
ATOM 2858 N N . GLU A 1 354 ? 80.012 -5.702 -129.194 1.00 63.06 354 GLU A N 1
ATOM 2859 C CA . GLU A 1 354 ? 81.259 -6.461 -129.362 1.00 63.06 354 GLU A CA 1
ATOM 2860 C C . GLU A 1 354 ? 81.030 -7.783 -130.122 1.00 63.06 354 GLU A C 1
ATOM 2862 O O . GLU A 1 354 ? 81.821 -8.155 -130.990 1.00 63.06 354 GLU A O 1
ATOM 2867 N N . THR A 1 355 ? 79.900 -8.465 -129.898 1.00 58.16 355 THR A N 1
ATOM 2868 C CA . THR A 1 355 ? 79.562 -9.725 -130.591 1.00 58.16 355 THR A CA 1
ATOM 2869 C C . THR A 1 355 ? 79.243 -9.490 -132.075 1.00 58.16 355 THR A C 1
ATOM 2871 O O . THR A 1 355 ? 79.574 -10.323 -132.920 1.00 58.16 355 THR A O 1
ATOM 2874 N N . LYS A 1 356 ? 78.670 -8.328 -132.429 1.00 56.41 356 LYS A N 1
ATOM 2875 C CA . LYS A 1 356 ? 78.497 -7.895 -133.830 1.00 56.41 356 LYS A CA 1
ATOM 2876 C C . LYS A 1 356 ? 79.805 -7.449 -134.491 1.00 56.41 356 LYS A C 1
ATOM 2878 O O . LYS A 1 356 ? 79.912 -7.537 -135.710 1.00 56.41 356 LYS A O 1
ATOM 2883 N N . GLN A 1 357 ? 80.799 -7.019 -133.716 1.00 56.59 357 GLN A N 1
ATOM 2884 C CA . GLN A 1 357 ? 82.122 -6.642 -134.226 1.00 56.59 357 GLN A CA 1
ATOM 2885 C C . GLN A 1 357 ? 83.042 -7.858 -134.452 1.00 56.59 357 GLN A C 1
ATOM 2887 O O . GLN A 1 357 ? 83.978 -7.786 -135.243 1.00 56.59 357 GLN A O 1
ATOM 2892 N N . MET A 1 358 ? 82.741 -8.993 -133.811 1.00 46.97 358 MET A N 1
ATOM 2893 C CA . MET A 1 358 ? 83.553 -10.218 -133.843 1.00 46.97 358 MET A CA 1
ATOM 2894 C C . MET A 1 358 ? 83.025 -11.315 -134.796 1.00 46.97 358 MET A C 1
ATOM 2896 O O . MET A 1 358 ? 83.683 -12.339 -134.981 1.00 46.97 358 MET A O 1
ATOM 2900 N N . GLN A 1 359 ? 81.880 -11.123 -135.465 1.00 42.03 359 GLN A N 1
ATOM 2901 C CA . GLN A 1 359 ? 81.376 -12.037 -136.506 1.00 42.03 359 GLN A CA 1
ATOM 2902 C C . GLN A 1 359 ? 81.949 -11.694 -137.888 1.00 42.03 359 GLN A C 1
ATOM 2904 O O . GLN A 1 359 ? 81.257 -11.222 -138.787 1.00 42.03 359 GLN A O 1
ATOM 2909 N N . GLY A 1 360 ? 83.243 -11.947 -138.061 1.00 36.31 360 GLY A N 1
ATOM 2910 C CA . GLY A 1 360 ? 83.903 -11.737 -139.342 1.00 36.31 360 GLY A CA 1
ATOM 2911 C C . GLY A 1 360 ? 85.359 -12.168 -139.395 1.00 36.31 360 GLY A C 1
ATOM 2912 O O . GLY A 1 360 ? 86.124 -11.406 -139.945 1.00 36.31 360 GLY A O 1
ATOM 2913 N N . PHE A 1 361 ? 85.758 -13.318 -138.828 1.00 34.25 361 PHE A N 1
ATOM 2914 C CA . PHE A 1 361 ? 86.896 -14.148 -139.290 1.00 34.25 361 PHE A CA 1
ATOM 2915 C C . PHE A 1 361 ? 87.015 -15.452 -138.444 1.00 34.25 361 PHE A C 1
ATOM 2917 O O . PHE A 1 361 ? 87.506 -15.433 -137.326 1.00 34.25 361 PHE A O 1
ATOM 2924 N N . VAL A 1 362 ? 86.547 -16.576 -139.020 1.00 31.28 362 VAL A N 1
ATOM 2925 C CA . VAL A 1 362 ? 87.236 -17.891 -139.172 1.00 31.28 362 VAL A CA 1
ATOM 2926 C C . VAL A 1 362 ? 87.641 -18.758 -137.933 1.00 31.28 362 VAL A C 1
ATOM 2928 O O . VAL A 1 362 ? 88.599 -18.452 -137.240 1.00 31.28 362 VAL A O 1
ATOM 2931 N N . VAL A 1 363 ? 87.000 -19.955 -137.853 1.00 30.12 363 VAL A N 1
ATOM 2932 C CA . VAL A 1 363 ? 87.518 -21.339 -137.540 1.00 30.12 363 VAL A CA 1
ATOM 2933 C C . VAL A 1 363 ? 87.834 -21.711 -136.069 1.00 30.12 363 VAL A C 1
ATOM 2935 O O . VAL A 1 363 ? 88.791 -21.221 -135.495 1.00 30.12 363 VAL A O 1
ATOM 2938 N N . ALA A 1 364 ? 86.997 -22.523 -135.391 1.00 29.20 364 ALA A N 1
ATOM 2939 C CA . ALA A 1 364 ? 86.973 -24.012 -135.263 1.00 29.20 364 ALA A CA 1
ATOM 2940 C C . ALA A 1 364 ? 87.660 -24.532 -133.952 1.00 29.20 364 ALA A C 1
ATOM 2942 O O . ALA A 1 364 ? 88.090 -23.706 -133.160 1.00 29.20 364 ALA A O 1
ATOM 2943 N N . PRO A 1 365 ? 87.684 -25.845 -133.619 1.00 39.53 365 PRO A N 1
ATOM 2944 C CA . PRO A 1 365 ? 86.682 -26.522 -132.773 1.00 39.53 365 PRO A CA 1
ATOM 2945 C C . PRO A 1 365 ? 87.236 -27.279 -131.526 1.00 39.53 365 PRO A C 1
ATOM 2947 O O . PRO A 1 365 ? 88.359 -27.767 -131.569 1.00 39.53 365 PRO A O 1
ATOM 2950 N N . LEU A 1 366 ? 86.361 -27.527 -130.520 1.00 32.81 366 LEU A N 1
ATOM 2951 C CA . LEU A 1 366 ? 86.437 -28.555 -129.430 1.00 32.81 366 LEU A CA 1
ATOM 2952 C C . LEU A 1 366 ? 87.625 -28.422 -128.423 1.00 32.81 366 LEU A C 1
ATOM 2954 O O . LEU A 1 366 ? 88.542 -27.670 -128.727 1.00 32.81 366 LEU A O 1
ATOM 2958 N N . PRO A 1 367 ? 87.686 -29.104 -127.240 1.00 43.12 367 PRO A N 1
ATOM 2959 C CA . PRO A 1 367 ? 86.893 -30.231 -126.718 1.00 43.12 367 PRO A CA 1
ATOM 2960 C C . PRO A 1 367 ? 86.451 -30.144 -125.220 1.00 43.12 367 PRO A C 1
ATOM 2962 O O . PRO A 1 367 ? 86.672 -29.176 -124.504 1.00 43.12 367 PRO A O 1
ATOM 2965 N N . SER A 1 368 ? 85.797 -31.229 -124.805 1.00 31.47 368 SER A N 1
ATOM 2966 C CA . SER A 1 368 ? 85.363 -31.748 -123.493 1.00 31.47 368 SER A CA 1
ATOM 2967 C C . SER A 1 368 ? 86.353 -31.756 -122.307 1.00 31.47 368 SER A C 1
ATOM 2969 O O . SER A 1 368 ? 87.557 -31.885 -122.513 1.00 31.47 368 SER A O 1
ATOM 2971 N N . GLY A 1 369 ? 85.805 -31.828 -121.080 1.00 29.42 369 GLY A N 1
ATOM 2972 C CA . GLY A 1 369 ? 86.492 -32.232 -119.832 1.00 29.42 369 GLY A CA 1
ATOM 2973 C C . GLY A 1 369 ? 86.111 -31.317 -118.654 1.00 29.42 369 GLY A C 1
ATOM 2974 O O . GLY A 1 369 ? 86.558 -30.183 -118.634 1.00 29.42 369 GLY A O 1
ATOM 2975 N N . ASP A 1 370 ? 85.133 -31.596 -117.789 1.00 28.86 370 ASP A N 1
ATOM 2976 C CA . ASP A 1 370 ? 85.037 -32.641 -116.753 1.00 28.86 370 ASP A CA 1
ATOM 2977 C C . ASP A 1 370 ? 85.959 -32.410 -115.527 1.00 28.86 370 ASP A C 1
ATOM 2979 O O . ASP A 1 370 ? 87.129 -32.071 -115.669 1.00 28.86 370 ASP A O 1
ATOM 2983 N N . VAL A 1 371 ? 85.411 -32.691 -114.333 1.00 31.11 371 VAL A N 1
ATOM 2984 C CA . VAL A 1 371 ? 86.090 -32.902 -113.028 1.00 31.11 371 VAL A CA 1
ATOM 2985 C C . VAL A 1 371 ? 86.371 -31.687 -112.107 1.00 31.11 371 VAL A C 1
ATOM 2987 O O . VAL A 1 371 ? 87.423 -31.068 -112.126 1.00 31.11 371 VAL A O 1
ATOM 2990 N N . ALA A 1 372 ? 85.418 -31.501 -111.183 1.00 28.41 372 ALA A N 1
ATOM 2991 C CA . ALA A 1 372 ? 85.546 -31.624 -109.719 1.00 28.41 372 ALA A CA 1
ATOM 2992 C C . ALA A 1 372 ? 86.373 -30.648 -108.860 1.00 28.41 372 ALA A C 1
ATOM 2994 O O . ALA A 1 372 ? 87.502 -30.307 -109.179 1.00 28.41 372 ALA A O 1
ATOM 2995 N N . LYS A 1 373 ? 85.838 -30.504 -107.625 1.00 28.95 373 LYS A N 1
ATOM 2996 C CA . LYS A 1 373 ? 86.561 -30.371 -106.342 1.00 28.95 373 LYS A CA 1
ATOM 2997 C C . LYS A 1 373 ? 87.311 -29.026 -106.196 1.00 28.95 373 LYS A C 1
ATOM 2999 O O . LYS A 1 373 ? 87.887 -28.509 -107.127 1.00 28.95 373 LYS A O 1
ATOM 3004 N N . THR A 1 374 ? 87.359 -28.338 -105.068 1.00 29.12 374 THR A N 1
ATOM 3005 C CA . THR A 1 374 ? 87.229 -28.700 -103.659 1.00 29.12 374 THR A CA 1
ATOM 3006 C C . THR A 1 374 ? 87.559 -27.412 -102.894 1.00 29.12 374 THR A C 1
ATOM 3008 O O . THR A 1 374 ? 88.440 -26.681 -103.330 1.00 29.12 374 THR A O 1
ATOM 3011 N N . THR A 1 375 ? 86.875 -27.211 -101.764 1.00 28.09 375 THR A N 1
ATOM 3012 C CA . THR A 1 375 ? 87.456 -26.783 -100.473 1.00 28.09 375 THR A CA 1
ATOM 3013 C C . THR A 1 375 ? 88.222 -25.464 -100.436 1.00 28.09 375 THR A C 1
ATOM 3015 O O . THR A 1 375 ? 89.260 -25.289 -101.058 1.00 28.09 375 THR A O 1
ATOM 3018 N N . GLU A 1 376 ? 87.737 -24.509 -99.657 1.00 31.98 376 GLU A N 1
ATOM 3019 C CA . GLU A 1 376 ? 88.143 -24.280 -98.254 1.00 31.98 376 GLU A CA 1
ATOM 3020 C C . GLU A 1 376 ? 88.744 -22.869 -98.261 1.00 31.98 376 GLU A C 1
ATOM 3022 O O . GLU A 1 376 ? 89.249 -22.408 -99.276 1.00 31.98 376 GLU A O 1
ATOM 3027 N N . ALA A 1 377 ? 88.708 -22.080 -97.211 1.00 32.44 377 ALA A N 1
ATOM 3028 C CA . ALA A 1 377 ? 88.177 -22.224 -95.878 1.00 32.44 377 ALA A CA 1
ATOM 3029 C C . ALA A 1 377 ? 88.265 -20.827 -95.268 1.00 32.44 377 ALA A C 1
ATOM 3031 O O . ALA A 1 377 ? 89.100 -20.027 -95.684 1.00 32.44 377 ALA A O 1
ATOM 3032 N N . GLU A 1 378 ? 87.447 -20.640 -94.234 1.00 33.72 378 GLU A N 1
ATOM 3033 C CA . GLU A 1 378 ? 87.761 -19.843 -93.047 1.00 33.72 378 GLU A CA 1
ATOM 3034 C C . GLU A 1 378 ? 87.961 -18.328 -93.238 1.00 33.72 378 GLU A C 1
ATOM 3036 O O . GLU A 1 378 ? 88.541 -17.815 -94.177 1.00 33.72 378 GLU A O 1
ATOM 3041 N N . SER A 1 379 ? 87.484 -17.491 -92.332 1.00 34.97 379 SER A N 1
ATOM 3042 C CA . SER A 1 379 ? 87.522 -17.664 -90.886 1.00 34.97 379 SER A CA 1
ATOM 3043 C C . SER A 1 379 ? 86.429 -16.752 -90.314 1.00 34.97 379 SER A C 1
ATOM 3045 O O . SER A 1 379 ? 86.370 -15.581 -90.671 1.00 34.97 379 SER A O 1
ATOM 3047 N N . THR A 1 380 ? 85.456 -17.304 -89.581 1.00 32.50 380 THR A N 1
ATOM 3048 C CA . THR A 1 380 ? 85.437 -17.277 -88.098 1.00 32.50 380 THR A CA 1
ATOM 3049 C C . THR A 1 380 ? 84.710 -16.014 -87.606 1.00 32.50 380 THR A C 1
ATOM 3051 O O . THR A 1 380 ? 85.055 -14.909 -87.990 1.00 32.50 380 THR A O 1
ATOM 3054 N N . GLN A 1 381 ? 83.644 -16.068 -86.808 1.00 34.38 381 GLN A N 1
ATOM 3055 C CA . GLN A 1 381 ? 83.429 -16.900 -85.626 1.00 34.38 381 GLN A CA 1
ATOM 3056 C C . GLN A 1 381 ? 81.921 -17.033 -85.340 1.00 34.38 381 GLN A C 1
ATOM 3058 O O . GLN A 1 381 ? 81.148 -16.096 -85.525 1.00 34.38 381 GLN A O 1
ATOM 3063 N N . GLN A 1 382 ? 81.536 -18.228 -84.903 1.00 33.12 382 GLN A N 1
ATOM 3064 C CA . GLN A 1 382 ? 80.184 -18.690 -84.596 1.00 33.12 382 GLN A CA 1
ATOM 3065 C C . GLN A 1 382 ? 79.705 -18.315 -83.163 1.00 33.12 382 GLN A C 1
ATOM 3067 O O . GLN A 1 382 ? 80.507 -17.837 -82.360 1.00 33.12 382 GLN A O 1
ATOM 3072 N N . PRO A 1 383 ? 78.406 -18.544 -82.857 1.00 62.69 383 PRO A N 1
ATOM 3073 C CA . PRO A 1 383 ? 77.684 -18.203 -81.619 1.00 62.69 383 PRO A CA 1
ATOM 3074 C C . PRO A 1 383 ? 77.851 -19.302 -80.534 1.00 62.69 383 PRO A C 1
ATOM 3076 O O . PRO A 1 383 ? 78.813 -20.065 -80.636 1.00 62.69 383 PRO A O 1
ATOM 3079 N N . PRO A 1 384 ? 76.987 -19.428 -79.492 1.00 45.31 384 PRO A N 1
ATOM 3080 C CA . PRO A 1 384 ? 75.780 -20.253 -79.692 1.00 45.31 384 PRO A CA 1
ATOM 3081 C C . PRO A 1 384 ? 74.541 -19.986 -78.791 1.00 45.31 384 PRO A C 1
ATOM 3083 O O . PRO A 1 384 ? 74.584 -19.339 -77.746 1.00 45.31 384 PRO A O 1
ATOM 3086 N N . GLU A 1 385 ? 73.428 -20.553 -79.264 1.00 39.62 385 GLU A N 1
ATOM 3087 C CA . GLU A 1 385 ? 72.345 -21.285 -78.566 1.00 39.62 385 GLU A CA 1
ATOM 3088 C C . GLU A 1 385 ? 72.804 -22.087 -77.308 1.00 39.62 385 GLU A C 1
ATOM 3090 O O . GLU A 1 385 ? 73.990 -22.347 -77.155 1.00 39.62 385 GLU A O 1
ATOM 3095 N N . THR A 1 386 ? 72.022 -22.580 -76.333 1.00 35.75 386 THR A N 1
ATOM 3096 C CA . THR A 1 386 ? 70.586 -22.869 -76.125 1.00 35.75 386 THR A CA 1
ATOM 3097 C C . THR A 1 386 ? 70.367 -23.314 -74.656 1.00 35.75 386 THR A C 1
ATOM 3099 O O . THR A 1 386 ? 71.296 -23.779 -74.002 1.00 35.75 386 THR A O 1
ATOM 3102 N N . SER A 1 387 ? 69.095 -23.285 -74.227 1.00 36.09 387 SER A N 1
ATOM 3103 C CA . SER A 1 387 ? 68.377 -24.265 -73.371 1.00 36.09 387 SER A CA 1
ATOM 3104 C C . SER A 1 387 ? 68.730 -24.508 -71.886 1.00 36.09 387 SER A C 1
ATOM 3106 O O . SER A 1 387 ? 69.794 -25.009 -71.546 1.00 36.09 387 SER A O 1
ATOM 3108 N N . ASP A 1 388 ? 67.677 -24.339 -71.073 1.00 34.69 388 ASP A N 1
ATOM 3109 C CA . ASP A 1 388 ? 67.156 -25.228 -70.014 1.00 34.69 388 ASP A CA 1
ATOM 3110 C C . ASP A 1 388 ? 67.900 -25.535 -68.689 1.00 34.69 388 ASP A C 1
ATOM 3112 O O . ASP A 1 388 ? 69.100 -25.760 -68.608 1.00 34.69 388 ASP A O 1
ATOM 3116 N N . VAL A 1 389 ? 67.037 -25.731 -67.670 1.00 34.25 389 VAL A N 1
ATOM 3117 C CA . VAL A 1 389 ? 67.159 -26.557 -66.442 1.00 34.25 389 VAL A CA 1
ATOM 3118 C C . VAL A 1 389 ? 67.381 -25.854 -65.075 1.00 34.25 389 VAL A C 1
ATOM 3120 O O . VAL A 1 389 ? 68.471 -25.443 -64.710 1.00 34.25 389 VAL A O 1
ATOM 3123 N N . LYS A 1 390 ? 66.288 -25.884 -64.281 1.00 32.50 390 LYS A N 1
ATOM 3124 C CA . LYS A 1 390 ? 66.101 -26.113 -62.816 1.00 32.50 390 LYS A CA 1
ATOM 3125 C C . LYS A 1 390 ? 66.932 -25.364 -61.740 1.00 32.50 390 LYS A C 1
ATOM 3127 O O . LYS A 1 390 ? 68.140 -25.501 -61.641 1.00 32.50 390 LYS A O 1
ATOM 3132 N N . GLN A 1 391 ? 66.163 -24.744 -60.819 1.00 38.94 391 GLN A N 1
ATOM 3133 C CA . GLN A 1 391 ? 66.190 -24.769 -59.323 1.00 38.94 391 GLN A CA 1
ATOM 3134 C C . GLN A 1 391 ? 67.342 -25.525 -58.608 1.00 38.94 391 GLN A C 1
ATOM 3136 O O . GLN A 1 391 ? 67.710 -26.581 -59.116 1.00 38.94 391 GLN A O 1
ATOM 3141 N N . PRO A 1 392 ? 67.789 -25.178 -57.360 1.00 46.16 392 PRO A N 1
ATOM 3142 C CA . PRO A 1 392 ? 66.954 -24.834 -56.174 1.00 46.16 392 PRO A CA 1
ATOM 3143 C C . PRO A 1 392 ? 67.597 -23.800 -55.186 1.00 46.16 392 PRO A C 1
ATOM 3145 O O . PRO A 1 392 ? 68.754 -23.436 -55.305 1.00 46.16 392 PRO A O 1
ATOM 3148 N N . SER A 1 393 ? 66.942 -23.201 -54.180 1.00 35.47 393 SER A N 1
ATOM 3149 C CA . SER A 1 393 ? 66.692 -23.711 -52.810 1.00 35.47 393 SER A CA 1
ATOM 3150 C C . SER A 1 393 ? 66.645 -22.484 -51.859 1.00 35.47 393 SER A C 1
ATOM 3152 O O . SER A 1 393 ? 67.456 -21.577 -51.970 1.00 35.47 393 SER A O 1
ATOM 3154 N N . ARG A 1 394 ? 65.548 -22.284 -51.118 1.00 34.78 394 ARG A N 1
ATOM 3155 C CA . ARG A 1 394 ? 65.383 -22.444 -49.652 1.00 34.78 394 ARG A CA 1
ATOM 3156 C C . ARG A 1 394 ? 66.142 -21.485 -48.709 1.00 34.78 394 ARG A C 1
ATOM 3158 O O . ARG A 1 394 ? 67.361 -21.486 -48.646 1.00 34.78 394 ARG A O 1
ATOM 3165 N N . SER A 1 395 ? 65.340 -20.994 -47.743 1.00 34.41 395 SER A N 1
ATOM 3166 C CA . SER A 1 395 ? 65.666 -20.717 -46.323 1.00 34.41 395 SER A CA 1
ATOM 3167 C C . SER A 1 395 ? 66.178 -19.292 -46.047 1.00 34.41 395 SER A C 1
ATOM 3169 O O . SER A 1 395 ? 67.152 -18.872 -46.639 1.00 34.41 395 SER A O 1
ATOM 3171 N N . ARG A 1 396 ? 65.612 -18.488 -45.132 1.00 36.44 396 ARG A N 1
ATOM 3172 C CA . ARG A 1 396 ? 65.330 -18.816 -43.723 1.00 36.44 396 ARG A CA 1
ATOM 3173 C C . ARG A 1 396 ? 64.455 -17.730 -43.053 1.00 36.44 396 ARG A C 1
ATOM 3175 O O . ARG A 1 396 ? 64.745 -16.549 -43.145 1.00 36.44 396 ARG A O 1
ATOM 3182 N N . LYS A 1 397 ? 63.442 -18.193 -42.312 1.00 37.00 397 LYS A N 1
ATOM 3183 C CA . LYS A 1 397 ? 63.009 -17.795 -40.950 1.00 37.00 397 LYS A CA 1
ATOM 3184 C C . LYS A 1 397 ? 63.163 -16.330 -40.475 1.00 37.00 397 LYS A C 1
ATOM 3186 O O . LYS A 1 397 ? 64.256 -15.893 -40.142 1.00 37.00 397 LYS A O 1
ATOM 3191 N N . GLY A 1 398 ? 62.021 -15.731 -40.125 1.00 33.78 398 GLY A N 1
ATOM 3192 C CA . GLY A 1 398 ? 61.875 -14.727 -39.056 1.00 33.78 398 GLY A CA 1
ATOM 3193 C C . GLY A 1 398 ? 60.406 -14.659 -38.612 1.00 33.78 398 GLY A C 1
ATOM 3194 O O . GLY A 1 398 ? 59.587 -14.083 -39.305 1.00 33.78 398 GLY A O 1
ATOM 3195 N N . ARG A 1 399 ? 59.962 -15.507 -37.678 1.00 40.56 399 ARG A N 1
ATOM 3196 C CA . ARG A 1 399 ? 59.924 -15.313 -36.213 1.00 40.56 399 ARG A CA 1
ATOM 3197 C C . ARG A 1 399 ? 58.634 -14.616 -35.750 1.00 40.56 399 ARG A C 1
ATOM 3199 O O . ARG A 1 399 ? 58.441 -13.422 -35.914 1.00 40.56 399 ARG A O 1
ATOM 3206 N N . ALA A 1 400 ? 57.798 -15.425 -35.105 1.00 41.62 400 ALA A N 1
ATOM 3207 C CA . ALA A 1 400 ? 56.617 -15.055 -34.343 1.00 41.62 400 ALA A CA 1
ATOM 3208 C C . ALA A 1 400 ? 56.860 -13.912 -33.342 1.00 41.62 400 ALA A C 1
ATOM 3210 O O . ALA A 1 400 ? 57.872 -13.928 -32.639 1.00 41.62 400 ALA A O 1
ATOM 3211 N N . LYS A 1 401 ? 55.852 -13.048 -33.156 1.00 43.69 401 LYS A N 1
ATOM 3212 C CA . LYS A 1 401 ? 55.510 -12.484 -31.842 1.00 43.69 401 LYS A CA 1
ATOM 3213 C C . LYS A 1 401 ? 53.996 -12.385 -31.663 1.00 43.69 401 LYS A C 1
ATOM 3215 O O . LYS A 1 401 ? 53.341 -11.418 -32.022 1.00 43.69 401 LYS A O 1
ATOM 3220 N N . ARG A 1 402 ? 53.488 -13.438 -31.032 1.00 42.62 402 ARG A N 1
ATOM 3221 C CA . ARG A 1 402 ? 52.295 -13.463 -30.194 1.00 42.62 402 ARG A CA 1
ATOM 3222 C C . ARG A 1 402 ? 52.567 -12.547 -28.994 1.00 42.62 402 ARG A C 1
ATOM 3224 O O . ARG A 1 402 ? 53.476 -12.838 -28.222 1.00 42.62 402 ARG A O 1
ATOM 3231 N N . HIS A 1 403 ? 51.793 -11.482 -28.818 1.00 38.28 403 HIS A N 1
ATOM 3232 C CA . HIS A 1 403 ? 51.671 -10.816 -27.522 1.00 38.28 403 HIS A CA 1
ATOM 3233 C C . HIS A 1 403 ? 50.241 -10.995 -27.015 1.00 38.28 403 HIS A C 1
ATOM 3235 O O . HIS A 1 403 ? 49.358 -10.187 -27.264 1.00 38.28 403 HIS A O 1
ATOM 3241 N N . LEU A 1 404 ? 50.046 -12.080 -26.257 1.00 41.22 404 LEU A N 1
ATOM 3242 C CA . LEU A 1 404 ? 49.215 -11.991 -25.065 1.00 41.22 404 LEU A CA 1
ATOM 3243 C C . LEU A 1 404 ? 49.950 -11.052 -24.103 1.00 41.22 404 LEU A C 1
ATOM 3245 O O . LEU A 1 404 ? 51.056 -11.372 -23.663 1.00 41.22 404 LEU A O 1
ATOM 3249 N N . ARG A 1 405 ? 49.326 -9.936 -23.730 1.00 38.12 405 ARG A N 1
ATOM 3250 C CA . ARG A 1 405 ? 49.601 -9.294 -22.446 1.00 38.12 405 ARG A CA 1
ATOM 3251 C C . ARG A 1 405 ? 48.324 -9.324 -21.626 1.00 38.12 405 ARG A C 1
ATOM 3253 O O . ARG A 1 405 ? 47.403 -8.545 -21.814 1.00 38.12 405 ARG A O 1
ATOM 3260 N N . LYS A 1 406 ? 48.326 -10.286 -20.712 1.00 41.34 406 LYS A N 1
ATOM 3261 C CA . LYS A 1 406 ? 47.536 -10.330 -19.491 1.00 41.34 406 LYS A CA 1
ATOM 3262 C C . LYS A 1 406 ? 47.914 -9.082 -18.677 1.00 41.34 406 LYS A C 1
ATOM 3264 O O . LYS A 1 406 ? 49.078 -8.945 -18.306 1.00 41.34 406 LYS A O 1
ATOM 3269 N N . GLN A 1 407 ? 46.966 -8.197 -18.391 1.00 36.28 407 GLN A N 1
ATOM 3270 C CA . GLN A 1 407 ? 47.011 -7.386 -17.177 1.00 36.28 407 GLN A CA 1
ATOM 3271 C C . GLN A 1 407 ? 45.777 -7.732 -16.350 1.00 36.28 407 GLN A C 1
ATOM 3273 O O . GLN A 1 407 ? 44.645 -7.451 -16.720 1.00 36.28 407 GLN A O 1
ATOM 3278 N N . ARG A 1 408 ? 46.054 -8.462 -15.269 1.00 36.09 408 ARG A N 1
ATOM 3279 C CA . ARG A 1 408 ? 45.251 -8.511 -14.053 1.00 36.09 408 ARG A CA 1
ATOM 3280 C C . ARG A 1 408 ? 45.647 -7.315 -13.179 1.00 36.09 408 ARG A C 1
ATOM 3282 O O . ARG A 1 408 ? 46.822 -6.950 -13.188 1.00 36.09 408 ARG A O 1
ATOM 3289 N N . ASN A 1 409 ? 44.684 -6.890 -12.362 1.00 32.97 409 ASN A N 1
ATOM 3290 C CA . ASN A 1 409 ? 44.750 -6.012 -11.186 1.00 32.97 409 ASN A CA 1
ATOM 3291 C C . ASN A 1 409 ? 44.955 -4.514 -11.489 1.00 32.97 409 ASN A C 1
ATOM 3293 O O . ASN A 1 409 ? 45.845 -4.161 -12.247 1.00 32.97 409 ASN A O 1
ATOM 3297 N N . ALA A 1 410 ? 44.193 -3.577 -10.922 1.00 36.62 410 ALA A N 1
ATOM 3298 C CA . ALA A 1 410 ? 43.368 -3.624 -9.717 1.00 36.62 410 ALA A CA 1
AT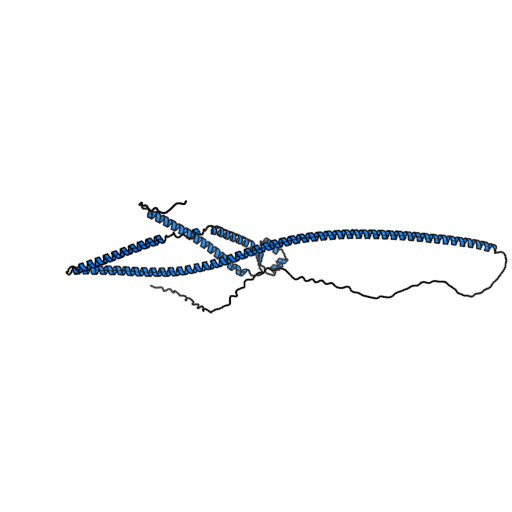OM 3299 C C . ALA A 1 410 ? 42.095 -2.780 -9.903 1.00 36.62 410 ALA A C 1
ATOM 3301 O O . ALA A 1 410 ? 42.176 -1.572 -10.106 1.00 36.62 410 ALA A O 1
ATOM 3302 N N . GLU A 1 411 ? 40.935 -3.428 -9.816 1.00 35.00 411 GLU A N 1
ATOM 3303 C CA . GLU A 1 411 ? 39.665 -2.760 -9.547 1.00 35.00 411 GLU A CA 1
ATOM 3304 C C . GLU A 1 411 ? 39.429 -2.875 -8.042 1.00 35.00 411 GLU A C 1
ATOM 3306 O O . GLU A 1 411 ? 39.327 -3.968 -7.480 1.00 35.00 411 GLU A O 1
ATOM 3311 N N . SER A 1 412 ? 39.455 -1.725 -7.389 1.00 41.81 412 SER A N 1
ATOM 3312 C CA . SER A 1 412 ? 39.180 -1.538 -5.976 1.00 41.81 412 SER A CA 1
ATOM 3313 C C . SER A 1 412 ? 37.707 -1.857 -5.720 1.00 41.81 412 SER A C 1
ATOM 3315 O O . SER A 1 412 ? 36.832 -1.059 -6.052 1.00 41.81 412 SER A O 1
ATOM 3317 N N . GLN A 1 413 ? 37.419 -3.016 -5.129 1.00 37.00 413 GLN A N 1
ATOM 3318 C CA . GLN A 1 413 ? 36.151 -3.212 -4.432 1.00 37.00 413 GLN A CA 1
ATOM 3319 C C . GLN A 1 413 ? 36.184 -2.434 -3.111 1.00 37.00 413 GLN A C 1
ATOM 3321 O O . GLN A 1 413 ? 37.156 -2.566 -2.364 1.00 37.00 413 GLN A O 1
ATOM 3326 N N . PRO A 1 414 ? 35.140 -1.663 -2.771 1.00 46.44 414 PRO A N 1
ATOM 3327 C CA . PRO A 1 414 ? 34.851 -1.366 -1.383 1.00 46.44 414 PRO A CA 1
ATOM 3328 C C . PRO A 1 414 ? 34.165 -2.582 -0.745 1.00 46.44 414 PRO A C 1
ATOM 3330 O O . PRO A 1 414 ? 33.172 -3.096 -1.262 1.00 46.44 414 PRO A O 1
ATOM 3333 N N . ASP A 1 415 ? 34.720 -3.020 0.385 1.00 41.31 415 ASP A N 1
ATOM 3334 C CA . ASP A 1 415 ? 34.144 -3.987 1.318 1.00 41.31 415 ASP A CA 1
ATOM 3335 C C . ASP A 1 415 ? 32.661 -3.687 1.600 1.00 41.31 415 ASP A C 1
ATOM 3337 O O . ASP A 1 415 ? 32.328 -2.730 2.305 1.00 41.31 415 ASP A O 1
ATOM 3341 N N . ILE A 1 416 ? 31.765 -4.550 1.120 1.00 40.31 416 ILE A N 1
ATOM 3342 C CA . ILE A 1 416 ? 30.414 -4.679 1.669 1.00 40.31 416 ILE A CA 1
ATOM 3343 C C . ILE A 1 416 ? 30.454 -5.860 2.634 1.00 40.31 416 ILE A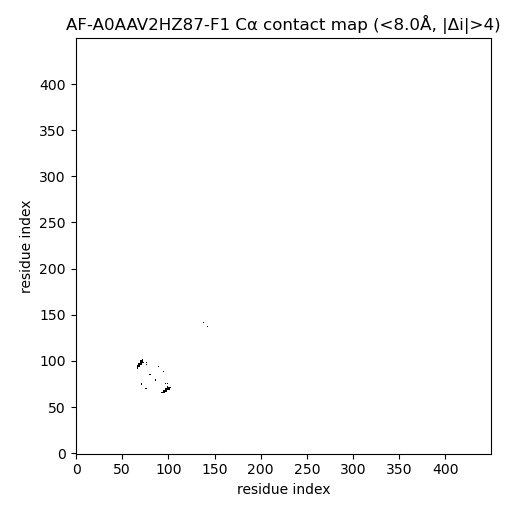 C 1
ATOM 3345 O O . ILE A 1 416 ? 30.459 -7.024 2.239 1.00 40.31 416 ILE A O 1
ATOM 3349 N N . LYS A 1 417 ? 30.503 -5.538 3.929 1.00 42.31 417 LYS A N 1
ATOM 3350 C CA . LYS A 1 417 ? 30.250 -6.486 5.014 1.00 42.31 417 LYS A CA 1
ATOM 3351 C C . LYS A 1 417 ? 28.804 -6.976 4.918 1.00 42.31 417 LYS A C 1
ATOM 3353 O O . LYS A 1 417 ? 27.883 -6.243 5.272 1.00 42.31 417 LYS A O 1
ATOM 3358 N N . GLU A 1 418 ? 28.618 -8.222 4.500 1.00 37.12 418 GLU A N 1
ATOM 3359 C CA . GLU A 1 418 ? 27.383 -8.960 4.761 1.00 37.12 418 GLU A CA 1
ATOM 3360 C C . GLU A 1 418 ? 27.184 -9.131 6.280 1.00 37.12 418 GLU A C 1
ATOM 3362 O O . GLU A 1 418 ? 28.103 -9.568 6.988 1.00 37.12 418 GLU A O 1
ATOM 3367 N N . PRO A 1 419 ? 25.995 -8.821 6.824 1.00 46.62 419 PRO A N 1
ATOM 3368 C CA . PRO A 1 419 ? 25.648 -9.210 8.176 1.00 46.62 419 PRO A CA 1
ATOM 3369 C C . PRO A 1 419 ? 25.305 -10.703 8.217 1.00 46.62 419 PRO A C 1
ATOM 3371 O O . PRO A 1 419 ? 24.433 -11.195 7.506 1.00 46.62 419 PRO A O 1
ATOM 3374 N N . LYS A 1 420 ? 26.003 -11.411 9.109 1.00 38.34 420 LYS A N 1
ATOM 3375 C CA . LYS A 1 420 ? 25.775 -12.808 9.489 1.00 38.34 420 LYS A CA 1
ATOM 3376 C C . LYS A 1 420 ? 24.283 -13.096 9.688 1.00 38.34 420 LYS A C 1
ATOM 3378 O O . LYS A 1 420 ? 23.688 -12.649 10.671 1.00 38.34 420 LYS A O 1
ATOM 3383 N N . GLY A 1 421 ? 23.718 -13.908 8.798 1.00 34.84 421 GLY A N 1
ATOM 3384 C CA . GLY A 1 421 ? 22.437 -14.566 9.011 1.00 34.84 421 GLY A CA 1
ATOM 3385 C C . GLY A 1 421 ? 22.511 -15.448 10.256 1.00 34.84 421 GLY A C 1
ATOM 3386 O O . GLY A 1 421 ? 23.287 -16.402 10.317 1.00 34.84 421 GLY A O 1
ATOM 3387 N N . LYS A 1 422 ? 21.717 -15.110 11.274 1.00 42.94 422 LYS A N 1
ATOM 3388 C CA . LYS A 1 422 ? 21.431 -16.006 12.393 1.00 42.94 422 LYS A CA 1
ATOM 3389 C C . LYS A 1 422 ? 20.533 -17.123 11.871 1.00 42.94 422 LYS A C 1
ATOM 3391 O O . LYS A 1 422 ? 19.349 -16.916 11.630 1.00 42.94 422 LYS A O 1
ATOM 3396 N N . SER A 1 423 ? 21.110 -18.307 11.722 1.00 39.09 423 SER A N 1
ATOM 3397 C CA . SER A 1 423 ? 20.388 -19.568 11.628 1.00 39.09 423 SER A CA 1
ATOM 3398 C C . SER A 1 423 ? 19.561 -19.768 12.903 1.00 39.09 423 SER A C 1
ATOM 3400 O O . SER A 1 423 ? 20.118 -20.070 13.961 1.00 39.09 423 SER A O 1
ATOM 3402 N N . LEU A 1 424 ? 18.241 -19.589 12.820 1.00 38.75 424 LEU A N 1
ATOM 3403 C CA . LEU A 1 424 ? 17.326 -20.101 13.834 1.00 38.75 424 LEU A CA 1
ATOM 3404 C C . LEU A 1 424 ? 16.963 -21.540 13.476 1.00 38.75 424 LEU A C 1
ATOM 3406 O O . LEU A 1 424 ? 16.287 -21.831 12.494 1.00 38.75 424 LEU A O 1
ATOM 3410 N N . SER A 1 425 ? 17.522 -22.411 14.304 1.00 35.78 425 SER A N 1
ATOM 3411 C CA . SER A 1 425 ? 17.265 -23.831 14.464 1.00 35.78 425 SER A CA 1
ATOM 3412 C C . SER A 1 425 ? 15.780 -24.198 14.350 1.00 35.78 425 SER A C 1
ATOM 3414 O O . SER A 1 425 ? 14.935 -23.658 15.062 1.00 35.78 425 SER A O 1
ATOM 3416 N N . SER A 1 426 ? 15.513 -25.208 13.518 1.00 36.09 426 SER A N 1
ATOM 3417 C CA . SER A 1 426 ? 14.498 -26.257 13.714 1.00 36.09 426 SER A CA 1
ATOM 3418 C C . SER A 1 426 ? 14.302 -26.574 15.208 1.00 36.09 426 SER A C 1
ATOM 3420 O O . SER A 1 426 ? 15.279 -26.640 15.942 1.00 36.09 426 SER A O 1
ATOM 3422 N N . GLY A 1 427 ? 13.118 -26.784 15.770 1.00 35.22 427 GLY A N 1
ATOM 3423 C CA . GLY A 1 427 ? 11.969 -27.496 15.235 1.00 35.22 427 GLY A CA 1
ATOM 3424 C C . GLY A 1 427 ? 11.575 -28.555 16.267 1.00 35.22 427 GLY A C 1
ATOM 3425 O O . GLY A 1 427 ? 11.830 -29.729 16.045 1.00 35.22 427 GLY A O 1
ATOM 3426 N N . ASP A 1 428 ? 10.972 -28.141 17.386 1.00 34.56 428 ASP A N 1
ATOM 3427 C CA . ASP A 1 428 ? 10.376 -29.046 18.378 1.00 34.56 428 ASP A CA 1
ATOM 3428 C C . ASP A 1 428 ? 8.849 -29.033 18.227 1.00 34.56 428 ASP A C 1
ATOM 3430 O O . ASP A 1 428 ? 8.133 -28.205 18.793 1.00 34.56 428 ASP A O 1
ATOM 3434 N N . LYS A 1 429 ? 8.337 -29.967 17.419 1.00 37.62 429 LYS A N 1
ATOM 3435 C CA . LYS A 1 429 ? 6.907 -30.292 17.344 1.00 37.62 429 LYS A CA 1
ATOM 3436 C C . LYS A 1 429 ? 6.580 -31.349 18.401 1.00 37.62 429 LYS A C 1
ATOM 3438 O O . LYS A 1 429 ? 6.874 -32.526 18.216 1.00 37.62 429 LYS A O 1
ATOM 3443 N N . LYS A 1 430 ? 5.894 -30.946 19.474 1.00 45.41 430 LYS A N 1
ATOM 3444 C CA . LYS A 1 430 ? 5.086 -31.861 20.300 1.00 45.41 430 LYS A CA 1
ATOM 3445 C C . LYS A 1 430 ? 3.693 -32.022 19.668 1.00 45.41 430 LYS A C 1
ATOM 3447 O O . LYS A 1 430 ? 3.101 -31.013 19.286 1.00 45.41 430 LYS A O 1
ATOM 3452 N N . PRO A 1 431 ? 3.131 -33.240 19.572 1.00 42.53 431 PRO A N 1
ATOM 3453 C CA . PRO A 1 431 ? 1.795 -33.442 19.026 1.00 42.53 431 PRO A CA 1
ATOM 3454 C C . PRO A 1 431 ? 0.734 -33.223 20.117 1.00 42.53 431 PRO A C 1
ATOM 3456 O O . PRO A 1 431 ? 0.585 -34.029 21.035 1.00 42.53 431 PRO A O 1
ATOM 3459 N N . GLY A 1 432 ? -0.012 -32.122 20.014 1.00 35.09 432 GLY A N 1
ATOM 3460 C CA . GLY A 1 432 ? -1.233 -31.887 20.784 1.00 35.09 432 GLY A CA 1
ATOM 3461 C C . GLY A 1 432 ? -2.427 -32.566 20.112 1.00 35.09 432 GLY A C 1
ATOM 3462 O O . GLY A 1 432 ? -2.766 -32.255 18.974 1.00 35.09 432 GLY A O 1
ATOM 3463 N N . LYS A 1 433 ? -3.043 -33.520 20.815 1.00 38.16 433 LYS A N 1
ATOM 3464 C CA . LYS A 1 433 ? -4.269 -34.227 20.423 1.00 38.16 433 LYS A CA 1
ATOM 3465 C C . LYS A 1 433 ? -5.446 -33.249 20.296 1.00 38.16 433 LYS A C 1
ATOM 3467 O O . LYS A 1 433 ? -5.903 -32.725 21.307 1.00 38.16 433 LYS A O 1
ATOM 3472 N N . ASN A 1 434 ? -5.993 -33.094 19.091 1.00 33.75 434 ASN A N 1
ATOM 3473 C CA . ASN A 1 434 ? -7.327 -32.527 18.895 1.00 33.75 434 ASN A CA 1
ATOM 3474 C C . ASN A 1 434 ? -8.378 -33.623 19.104 1.00 33.75 434 ASN A C 1
ATOM 3476 O O . ASN A 1 434 ? -8.488 -34.558 18.314 1.00 33.75 434 ASN A O 1
ATOM 3480 N N . VAL A 1 435 ? -9.138 -33.499 20.191 1.00 36.62 435 VAL A N 1
ATOM 3481 C CA . VAL A 1 435 ? -10.368 -34.253 20.447 1.00 36.62 435 VAL A CA 1
ATOM 3482 C C . VAL A 1 435 ? -11.520 -33.439 19.868 1.00 36.62 435 VAL A C 1
ATOM 3484 O O . VAL A 1 435 ? -11.929 -32.431 20.436 1.00 36.62 435 VAL A O 1
ATOM 3487 N N . THR A 1 436 ? -12.046 -33.873 18.728 1.00 34.84 436 THR A N 1
ATOM 3488 C CA . THR A 1 436 ? -13.316 -33.398 18.181 1.00 34.84 436 THR A CA 1
ATOM 3489 C C . THR A 1 436 ? -14.462 -34.035 18.972 1.00 34.84 436 THR A C 1
ATOM 3491 O O . THR A 1 436 ? -14.711 -35.235 18.881 1.00 34.84 436 THR A O 1
ATOM 3494 N N . LYS A 1 437 ? -15.166 -33.237 19.783 1.00 38.03 437 LYS A N 1
ATOM 3495 C CA . LYS A 1 437 ? -16.488 -33.595 20.319 1.00 38.03 437 LYS A CA 1
ATOM 3496 C C . LYS A 1 437 ? -17.557 -32.883 19.497 1.00 38.03 437 LYS A C 1
ATOM 3498 O O . LYS A 1 437 ? -17.670 -31.663 19.537 1.00 38.03 437 LYS A O 1
ATOM 3503 N N . SER A 1 438 ? -18.323 -33.671 18.755 1.00 39.47 438 SER A N 1
ATOM 3504 C CA . SER A 1 438 ? -19.540 -33.269 18.052 1.00 39.47 438 SER A CA 1
ATOM 3505 C C . SER A 1 438 ? -20.630 -32.837 19.046 1.00 39.47 438 SER A C 1
ATOM 3507 O O . SER A 1 438 ? -20.791 -33.513 20.066 1.00 39.47 438 SER A O 1
ATOM 3509 N N . PRO A 1 439 ? -21.444 -31.804 18.761 1.00 46.16 439 PRO A N 1
ATOM 3510 C CA . PRO A 1 439 ? -22.675 -31.570 19.496 1.00 46.16 439 PRO A CA 1
ATOM 3511 C C . PRO A 1 439 ? -23.812 -32.414 18.911 1.00 46.16 439 PRO A C 1
ATOM 3513 O O . PRO A 1 439 ? -24.141 -32.356 17.726 1.00 46.16 439 PRO A O 1
ATOM 3516 N N . THR A 1 440 ? -24.412 -33.213 19.784 1.00 38.94 440 THR A N 1
ATOM 3517 C CA . THR A 1 440 ? -25.656 -33.954 19.589 1.00 38.94 440 THR A CA 1
ATOM 3518 C C . THR A 1 440 ? -26.828 -33.031 19.256 1.00 38.94 440 THR A C 1
ATOM 3520 O O . THR A 1 440 ? -27.124 -32.076 19.967 1.00 38.94 440 THR A O 1
ATOM 3523 N N . ARG A 1 441 ? -27.521 -33.397 18.179 1.00 37.50 441 ARG A N 1
ATOM 3524 C CA . ARG A 1 441 ? -28.797 -32.875 17.683 1.00 37.50 441 ARG A CA 1
ATOM 3525 C C . ARG A 1 441 ? -29.932 -33.211 18.660 1.00 37.50 441 ARG A C 1
ATOM 3527 O O . ARG A 1 441 ? -30.351 -34.364 18.738 1.00 37.50 441 ARG A O 1
ATOM 3534 N N . THR A 1 442 ? -30.457 -32.220 19.373 1.00 38.25 442 THR A N 1
ATOM 3535 C CA . THR A 1 442 ? -31.716 -32.321 20.124 1.00 38.25 442 THR A CA 1
ATOM 3536 C C . THR A 1 442 ? -32.898 -32.241 19.155 1.00 38.25 442 THR A C 1
ATOM 3538 O O . THR A 1 442 ? -33.122 -31.229 18.496 1.00 38.25 442 THR A O 1
ATOM 3541 N N . LYS A 1 443 ? -33.654 -33.340 19.046 1.00 41.34 443 LYS A N 1
ATOM 3542 C CA . LYS A 1 443 ? -34.998 -33.357 18.457 1.00 41.34 443 LYS A CA 1
ATOM 3543 C C . LYS A 1 443 ? -35.977 -32.812 19.499 1.00 41.34 443 LYS A C 1
ATOM 3545 O O . LYS A 1 443 ? -36.147 -33.427 20.545 1.00 41.34 443 LYS A O 1
ATOM 3550 N N . GLY A 1 444 ? -36.611 -31.682 19.201 1.00 36.16 444 GLY A N 1
ATOM 3551 C CA . GLY A 1 444 ? -37.878 -31.303 19.817 1.00 36.16 444 GLY A CA 1
ATOM 3552 C C . GLY A 1 444 ? -39.001 -31.995 19.055 1.00 36.16 444 GLY A C 1
ATOM 3553 O O . GLY A 1 444 ? -39.154 -31.762 17.858 1.00 36.16 444 GLY A O 1
ATOM 3554 N N . GLU A 1 445 ? -39.746 -32.864 19.732 1.00 43.25 445 GLU A N 1
ATOM 3555 C CA . GLU A 1 445 ? -40.984 -33.431 19.212 1.00 43.25 445 GLU A CA 1
ATOM 3556 C C . GLU A 1 445 ? -42.142 -32.999 20.111 1.00 43.25 445 GLU A C 1
ATOM 3558 O O . GLU A 1 445 ? -42.110 -33.103 21.337 1.00 43.25 445 GLU A O 1
ATOM 3563 N N . VAL A 1 446 ? -43.120 -32.426 19.426 1.00 49.44 446 VAL A N 1
ATOM 3564 C CA . VAL A 1 446 ? -44.373 -31.847 19.884 1.00 49.44 446 VAL A CA 1
ATOM 3565 C C . VAL A 1 446 ? -45.238 -32.921 20.540 1.00 49.44 446 VAL A C 1
ATOM 3567 O O . VAL A 1 446 ? -45.447 -33.986 19.963 1.00 49.44 446 VAL A O 1
ATOM 3570 N N . ARG A 1 447 ? -45.835 -32.613 21.696 1.00 45.31 447 ARG A N 1
ATOM 3571 C CA . ARG A 1 447 ? -47.028 -33.321 22.168 1.00 45.31 447 ARG A CA 1
ATOM 3572 C C . ARG A 1 447 ? -48.155 -32.340 22.453 1.00 45.31 447 ARG A C 1
ATOM 3574 O O . ARG A 1 447 ? -48.069 -31.495 23.335 1.00 45.31 447 ARG A O 1
ATOM 3581 N N . GLN A 1 448 ? -49.190 -32.492 21.635 1.00 50.97 448 GLN A N 1
ATOM 3582 C CA . GLN A 1 448 ? -50.548 -32.011 21.829 1.00 50.97 448 GLN A CA 1
ATOM 3583 C C . GLN A 1 448 ? -51.170 -32.599 23.104 1.00 50.97 448 GLN A C 1
ATOM 3585 O O . GLN A 1 448 ? -50.898 -33.751 23.445 1.00 50.97 448 GLN A O 1
ATOM 3590 N N . GLY A 1 449 ? -52.113 -31.849 23.682 1.00 49.41 449 GLY A N 1
ATOM 3591 C CA . GLY A 1 449 ? -53.321 -32.424 24.276 1.00 49.41 449 GLY A CA 1
ATOM 3592 C C . GLY A 1 449 ? -53.484 -32.253 25.783 1.00 49.41 449 GLY A C 1
ATOM 3593 O O . GLY A 1 449 ? -53.177 -33.178 26.527 1.00 49.41 449 GLY A O 1
ATOM 3594 N N . MET A 1 450 ? -54.019 -31.104 26.205 1.00 39.34 450 MET A N 1
ATOM 3595 C CA . MET A 1 450 ? -55.339 -30.911 26.847 1.00 39.34 450 MET A CA 1
ATOM 3596 C C . MET A 1 450 ? -55.398 -29.557 27.546 1.00 39.34 450 MET A C 1
ATOM 3598 O O . MET A 1 450 ? -54.419 -29.215 28.246 1.00 39.34 450 MET A O 1
#

Foldseek 3Di:
DDDDDDDDPDDDDDDCPVVVVVVVVVVVVVVVVVVVVVVVVVVVVVVVVVVVVVVVVVVVVPPPDPQEEEEAAPVRVVVQCVPPVSVVVCVVRVHHYDYNPVVVVVVVVVVVVVVVVVCVVVVVVPPPVVVDPPPPPPPVVVVVVVVVVVVVVVVVVVVVVVVVVVVVVVVVVVVVVVDPDPVVVVVVVVVVVVVVVVVVVVVVVVVVVVVVVVVVVVVVVVVVVVVVVVVVVVVVVVVVVVVVVVVVVVVVVVVVVVVVVVVVVVVVVVVVVVVVVVVVVVVVVVVVVVVVVVVVVVVVVVVVVVVVVVVVVVVVVVVVVVVVVVVVVVVVVVVVVVVVVVVVVVVVVVVVVVVVVPPDDDDDDDDDDDDDDDDDDDDDDDDDDDDDDDDDDDDDDDDDDDDDDDDDDDDDDDDDDDDDDPDDDDDDDDDDDDDDDDDDDDDDDDDDDD

Sequence (450 aa):
MTVNYMGRISILDRGDAPAQAVIDRNARSLAQRVADETRDELNKVMTRVQNIYGAMDIVDDTYLSPSMEYVNDLSELEAILKDEIKKRQYQQQVTVFIVGYSDICHQKLRLLQQVNEFFMENCKNIDEEDWFPTTPDMDLDEVSNTVEDSLNHAHELTKRLAELNKDMIKYMGAAAEKKASNKGRKKIEKALQQAKEDVSGLSEKLLHLQKELEDREEKVHVMVKQMESKNLEVQKFRTAAELAKAAAGEINALHKEIALREAKIISQRQQISKLEVELTETNHIKEKSLTKLSFSDEESQQKIVLLQKELDEQKKQNEDVRKEMTKHLDHQISVLHESHRQAIEDLKTQHESETKQMQGFVVAPLPSGDVAKTTEAESTQQPPETSDVKQPSRSRKGRAKRHLRKQRNAESQPDIKEPKGKSLSSGDKKPGKNVTKSPTRTKGEVRQGM

Solvent-accessible surface area (backbone atoms only — not comparable to full-atom values): 27542 Å² total; per-residue (Å²): 143,82,83,87,88,76,86,83,90,71,92,79,93,75,93,49,69,66,57,54,51,49,50,54,50,48,52,50,53,48,53,51,48,54,52,52,52,53,50,52,51,50,46,52,52,50,53,54,50,50,54,52,49,60,55,47,67,67,47,69,83,67,73,88,57,101,40,64,48,80,34,67,41,72,66,58,49,50,54,50,59,67,35,68,67,56,38,52,51,43,63,73,48,73,55,48,75,45,65,35,52,63,57,53,52,52,53,50,50,51,51,51,49,50,53,49,48,51,48,62,59,55,60,68,71,59,53,79,73,76,77,47,78,76,70,74,86,68,54,61,65,59,53,47,50,54,51,50,53,51,49,52,52,52,50,54,51,50,51,52,51,52,51,50,50,53,51,50,52,50,50,50,52,56,53,56,72,72,42,91,45,83,72,36,56,60,53,50,51,51,50,49,51,50,50,49,51,52,50,50,54,49,50,52,51,50,54,50,50,51,52,55,48,51,58,47,52,52,51,49,55,54,50,50,56,52,49,54,54,50,52,54,51,52,52,51,54,48,53,53,50,54,51,51,53,51,52,54,52,52,52,55,51,50,51,53,51,48,55,54,51,50,53,49,51,53,52,50,53,54,50,50,53,52,52,51,51,54,48,51,52,51,48,51,53,50,50,56,50,50,51,53,49,50,52,52,48,51,53,50,48,53,50,50,52,51,52,50,52,54,50,52,50,52,50,49,52,51,50,51,51,47,52,51,50,48,52,51,51,53,49,52,51,48,53,50,50,52,51,52,48,51,52,50,49,54,51,49,54,52,50,56,53,51,55,66,71,63,75,80,77,87,87,88,83,89,86,89,82,86,84,81,87,77,86,87,77,88,78,88,83,83,87,83,89,81,84,90,84,82,87,91,84,87,87,82,90,85,82,86,81,87,77,87,76,87,80,79,88,83,83,84,77,79,88,76,82,78,79,82,79,79,83,81,75,87,82,86,82,78,88,78,85,84,80,86,78,80,85,82,84,80,82,87,80,88,80,87,90,132

Radius of gyration: 70.57 Å; Cα contacts (8 Å, |Δi|>4): 45; chains: 1; bounding box: 144×69×227 Å

Secondary structure (DSSP, 8-state):
--------------S-HHHHHHHHHHHHHHHHHHHHHHHHHHHHHHHHHHHHHHHHHHHGGGS--TTEEEESSHHHHHHHHH-HHHHHHHHHTT-EEEESHHHHHHHHHHHHHHHHHHHHHHGGGS-TTTSS-------HHHHHHHHHHHHHHHHHHHHHHHHHHHHHHHHHHHHHHT--SHHHHHHHHHHHHHHHHHHHHHHHHHHHHHHHHHHHHHHHHHHHHHHHHHHHHHHHHHHHHHHHHHHHHHHHHHHHHHHHHHHHHHHHHHHHHHHHHHHHHHHHHHHHHHHHHHHHHHHHHHHHHHHHHHHHHHHHHHHHHHHHHHHHHHHHHHHHHHHHHHHHHHHHHHHHHHHHHS-SS----------------------------------------------------------------------------PPP----------

pLDDT: mean 72.14, std 21.9, range [28.09, 97.81]